Protein AF-A0A7X7TNS5-F1 (afdb_monomer)

Foldseek 3Di:
DPPPVVVVVPVPPPPPDPQQPLVVVLCVVQDFDDWFAPVCVVQVNQQCFPAPGVSNCVNFVLSLQVDPAKDKDWHKDWDWDWDDDPPDIDIDIDIDGFKIKIKHWAADPDQQWGTKIKMKMKGQGDWFFDKDKDKDFFDQDDVLAVLQVQCAVVLDDVVQLACVNVVFLVPGPGHSSVSVCSVQVQKDWDADPVGIGIDGLDNDTKIKMKIKGKGDTKMKIKIKMWTDRHPWKIKMKIKIKIWGWMKMWMWMWIADPDDDRATKIKIKIKIKTWMWIWMKIKMWGPPDVFKIKMKMKIAKTKIKMKMKIKIKMWGDHCRSCCVVPVPDDTDMDISPIDMFIKIKIHWMKMKIKMWGQDPVPDIDIDIDMDTDQLPIDMFGDPPDPCRHVPCPSVNVCSNVVD

Structure (mmCIF, N/CA/C/O backbone):
data_AF-A0A7X7TNS5-F1
#
_entry.id   AF-A0A7X7TNS5-F1
#
loop_
_atom_site.group_PDB
_atom_site.id
_atom_site.type_symbol
_atom_site.label_atom_id
_atom_site.label_alt_id
_atom_site.label_comp_id
_atom_site.label_asym_id
_atom_site.label_entity_id
_atom_site.label_seq_id
_atom_site.pdbx_PDB_ins_code
_atom_site.Cartn_x
_atom_site.Cartn_y
_atom_site.Cartn_z
_atom_site.occupancy
_atom_site.B_iso_or_equiv
_atom_site.auth_seq_id
_atom_site.auth_comp_id
_atom_site.auth_asym_id
_atom_site.auth_atom_id
_atom_site.pdbx_PDB_model_num
ATOM 1 N N . MET A 1 1 ? -12.515 -36.418 -28.441 1.00 43.97 1 MET A N 1
ATOM 2 C CA . MET A 1 1 ? -13.118 -35.172 -27.906 1.00 43.97 1 MET A CA 1
ATOM 3 C C . MET A 1 1 ? -12.894 -34.987 -26.391 1.00 43.97 1 MET A C 1
ATOM 5 O O . MET A 1 1 ? -13.825 -34.663 -25.672 1.00 43.97 1 MET A O 1
ATOM 9 N N . LYS A 1 2 ? -11.659 -35.148 -25.887 1.00 36.31 2 LYS A N 1
ATOM 10 C CA . LYS A 1 2 ? -11.266 -34.784 -24.501 1.00 36.31 2 LYS A CA 1
ATOM 11 C C . LYS A 1 2 ? -9.832 -34.220 -24.411 1.00 36.31 2 LYS A C 1
ATOM 13 O O . LYS A 1 2 ? -9.208 -34.270 -23.365 1.00 36.31 2 LYS A O 1
ATOM 18 N N . LYS A 1 3 ? -9.293 -33.701 -25.523 1.00 36.84 3 LYS A N 1
ATOM 19 C CA . LYS A 1 3 ? -7.944 -33.099 -25.582 1.00 36.84 3 LYS A CA 1
ATOM 20 C C . LYS A 1 3 ? -7.898 -31.716 -26.250 1.00 36.84 3 LYS A C 1
ATOM 22 O O . LYS A 1 3 ? -6.824 -31.177 -26.439 1.00 36.84 3 LYS A O 1
ATOM 27 N N . ILE A 1 4 ? -9.060 -31.136 -26.568 1.00 41.75 4 ILE A N 1
ATOM 28 C CA . ILE A 1 4 ? -9.170 -29.806 -27.205 1.00 41.75 4 ILE A CA 1
ATOM 29 C C . ILE A 1 4 ? -9.600 -28.722 -26.192 1.00 41.75 4 IL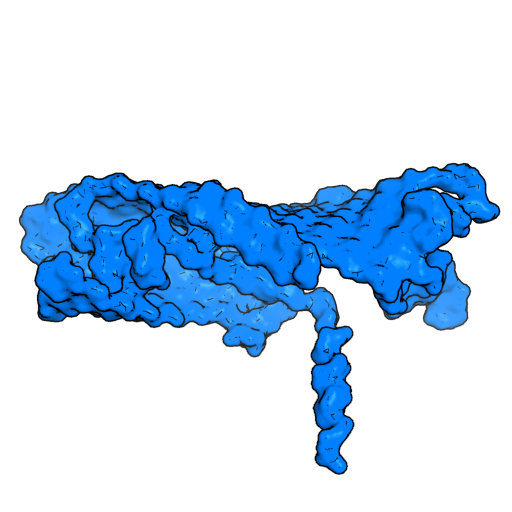E A C 1
ATOM 31 O O . ILE A 1 4 ? -9.521 -27.539 -26.477 1.00 41.75 4 ILE A O 1
ATOM 35 N N . ILE A 1 5 ? -9.961 -29.105 -24.960 1.00 41.38 5 ILE A N 1
ATOM 36 C CA . ILE A 1 5 ? -10.379 -28.157 -23.908 1.00 41.38 5 ILE A CA 1
ATOM 37 C C . ILE A 1 5 ? -9.180 -27.629 -23.093 1.00 41.38 5 ILE A C 1
ATOM 39 O O . ILE A 1 5 ? -9.270 -26.565 -22.503 1.00 41.38 5 ILE A O 1
ATOM 43 N N . ALA A 1 6 ? -8.022 -28.302 -23.124 1.00 34.66 6 ALA A N 1
ATOM 44 C CA . ALA A 1 6 ? -6.829 -27.868 -22.384 1.00 34.66 6 ALA A CA 1
ATOM 45 C C . ALA A 1 6 ? -5.983 -26.802 -23.113 1.00 34.66 6 ALA A C 1
ATOM 47 O O . ALA A 1 6 ? -5.122 -26.187 -22.496 1.00 34.66 6 ALA A O 1
ATOM 48 N N . ILE A 1 7 ? -6.229 -26.564 -24.407 1.00 34.28 7 ILE A N 1
ATOM 49 C CA . ILE A 1 7 ? -5.490 -25.569 -25.210 1.00 34.28 7 ILE A CA 1
ATOM 50 C C . ILE A 1 7 ? -6.208 -24.205 -25.209 1.00 34.28 7 ILE A C 1
ATOM 52 O O . ILE A 1 7 ? -5.570 -23.176 -25.388 1.00 34.28 7 ILE A O 1
ATOM 56 N N . LEU A 1 8 ? -7.506 -24.166 -24.878 1.00 33.09 8 LEU A N 1
ATOM 57 C CA . LEU A 1 8 ? -8.248 -22.912 -24.683 1.00 33.09 8 LEU A CA 1
ATOM 58 C C . LEU A 1 8 ? -8.030 -22.264 -23.302 1.00 33.09 8 LEU A C 1
ATOM 60 O O . LEU A 1 8 ? -8.410 -21.116 -23.112 1.00 33.09 8 LEU A O 1
ATOM 64 N N . SER A 1 9 ? -7.405 -22.963 -22.349 1.00 31.62 9 SER A N 1
ATOM 65 C CA . SER A 1 9 ? -7.153 -22.441 -20.994 1.00 31.62 9 SER A CA 1
ATOM 66 C C . SER A 1 9 ? -5.771 -21.804 -20.815 1.00 31.62 9 SER A C 1
ATOM 68 O O . SER A 1 9 ? -5.539 -21.169 -19.795 1.00 31.62 9 SER A O 1
ATOM 70 N N . PHE A 1 10 ? -4.861 -21.946 -21.786 1.00 31.22 10 PHE A N 1
ATOM 71 C CA . PHE A 1 10 ? -3.497 -21.399 -21.695 1.00 31.22 10 PHE A CA 1
ATOM 72 C C . PHE A 1 10 ? -3.276 -20.150 -22.570 1.00 31.22 10 PHE A C 1
ATOM 74 O O . PHE A 1 10 ? -2.268 -19.472 -22.428 1.00 31.22 10 PHE A O 1
ATOM 81 N N . VAL A 1 11 ? -4.236 -19.808 -23.438 1.00 29.45 11 VAL A N 1
ATOM 82 C CA . VAL A 1 11 ? -4.170 -18.632 -24.334 1.00 29.45 11 VAL A CA 1
ATOM 83 C C . VAL A 1 11 ? -4.956 -17.426 -23.781 1.00 29.45 11 VAL A C 1
ATOM 85 O O . VAL A 1 11 ? -4.844 -16.322 -24.292 1.00 29.45 11 VAL A O 1
ATOM 88 N N . LEU A 1 12 ? -5.694 -17.593 -22.677 1.00 28.75 12 LEU A N 1
ATOM 89 C CA . LEU A 1 12 ? -6.500 -16.530 -22.053 1.00 28.75 12 LEU A CA 1
ATOM 90 C C . LEU A 1 12 ? -5.773 -15.715 -20.961 1.00 28.75 12 LEU A C 1
ATOM 92 O O . LEU A 1 12 ? -6.416 -14.922 -20.287 1.00 28.75 12 LEU A O 1
ATOM 96 N N . ILE A 1 13 ? -4.456 -15.886 -20.775 1.00 33.50 13 ILE A N 1
ATOM 97 C CA . ILE A 1 13 ? -3.697 -15.206 -19.699 1.00 33.50 13 ILE A CA 1
ATOM 98 C C . ILE A 1 13 ? -2.793 -14.063 -20.213 1.00 33.50 13 ILE A C 1
ATOM 100 O O . ILE A 1 13 ? -2.242 -13.323 -19.410 1.00 33.50 13 ILE A O 1
ATOM 104 N N . PHE A 1 14 ? -2.683 -13.832 -21.527 1.00 31.00 14 PHE A N 1
ATOM 105 C CA . PHE A 1 14 ? -1.721 -12.851 -22.071 1.00 31.00 14 PHE A CA 1
ATOM 106 C C . PHE A 1 14 ? -2.309 -11.690 -22.885 1.00 31.00 14 PHE A C 1
ATOM 108 O O . PHE A 1 14 ? -1.586 -11.029 -23.619 1.00 31.00 14 PHE A O 1
ATOM 115 N N . VAL A 1 15 ? -3.592 -11.365 -22.706 1.00 28.59 15 VAL A N 1
ATOM 116 C CA . VAL A 1 15 ? -4.149 -10.091 -23.206 1.00 28.59 15 VAL A CA 1
ATOM 117 C C . VAL A 1 15 ? -4.859 -9.357 -22.074 1.00 28.59 15 VAL A C 1
ATOM 119 O O . VAL A 1 15 ? -6.051 -9.076 -22.131 1.00 28.59 15 VAL A O 1
ATOM 122 N N . SER A 1 16 ? -4.107 -9.049 -21.021 1.00 25.50 16 SER A N 1
ATOM 123 C CA . SER A 1 16 ? -4.437 -7.907 -20.175 1.00 25.50 16 SER A CA 1
ATOM 124 C C . SER A 1 16 ? -3.690 -6.722 -20.760 1.00 25.50 16 SER A C 1
ATOM 126 O O . SER A 1 16 ? -2.495 -6.557 -20.528 1.00 25.50 16 SER A O 1
ATOM 128 N N . TYR A 1 17 ? -4.388 -5.918 -21.561 1.00 28.84 17 TYR A N 1
ATOM 129 C CA . TYR A 1 17 ? -3.960 -4.545 -21.798 1.00 28.84 17 TYR A CA 1
ATOM 130 C C . TYR A 1 17 ? -3.632 -3.900 -20.445 1.00 28.84 17 TYR A C 1
ATOM 132 O O . TYR A 1 17 ? -4.351 -4.106 -19.466 1.00 28.84 17 TYR A O 1
ATOM 140 N N . SER A 1 18 ? -2.531 -3.157 -20.406 1.00 31.50 18 SER A N 1
ATOM 141 C CA . SER A 1 18 ? -1.984 -2.395 -19.282 1.00 31.50 18 SER A CA 1
ATOM 142 C C . SER A 1 18 ? -2.985 -1.431 -18.619 1.00 31.50 18 SER A C 1
ATOM 144 O O . SER A 1 18 ? -2.839 -0.225 -18.746 1.00 31.50 18 SER A O 1
ATOM 146 N N . HIS A 1 19 ? -3.992 -1.943 -17.901 1.00 39.69 19 HIS A N 1
ATOM 147 C CA . HIS A 1 19 ? -4.999 -1.158 -17.164 1.00 39.69 19 HIS A CA 1
ATOM 148 C C . HIS A 1 19 ? -5.505 -1.859 -15.880 1.00 39.69 19 HIS A C 1
ATOM 150 O O . HIS A 1 19 ? -6.519 -1.461 -15.326 1.00 39.69 19 HIS A O 1
ATOM 156 N N . ALA A 1 20 ? -4.821 -2.911 -15.403 1.00 37.69 20 ALA A N 1
ATOM 157 C CA . ALA A 1 20 ? -5.167 -3.646 -14.170 1.00 37.69 20 ALA A CA 1
ATOM 158 C C . ALA A 1 20 ? -4.322 -3.233 -12.944 1.00 37.69 20 ALA A C 1
ATOM 160 O O . ALA A 1 20 ? -4.443 -3.810 -11.862 1.00 37.69 20 ALA A O 1
ATOM 161 N N . GLN A 1 21 ? -3.419 -2.261 -13.103 1.00 51.47 21 GLN A N 1
ATOM 162 C CA . GLN A 1 21 ? -2.522 -1.843 -12.022 1.00 51.47 21 GLN A CA 1
ATOM 163 C C . GLN A 1 21 ? -3.291 -1.160 -10.882 1.00 51.47 21 GLN A C 1
ATOM 165 O O . GLN A 1 21 ? -3.032 -1.479 -9.720 1.00 51.47 21 GLN A O 1
ATOM 170 N N . GLY A 1 22 ? -4.298 -0.336 -11.205 1.00 64.75 22 GLY A N 1
ATOM 171 C CA . GLY A 1 22 ? -5.109 0.364 -10.210 1.00 64.75 22 GLY A CA 1
ATOM 172 C C . GLY A 1 22 ? -5.897 -0.583 -9.303 1.00 64.75 22 GLY A C 1
ATOM 173 O O . GLY A 1 22 ? -5.963 -0.378 -8.095 1.00 64.75 22 GLY A O 1
ATOM 174 N N . GLU A 1 23 ? -6.448 -1.673 -9.836 1.00 71.56 23 GLU A N 1
ATOM 175 C CA . GLU A 1 23 ? -7.220 -2.638 -9.042 1.00 71.56 23 GLU A CA 1
ATOM 176 C C . GLU A 1 23 ? -6.340 -3.408 -8.038 1.00 71.56 23 GLU A C 1
ATOM 178 O O . GLU A 1 23 ? -6.666 -3.522 -6.848 1.00 71.56 23 GLU A O 1
ATOM 183 N N . VAL A 1 24 ? -5.173 -3.881 -8.492 1.00 77.25 24 VAL A N 1
ATOM 184 C CA . VAL A 1 24 ? -4.181 -4.547 -7.634 1.00 77.25 24 VAL A CA 1
ATOM 185 C C . VAL A 1 24 ? -3.685 -3.594 -6.548 1.00 77.25 24 VAL A C 1
ATOM 187 O O . VAL A 1 24 ? -3.514 -3.999 -5.393 1.00 77.25 24 VAL A O 1
ATOM 190 N N . GLU A 1 25 ? -3.475 -2.328 -6.895 1.00 75.12 25 GLU A N 1
ATOM 191 C CA . GLU A 1 25 ? -3.090 -1.275 -5.964 1.00 75.12 25 GLU A CA 1
ATOM 192 C C . GLU A 1 25 ? -4.196 -0.958 -4.947 1.00 75.12 25 GLU A C 1
ATOM 194 O O . GLU A 1 25 ? -3.933 -0.960 -3.741 1.00 75.12 25 GLU A O 1
ATOM 199 N N . ALA A 1 26 ? -5.452 -0.829 -5.385 1.00 79.19 26 ALA A N 1
ATOM 200 C CA . ALA A 1 26 ? -6.610 -0.648 -4.509 1.00 79.19 26 ALA A CA 1
ATOM 201 C C . ALA A 1 26 ? -6.729 -1.791 -3.498 1.00 79.19 26 ALA A C 1
ATOM 203 O O . ALA A 1 26 ? -6.894 -1.563 -2.294 1.00 79.19 26 ALA A O 1
ATOM 204 N N . GLY A 1 27 ? -6.598 -3.038 -3.957 1.00 79.88 27 GLY A N 1
ATOM 205 C CA . GLY A 1 27 ? -6.583 -4.218 -3.096 1.00 79.88 27 GLY A CA 1
ATOM 206 C C . GLY A 1 27 ? -5.395 -4.216 -2.128 1.00 79.88 27 GLY A C 1
ATOM 207 O O . GLY A 1 27 ? -5.541 -4.544 -0.944 1.00 79.88 27 GLY A O 1
ATOM 208 N N . ARG A 1 28 ? -4.213 -3.806 -2.596 1.00 83.69 28 ARG A N 1
ATOM 209 C CA . ARG A 1 28 ? -3.004 -3.701 -1.773 1.00 83.69 28 ARG A CA 1
ATOM 210 C C . ARG A 1 28 ? -3.156 -2.646 -0.680 1.00 83.69 28 ARG A C 1
ATOM 212 O O . ARG A 1 28 ? -2.757 -2.926 0.446 1.00 83.69 28 ARG A O 1
ATOM 219 N N . MET A 1 29 ? -3.749 -1.492 -0.952 1.00 80.81 29 MET A N 1
ATOM 220 C CA . MET A 1 29 ? -3.913 -0.429 0.046 1.00 80.81 29 MET A CA 1
ATOM 221 C C . MET A 1 29 ? -5.084 -0.676 1.010 1.00 80.81 29 MET A C 1
ATOM 223 O O . MET A 1 29 ? -5.027 -0.255 2.161 1.00 80.81 29 MET A O 1
ATOM 227 N N . SER A 1 30 ? -6.135 -1.378 0.575 1.00 83.06 30 SER A N 1
ATOM 228 C CA . SER A 1 30 ? -7.372 -1.562 1.358 1.00 83.06 30 SER A CA 1
ATOM 229 C C . SER A 1 30 ? -7.401 -2.794 2.269 1.00 83.06 30 SER A C 1
ATOM 231 O O . SER A 1 30 ? -8.188 -2.846 3.220 1.00 83.06 30 SER A O 1
ATOM 233 N N . ARG A 1 31 ? -6.595 -3.822 1.983 1.00 84.31 31 ARG A N 1
ATOM 234 C CA . ARG A 1 31 ? -6.544 -5.050 2.795 1.00 84.31 31 ARG A CA 1
ATOM 235 C C . ARG A 1 31 ? -5.659 -4.849 4.017 1.00 84.31 31 ARG A C 1
ATOM 237 O O . ARG A 1 31 ? -4.479 -4.571 3.850 1.00 84.31 31 ARG A O 1
ATOM 244 N N . ASN A 1 32 ? -6.193 -5.076 5.212 1.00 85.31 32 ASN A N 1
ATOM 245 C CA . ASN A 1 32 ? -5.421 -4.996 6.454 1.00 85.31 32 ASN A CA 1
ATOM 246 C C . ASN A 1 32 ? -4.761 -6.338 6.779 1.00 85.31 32 ASN A C 1
ATOM 248 O O . ASN A 1 32 ? -5.316 -7.391 6.458 1.00 85.31 32 ASN A O 1
ATOM 252 N N . ASP A 1 33 ? -3.624 -6.283 7.462 1.00 86.06 33 ASP A N 1
ATOM 253 C CA . ASP A 1 33 ? -3.011 -7.458 8.074 1.00 86.06 33 ASP A CA 1
ATOM 254 C C . ASP A 1 33 ? -3.684 -7.755 9.425 1.00 86.06 33 ASP A C 1
ATOM 256 O O . ASP A 1 33 ? -4.505 -6.980 9.926 1.00 86.06 33 ASP A O 1
ATOM 260 N N . LEU A 1 34 ? -3.341 -8.885 10.043 1.00 83.50 34 LEU A N 1
ATOM 261 C CA . LEU A 1 34 ? -3.709 -9.126 11.434 1.00 83.50 34 LEU A CA 1
ATOM 262 C C . LEU A 1 34 ? -2.803 -8.266 12.331 1.00 83.50 34 LEU A C 1
ATOM 264 O O . LEU A 1 34 ? -1.587 -8.444 12.330 1.00 83.50 34 LEU A O 1
ATOM 268 N N . TYR A 1 35 ? -3.390 -7.339 13.089 1.00 87.44 35 TYR A N 1
ATOM 269 C CA . TYR A 1 35 ? -2.668 -6.425 13.977 1.00 87.44 35 TYR A CA 1
ATOM 270 C C . TYR A 1 35 ? -3.365 -6.302 15.332 1.00 87.44 35 TYR A C 1
ATOM 272 O O . TYR A 1 35 ? -4.565 -6.562 15.472 1.00 87.44 35 TYR A O 1
ATOM 280 N N . GLY A 1 36 ? -2.625 -5.852 16.347 1.00 88.50 36 GLY A N 1
ATOM 281 C CA . GLY A 1 36 ? -3.211 -5.603 17.652 1.00 88.50 36 GLY A CA 1
ATOM 282 C C . GLY A 1 36 ? -2.272 -5.774 18.833 1.00 88.50 36 GLY A C 1
ATOM 283 O O . GLY A 1 36 ? -1.056 -5.860 18.699 1.00 88.50 36 GLY A O 1
ATOM 284 N N . THR A 1 37 ? -2.874 -5.842 20.015 1.00 91.88 37 THR A N 1
ATOM 285 C CA . THR A 1 37 ? -2.200 -6.239 21.240 1.00 91.88 37 THR A CA 1
ATOM 286 C C . THR A 1 37 ? -1.870 -7.728 21.214 1.00 91.88 37 THR A C 1
ATOM 288 O O . THR A 1 37 ? -2.534 -8.515 20.536 1.00 91.88 37 THR A O 1
ATOM 291 N N . ALA A 1 38 ? -0.911 -8.155 22.038 1.00 89.50 38 ALA A N 1
ATOM 292 C CA . ALA A 1 38 ? -0.597 -9.577 22.195 1.00 89.50 38 ALA A CA 1
ATOM 293 C C . ALA A 1 38 ? -1.837 -10.425 22.555 1.00 89.50 38 ALA A C 1
ATOM 295 O O . ALA A 1 38 ? -1.967 -11.559 22.102 1.00 89.50 38 ALA A O 1
ATOM 296 N N . ARG A 1 39 ? -2.781 -9.865 23.329 1.00 88.75 39 ARG A N 1
ATOM 297 C CA . ARG A 1 39 ? -4.038 -10.532 23.700 1.00 88.75 39 ARG A CA 1
ATOM 298 C C . ARG A 1 39 ? -4.983 -10.674 22.505 1.00 88.75 39 ARG A C 1
ATOM 300 O O . ARG A 1 39 ? -5.544 -11.750 22.318 1.00 88.75 39 ARG A O 1
ATOM 307 N N . GLY A 1 40 ? -5.158 -9.617 21.711 1.00 89.69 40 GLY A N 1
ATOM 308 C CA . GLY A 1 40 ? -5.980 -9.655 20.500 1.00 89.69 40 GLY A CA 1
ATOM 309 C C . GLY A 1 40 ? -5.416 -10.619 19.452 1.00 89.69 40 GLY A C 1
ATOM 310 O O . GLY A 1 40 ? -6.150 -11.444 18.908 1.00 89.69 40 GLY A O 1
ATOM 311 N N . MET A 1 41 ? -4.098 -10.579 19.244 1.00 89.94 41 MET A N 1
ATOM 312 C CA . MET A 1 41 ? -3.377 -11.455 18.314 1.00 89.94 41 MET A CA 1
ATOM 313 C C . MET A 1 41 ? -3.433 -12.929 18.733 1.00 89.94 41 MET A C 1
ATOM 315 O O . MET A 1 41 ? -3.687 -13.791 17.896 1.00 89.94 41 MET A O 1
ATOM 319 N N . ALA A 1 42 ? -3.276 -13.235 20.028 1.00 88.62 42 ALA A N 1
ATOM 320 C CA . ALA A 1 42 ? -3.374 -14.605 20.546 1.00 88.62 42 ALA A CA 1
ATOM 321 C C . ALA A 1 42 ? -4.767 -15.235 20.349 1.00 88.62 42 ALA A C 1
ATOM 323 O O . ALA A 1 42 ? -4.889 -16.457 20.307 1.00 88.62 42 ALA A O 1
ATOM 324 N N . MET A 1 43 ? -5.807 -14.409 20.202 1.00 89.69 43 MET A N 1
ATOM 325 C CA . MET A 1 43 ? -7.178 -14.831 19.893 1.00 89.69 43 MET A CA 1
ATOM 326 C C . MET A 1 43 ? -7.478 -14.823 18.383 1.00 89.69 43 MET A C 1
ATOM 328 O O . MET A 1 43 ? -8.640 -14.907 17.988 1.00 89.69 43 MET A O 1
ATOM 332 N N . GLY A 1 44 ? -6.456 -14.676 17.532 1.00 87.06 44 GLY A N 1
ATOM 333 C CA . GLY A 1 44 ? -6.605 -14.638 16.075 1.00 87.06 44 GLY A CA 1
ATOM 334 C C . GLY A 1 44 ? -7.356 -13.409 15.555 1.00 87.06 44 GLY A C 1
ATOM 335 O O . GLY A 1 44 ? -7.927 -13.465 14.473 1.00 87.06 44 GLY A O 1
ATOM 336 N N . GLY A 1 45 ? -7.406 -12.319 16.330 1.00 85.88 45 GLY A N 1
ATOM 337 C CA . GLY A 1 45 ? -8.129 -11.094 15.975 1.00 85.88 45 GLY A CA 1
ATOM 338 C C . GLY A 1 45 ? -9.621 -11.093 16.313 1.00 85.88 45 GLY A C 1
ATOM 339 O O . GLY A 1 45 ? -10.254 -10.054 16.172 1.00 85.88 45 GLY A O 1
ATOM 340 N N . ALA A 1 46 ? -10.189 -12.198 16.812 1.00 90.38 46 ALA A N 1
ATOM 341 C CA . ALA A 1 46 ? -11.612 -12.291 17.152 1.00 90.38 46 ALA A CA 1
ATOM 342 C C . ALA A 1 46 ? -11.931 -11.615 18.502 1.00 90.38 46 ALA A C 1
ATOM 344 O O . ALA A 1 46 ? -12.152 -12.282 19.519 1.00 90.38 46 ALA A O 1
ATOM 345 N N . PHE A 1 47 ? -11.923 -10.281 18.542 1.00 91.62 47 PHE A N 1
ATOM 346 C CA . PHE A 1 47 ? -12.051 -9.492 19.774 1.00 91.62 47 PHE A CA 1
ATOM 347 C C . PHE A 1 47 ? -13.198 -8.462 19.765 1.00 91.62 47 PHE A C 1
ATOM 349 O O . PHE A 1 47 ? -13.354 -7.704 20.731 1.00 91.62 47 PHE A O 1
ATOM 356 N N . GLY A 1 48 ? -14.040 -8.450 18.727 1.00 89.56 48 GLY A N 1
ATOM 357 C CA . GLY A 1 48 ? -15.082 -7.446 18.497 1.00 89.56 48 GLY A CA 1
ATOM 358 C C . GLY A 1 48 ? -16.190 -7.393 19.557 1.00 89.56 48 GLY A C 1
ATOM 359 O O . GLY A 1 48 ? -16.686 -6.309 19.867 1.00 89.56 48 GLY A O 1
ATOM 360 N N . ALA A 1 49 ? -16.562 -8.524 20.167 1.00 92.12 49 ALA A N 1
ATOM 361 C CA . ALA A 1 49 ? -17.585 -8.568 21.228 1.00 92.12 49 ALA A CA 1
ATOM 362 C C . ALA A 1 49 ? -17.000 -8.569 22.652 1.00 92.12 49 ALA A C 1
ATOM 364 O O . ALA A 1 49 ? -17.718 -8.292 23.620 1.00 92.12 49 ALA A O 1
ATOM 365 N N . LEU A 1 50 ? -15.712 -8.892 22.809 1.00 89.50 50 LEU A N 1
ATOM 366 C CA . LEU A 1 50 ? -15.070 -9.009 24.120 1.00 89.50 50 LEU A CA 1
ATOM 367 C C . LEU A 1 50 ? -14.830 -7.640 24.755 1.00 89.50 50 LEU A C 1
ATOM 369 O O . LEU A 1 50 ? -15.247 -7.435 25.901 1.00 89.50 50 LEU A O 1
ATOM 373 N N . GLY A 1 51 ? -14.213 -6.720 24.006 1.00 86.50 51 GLY A N 1
ATOM 374 C CA . GLY A 1 51 ? -13.796 -5.402 24.492 1.00 86.50 51 GLY A CA 1
ATOM 375 C C . GLY A 1 51 ? -12.788 -5.462 25.649 1.00 86.50 51 GLY A C 1
ATOM 376 O O . GLY A 1 51 ? -12.329 -6.531 26.041 1.00 86.50 51 GLY A O 1
ATOM 377 N N . GLY A 1 52 ? -12.438 -4.304 26.217 1.00 86.06 52 GLY A N 1
ATOM 378 C CA . GLY A 1 52 ? -11.447 -4.240 27.307 1.00 86.06 52 GLY A CA 1
ATOM 379 C C . GLY A 1 52 ? -10.014 -4.542 26.847 1.00 86.06 52 GLY A C 1
ATOM 380 O O . GLY A 1 52 ? -9.181 -4.973 27.641 1.00 86.06 52 GLY A O 1
ATOM 381 N N . ASP A 1 53 ? -9.759 -4.362 25.552 1.00 92.12 53 ASP A N 1
ATOM 382 C CA . ASP A 1 53 ? -8.455 -4.453 24.902 1.00 92.12 53 ASP A CA 1
ATOM 383 C C . ASP A 1 53 ? -8.411 -3.467 23.726 1.00 92.12 53 ASP A C 1
ATOM 385 O O . ASP A 1 53 ? -9.440 -3.275 23.070 1.00 92.12 53 ASP A O 1
ATOM 389 N N . LEU A 1 54 ? -7.249 -2.869 23.433 1.00 92.19 54 LEU A N 1
ATOM 390 C CA . LEU A 1 54 ? -7.112 -1.891 22.348 1.00 92.19 54 LEU A CA 1
ATOM 391 C C . LEU A 1 54 ? -7.464 -2.484 20.978 1.00 92.19 54 LEU A C 1
ATOM 393 O O . LEU A 1 54 ? -8.078 -1.790 20.171 1.00 92.19 54 LEU A O 1
ATOM 397 N N . THR A 1 55 ? -7.161 -3.761 20.726 1.00 92.38 55 THR A N 1
ATOM 398 C CA . THR A 1 55 ? -7.579 -4.443 19.491 1.00 92.38 55 THR A CA 1
ATOM 399 C C . THR A 1 55 ? -9.093 -4.531 19.406 1.00 92.38 55 THR A C 1
ATOM 401 O O . THR A 1 55 ? -9.677 -4.221 18.372 1.00 92.38 55 THR A O 1
ATOM 404 N N . GLY A 1 56 ? -9.746 -4.872 20.519 1.00 93.31 56 GLY A N 1
ATOM 405 C CA . GLY A 1 56 ? -11.203 -4.879 20.611 1.00 93.31 56 GLY A CA 1
ATOM 406 C C . GLY A 1 56 ? -11.813 -3.513 20.330 1.00 93.31 56 GLY A C 1
ATOM 407 O O . GLY A 1 56 ? -12.806 -3.440 19.618 1.00 93.31 56 GLY A O 1
ATOM 408 N N . VAL A 1 57 ? -11.210 -2.436 20.846 1.00 94.81 57 VAL A N 1
ATOM 409 C CA . VAL A 1 57 ? -11.652 -1.057 20.582 1.00 94.81 57 VAL A CA 1
ATOM 410 C C . VAL A 1 57 ? -11.482 -0.688 19.104 1.00 94.81 57 VAL A C 1
ATOM 412 O O . VAL A 1 57 ? -12.389 -0.097 18.523 1.00 94.81 57 VAL A O 1
ATOM 415 N N . ALA A 1 58 ? -10.362 -1.071 18.483 1.00 93.94 58 ALA A N 1
ATOM 416 C CA . ALA A 1 58 ? -10.082 -0.789 17.075 1.00 93.94 58 ALA A CA 1
ATOM 417 C C . ALA A 1 58 ? -11.027 -1.532 16.107 1.00 93.94 58 ALA A C 1
ATOM 419 O O . ALA A 1 58 ? -11.345 -0.997 15.039 1.00 93.94 58 ALA A O 1
ATOM 420 N N . ILE A 1 59 ? -11.475 -2.740 16.482 1.00 94.75 59 ILE A N 1
ATOM 421 C CA . ILE A 1 59 ? -12.454 -3.555 15.741 1.00 94.75 59 ILE A CA 1
ATOM 422 C C . ILE A 1 59 ? -13.885 -3.082 16.019 1.00 94.75 59 ILE A C 1
ATOM 424 O O . ILE A 1 59 ? -14.673 -2.893 15.095 1.00 94.75 59 ILE A O 1
ATOM 428 N N . ASN A 1 60 ? -14.238 -2.881 17.287 1.00 97.12 60 ASN A N 1
ATOM 429 C CA . ASN A 1 60 ? -15.552 -2.432 17.726 1.00 97.12 60 ASN A CA 1
ATOM 430 C C . ASN A 1 60 ? -15.402 -1.326 18.787 1.00 97.12 60 ASN A C 1
ATOM 432 O O . ASN A 1 60 ? -15.131 -1.624 19.956 1.00 97.12 60 ASN A O 1
ATOM 436 N N . PRO A 1 61 ? -15.673 -0.057 18.435 1.00 97.31 61 PRO A N 1
ATOM 437 C CA . PRO A 1 61 ? -15.527 1.075 19.350 1.00 97.31 61 PRO A CA 1
ATOM 438 C C . PRO A 1 61 ? -16.287 0.929 20.677 1.00 97.31 61 PRO A C 1
ATOM 440 O O . PRO A 1 61 ? -15.839 1.432 21.706 1.00 97.31 61 PRO A O 1
ATOM 443 N N . ALA A 1 62 ? -17.410 0.197 20.711 1.00 97.25 62 ALA A N 1
ATOM 444 C CA . ALA A 1 62 ? -18.145 -0.068 21.955 1.00 97.25 62 ALA A CA 1
ATOM 445 C C . ALA A 1 62 ? -17.357 -0.915 22.968 1.00 97.25 62 ALA A C 1
ATOM 447 O O . ALA A 1 62 ? -17.682 -0.917 24.161 1.00 97.25 62 ALA A O 1
ATOM 448 N N . GLY A 1 63 ? -16.301 -1.601 22.527 1.00 95.44 63 GLY A N 1
ATOM 449 C CA . GLY A 1 63 ? -15.359 -2.312 23.382 1.00 95.44 63 GLY A CA 1
ATOM 450 C C . GLY A 1 63 ? -14.677 -1.402 24.404 1.00 95.44 63 GLY A C 1
ATOM 451 O O . GLY A 1 63 ? -14.305 -1.879 25.480 1.00 95.44 63 GLY A O 1
ATOM 452 N N . ILE A 1 64 ? -14.593 -0.088 24.143 1.00 96.50 64 ILE A N 1
ATOM 453 C CA . ILE A 1 64 ? -13.996 0.868 25.083 1.00 96.50 64 ILE A CA 1
ATOM 454 C C . ILE A 1 64 ? -14.813 0.972 26.374 1.00 96.50 64 ILE A C 1
ATOM 456 O O . ILE A 1 64 ? -14.258 1.166 27.449 1.00 96.50 64 ILE A O 1
ATOM 460 N N . ALA A 1 65 ? -16.131 0.763 26.311 1.00 95.00 65 ALA A N 1
ATOM 461 C CA . ALA A 1 65 ? -17.016 0.837 27.473 1.00 95.00 65 ALA A CA 1
ATOM 462 C C . ALA A 1 65 ? -16.904 -0.383 28.411 1.00 95.00 65 ALA A C 1
ATOM 464 O O . ALA A 1 65 ? -17.569 -0.451 29.451 1.00 95.00 65 ALA A O 1
ATOM 465 N N . VAL A 1 66 ? -16.083 -1.372 28.055 1.00 93.44 66 VAL A N 1
ATOM 466 C CA . VAL A 1 66 ? -15.745 -2.499 28.933 1.00 93.44 66 VAL A CA 1
ATOM 467 C C . VAL A 1 66 ? -14.669 -2.100 29.946 1.00 93.44 66 VAL A C 1
ATOM 469 O O . VAL A 1 66 ? -14.690 -2.620 31.060 1.00 93.44 66 VAL A O 1
ATOM 472 N N . TYR A 1 67 ? -13.805 -1.133 29.615 1.00 94.19 67 TYR A N 1
ATOM 473 C CA . TYR A 1 67 ? -12.794 -0.619 30.539 1.00 94.19 67 TYR A CA 1
ATOM 474 C C . TYR A 1 67 ? -13.436 -0.034 31.806 1.00 94.19 67 TYR A C 1
ATOM 476 O O . TYR A 1 67 ? -14.494 0.610 31.769 1.00 94.19 67 TYR A O 1
ATOM 484 N N . ARG A 1 68 ? -12.793 -0.298 32.946 1.00 92.19 68 ARG A N 1
ATOM 485 C CA . ARG A 1 68 ? -13.194 0.164 34.290 1.00 92.19 68 ARG A CA 1
ATOM 486 C C . ARG A 1 68 ? -12.119 1.016 34.969 1.00 92.19 68 ARG A C 1
ATOM 488 O O . ARG A 1 68 ? -12.334 1.501 36.075 1.00 92.19 68 ARG A O 1
ATOM 495 N N . SER A 1 69 ? -10.987 1.184 34.299 1.00 94.19 69 SER A N 1
ATOM 496 C CA . SER A 1 69 ? -9.784 1.870 34.751 1.00 94.19 69 SER A CA 1
ATOM 497 C C . SER A 1 69 ? -9.119 2.540 33.560 1.00 94.19 69 SER A C 1
ATOM 499 O O . SER A 1 69 ? -9.319 2.125 32.417 1.00 94.19 69 SER A O 1
ATOM 501 N N . SER A 1 70 ? -8.338 3.581 33.844 1.00 95.88 70 SER A N 1
ATOM 502 C CA . SER A 1 70 ? -7.460 4.179 32.846 1.00 95.88 70 SER A CA 1
ATOM 503 C C . SER A 1 70 ? -6.206 3.321 32.678 1.00 95.88 70 SER A C 1
ATOM 505 O O . SER A 1 70 ? -5.602 2.930 33.677 1.00 95.88 70 SER A O 1
ATOM 507 N N . GLU A 1 71 ? -5.808 3.034 31.442 1.00 94.75 71 GLU A N 1
ATOM 508 C CA . GLU A 1 71 ? -4.732 2.090 31.116 1.00 94.75 71 GLU A CA 1
ATOM 509 C C . GLU A 1 71 ? -3.922 2.578 29.915 1.00 94.75 71 GLU A C 1
ATOM 511 O O . GLU A 1 71 ? -4.480 3.128 28.968 1.00 94.75 71 GLU A O 1
ATOM 516 N N . VAL A 1 72 ? -2.607 2.351 29.946 1.00 94.75 72 VAL A N 1
ATOM 517 C CA . VAL A 1 72 ? -1.711 2.506 28.792 1.00 94.75 72 VAL A CA 1
ATOM 518 C C . VAL A 1 72 ? -1.293 1.108 28.360 1.00 94.75 72 VAL A C 1
ATOM 520 O O . VAL A 1 72 ? -0.857 0.311 29.190 1.00 94.75 72 VAL A O 1
ATOM 523 N N . VAL A 1 73 ? -1.419 0.810 27.073 1.00 92.38 73 VAL A N 1
ATOM 524 C CA . VAL A 1 73 ? -1.052 -0.486 26.501 1.00 92.38 73 VAL A CA 1
ATOM 525 C C . VAL A 1 73 ? -0.157 -0.241 25.298 1.00 92.38 73 VAL A C 1
ATOM 527 O O . VAL A 1 73 ? -0.453 0.598 24.456 1.00 92.38 73 VAL A O 1
ATOM 530 N N . GLY A 1 74 ? 0.944 -0.977 25.223 1.00 91.50 74 GLY A N 1
ATOM 531 C CA . GLY A 1 74 ? 1.818 -1.014 24.060 1.00 91.50 74 GLY A CA 1
ATOM 532 C C . GLY A 1 74 ? 2.216 -2.452 23.785 1.00 91.50 74 GLY A C 1
ATOM 533 O O . GLY A 1 74 ? 2.353 -3.246 24.717 1.00 91.50 74 GLY A O 1
ATOM 534 N N . THR A 1 75 ? 2.355 -2.803 22.513 1.00 90.19 75 THR A N 1
ATOM 535 C CA . THR A 1 75 ? 2.769 -4.145 22.096 1.00 90.19 75 THR A CA 1
ATOM 536 C C . THR A 1 75 ? 3.946 -4.055 21.143 1.00 90.19 75 THR A C 1
ATOM 538 O O . THR A 1 75 ? 3.974 -3.251 20.212 1.00 90.19 75 THR A O 1
ATOM 541 N N . VAL A 1 76 ? 4.919 -4.913 21.415 1.00 87.81 76 VAL A N 1
ATOM 542 C CA . VAL A 1 76 ? 6.086 -5.158 20.583 1.00 87.81 76 VAL A CA 1
ATOM 543 C C . VAL A 1 76 ? 5.878 -6.503 19.898 1.00 87.81 76 VAL A C 1
ATOM 545 O O . VAL A 1 76 ? 5.488 -7.467 20.558 1.00 87.81 76 VAL A O 1
ATOM 548 N N . ASP A 1 77 ? 6.153 -6.558 18.604 1.00 84.75 77 ASP A N 1
ATOM 549 C CA . ASP A 1 77 ? 6.099 -7.763 17.786 1.00 84.75 77 ASP A CA 1
ATOM 550 C C . ASP A 1 77 ? 7.512 -8.213 17.395 1.00 84.75 77 ASP A C 1
ATOM 552 O O . ASP A 1 77 ? 8.393 -7.404 17.080 1.00 84.75 77 ASP A O 1
ATOM 556 N N . LEU A 1 78 ? 7.715 -9.528 17.412 1.00 87.38 78 LEU A N 1
ATOM 557 C CA . LEU A 1 78 ? 8.883 -10.183 16.844 1.00 87.38 78 LEU A CA 1
ATOM 558 C C . LEU A 1 78 ? 8.379 -11.217 15.844 1.00 87.38 78 LEU A C 1
ATOM 560 O O . LEU A 1 78 ? 7.877 -12.272 16.231 1.00 87.38 78 LEU A O 1
ATOM 564 N N . SER A 1 79 ? 8.551 -10.920 14.563 1.00 84.50 79 SER A N 1
ATOM 565 C CA . SER A 1 79 ? 8.155 -11.800 13.469 1.00 84.50 79 SER A CA 1
ATOM 566 C C . SER A 1 79 ? 9.382 -12.448 12.837 1.00 84.50 79 SER A C 1
ATOM 568 O O . SER A 1 79 ? 10.393 -11.790 12.583 1.00 84.50 79 SER A O 1
ATOM 570 N N . GLN A 1 80 ? 9.290 -13.752 12.578 1.00 86.00 80 GLN A N 1
ATOM 571 C CA . GLN A 1 80 ? 10.276 -14.508 11.816 1.00 86.00 80 GLN A CA 1
ATOM 572 C C . GLN A 1 80 ? 9.597 -15.086 10.579 1.00 86.00 80 GLN A C 1
ATOM 574 O O . GLN A 1 80 ? 8.641 -15.851 10.678 1.00 86.00 80 GLN A O 1
ATOM 579 N N . GLU A 1 81 ? 10.106 -14.713 9.416 1.00 85.38 81 GLU A N 1
ATOM 580 C CA . GLU A 1 81 ? 9.629 -15.165 8.118 1.00 85.38 81 GLU A CA 1
ATOM 581 C C . GLU A 1 81 ? 10.744 -15.976 7.457 1.00 85.38 81 GLU A C 1
ATOM 583 O O . GLU A 1 81 ? 11.907 -15.567 7.470 1.00 85.38 81 GLU A O 1
ATOM 588 N N . SER A 1 82 ? 10.397 -17.130 6.890 1.00 86.56 82 SER A N 1
ATOM 589 C CA . SER A 1 82 ? 11.316 -17.953 6.100 1.00 86.56 82 SER A CA 1
ATOM 590 C C . SER A 1 82 ? 10.666 -18.289 4.764 1.00 86.56 82 SER A C 1
ATOM 592 O O . SER A 1 82 ? 9.465 -18.558 4.696 1.00 86.56 82 SER A O 1
ATOM 594 N N . SER A 1 83 ? 11.447 -18.237 3.691 1.00 85.81 83 SER A N 1
ATOM 595 C CA . SER A 1 83 ? 11.009 -18.584 2.344 1.00 85.81 83 SER A CA 1
ATOM 596 C C . SER A 1 83 ? 12.064 -19.436 1.663 1.00 85.81 83 SER A C 1
ATOM 598 O O . SER A 1 83 ? 13.252 -19.105 1.674 1.00 85.81 83 SER A O 1
ATOM 600 N N . LYS A 1 84 ? 11.616 -20.530 1.045 1.00 85.50 84 LYS A N 1
ATOM 601 C CA . LYS A 1 84 ? 12.472 -21.474 0.335 1.00 85.50 84 LYS A CA 1
ATOM 602 C C . LYS A 1 84 ? 11.939 -21.717 -1.069 1.00 85.50 84 LYS A C 1
ATOM 604 O O . LYS A 1 84 ? 10.813 -22.182 -1.231 1.00 85.50 84 LYS A O 1
ATOM 609 N N . VAL A 1 85 ? 12.776 -21.469 -2.072 1.00 81.25 85 VAL A N 1
ATOM 610 C CA . VAL A 1 85 ? 12.499 -21.781 -3.481 1.00 81.25 85 VAL A CA 1
ATOM 611 C C . VAL A 1 85 ? 13.680 -22.580 -4.023 1.00 81.25 85 VAL A C 1
ATOM 613 O O . VAL A 1 85 ? 14.798 -22.077 -4.114 1.00 81.25 85 VAL A O 1
ATOM 616 N N . GLY A 1 86 ? 13.453 -23.861 -4.330 1.00 83.94 86 GLY A N 1
ATOM 617 C CA . GLY A 1 86 ? 14.523 -24.783 -4.718 1.00 83.94 86 GLY A CA 1
ATOM 618 C C . GLY A 1 86 ? 15.619 -24.873 -3.647 1.00 83.94 86 GLY A C 1
ATOM 619 O O . GLY A 1 86 ? 15.356 -25.277 -2.510 1.00 83.94 86 GLY A O 1
ATOM 620 N N . ASN A 1 87 ? 16.838 -24.473 -4.018 1.00 83.81 87 ASN A N 1
ATOM 621 C CA . ASN A 1 87 ? 18.011 -24.445 -3.136 1.00 83.81 87 ASN A CA 1
ATOM 622 C C . ASN A 1 87 ? 18.255 -23.082 -2.468 1.00 83.81 87 ASN A C 1
ATOM 624 O O . ASN A 1 87 ? 19.173 -22.960 -1.659 1.00 83.81 87 ASN A O 1
ATOM 628 N N . VAL A 1 88 ? 17.448 -22.065 -2.773 1.00 79.62 88 VAL A N 1
ATOM 629 C CA . VAL A 1 88 ? 17.569 -20.736 -2.168 1.00 79.62 88 VAL A CA 1
ATOM 630 C C . VAL A 1 88 ? 16.714 -20.689 -0.906 1.00 79.62 88 VAL A C 1
ATOM 632 O O . VAL A 1 88 ? 15.507 -20.921 -0.967 1.00 79.62 88 VAL A O 1
ATOM 635 N N . ASN A 1 89 ? 17.339 -20.380 0.233 1.00 85.12 89 ASN A N 1
ATOM 636 C CA . ASN A 1 89 ? 16.652 -20.102 1.493 1.00 85.12 89 ASN A CA 1
ATOM 637 C C . ASN A 1 89 ? 16.845 -18.632 1.884 1.00 85.12 89 ASN A C 1
ATOM 639 O O . ASN A 1 89 ? 17.950 -18.093 1.772 1.00 85.12 89 ASN A O 1
ATOM 643 N N . ARG A 1 90 ? 15.778 -17.986 2.349 1.00 84.44 90 ARG A N 1
ATOM 644 C CA . ARG A 1 90 ? 15.787 -16.609 2.845 1.00 84.44 90 ARG A CA 1
ATOM 645 C C . ARG A 1 90 ? 15.044 -16.553 4.167 1.00 84.44 90 ARG A C 1
ATOM 647 O O . ARG A 1 90 ? 13.842 -16.785 4.205 1.00 84.44 90 ARG A O 1
ATOM 654 N N . ASP A 1 91 ? 15.764 -16.172 5.213 1.00 87.88 91 ASP A N 1
ATOM 655 C CA . ASP A 1 91 ? 15.214 -15.959 6.545 1.00 87.88 91 ASP A CA 1
ATOM 656 C C . ASP A 1 91 ? 15.276 -14.473 6.896 1.00 87.88 91 ASP A C 1
ATOM 658 O O . ASP A 1 91 ? 16.262 -13.787 6.605 1.00 87.88 91 ASP A O 1
ATOM 662 N N . LYS A 1 92 ? 14.224 -13.965 7.533 1.00 85.19 92 LYS A N 1
ATOM 663 C CA . LYS A 1 92 ? 14.155 -12.587 8.009 1.00 85.19 92 LYS A CA 1
ATOM 664 C C . LYS A 1 92 ? 13.487 -12.534 9.371 1.00 85.19 92 LYS A C 1
ATOM 666 O O . LYS A 1 92 ? 12.328 -12.904 9.525 1.00 85.19 92 LYS A O 1
ATOM 671 N N . THR A 1 93 ? 14.210 -11.992 10.341 1.00 86.56 93 THR A N 1
ATOM 672 C CA . THR A 1 93 ? 13.663 -11.652 11.654 1.00 86.56 93 THR A CA 1
ATOM 673 C C . THR A 1 93 ? 13.454 -10.149 11.712 1.00 86.56 93 THR A C 1
ATOM 675 O O . THR A 1 93 ? 14.383 -9.381 11.465 1.00 86.56 93 THR A O 1
ATOM 678 N N . THR A 1 94 ? 12.236 -9.722 12.029 1.00 84.19 94 THR A N 1
ATOM 679 C CA . THR A 1 94 ? 11.875 -8.309 12.131 1.00 84.19 94 THR A CA 1
ATOM 680 C C . THR A 1 94 ? 11.331 -8.021 13.520 1.00 84.19 94 THR A C 1
ATOM 682 O O . THR A 1 94 ? 10.460 -8.727 14.017 1.00 84.19 94 THR A O 1
ATOM 685 N N . PHE A 1 95 ? 11.839 -6.958 14.132 1.00 84.81 95 PHE A N 1
ATOM 686 C CA . PHE A 1 95 ? 11.292 -6.393 15.358 1.00 84.81 95 PHE A CA 1
ATOM 687 C C . PHE A 1 95 ? 10.403 -5.208 14.990 1.00 84.81 95 PHE A C 1
ATOM 689 O O . PHE A 1 95 ? 10.850 -4.303 14.277 1.00 84.81 95 PHE A O 1
ATOM 696 N N . LYS A 1 96 ? 9.150 -5.209 15.441 1.00 83.44 96 LYS A N 1
ATOM 697 C CA . LYS A 1 96 ? 8.170 -4.179 15.100 1.00 83.44 96 LYS A CA 1
ATOM 698 C C . LYS A 1 96 ? 7.507 -3.635 16.363 1.00 83.44 96 LYS A C 1
ATOM 700 O O . LYS A 1 96 ? 7.327 -4.325 17.360 1.00 83.44 96 LYS A O 1
ATOM 705 N N . PHE A 1 97 ? 7.148 -2.361 16.312 1.00 85.06 97 PHE A N 1
ATOM 706 C CA . PHE A 1 97 ? 6.271 -1.729 17.288 1.00 85.06 97 PHE A CA 1
ATOM 707 C C . PHE A 1 97 ? 4.979 -1.378 16.559 1.00 85.06 97 PHE A C 1
ATOM 709 O O . PHE A 1 97 ? 4.984 -0.506 15.684 1.00 85.06 97 PHE A O 1
ATOM 716 N N . ASP A 1 98 ? 3.918 -2.128 16.847 1.00 83.62 98 ASP A N 1
ATOM 717 C CA . ASP A 1 98 ? 2.717 -2.159 16.002 1.00 83.62 98 ASP A CA 1
ATOM 718 C C . ASP A 1 98 ? 1.482 -1.585 16.687 1.00 83.62 98 ASP A C 1
ATOM 720 O O . ASP A 1 98 ? 0.532 -1.205 16.006 1.00 83.62 98 ASP A O 1
ATOM 724 N N . ASN A 1 99 ? 1.491 -1.470 18.016 1.00 90.06 99 ASN A N 1
ATOM 725 C CA . ASN A 1 99 ? 0.365 -0.930 18.760 1.00 90.06 99 ASN A CA 1
ATOM 726 C C . ASN A 1 99 ? 0.827 -0.122 19.975 1.00 90.06 99 ASN A C 1
ATOM 728 O O . ASN A 1 99 ? 1.662 -0.571 20.763 1.00 90.06 99 ASN A O 1
ATOM 732 N N . LEU A 1 100 ? 0.221 1.051 20.144 1.00 94.75 100 LEU A N 1
ATOM 733 C CA . LEU A 1 100 ? 0.292 1.855 21.356 1.00 94.75 100 LEU A CA 1
ATOM 734 C C . LEU A 1 100 ? -1.049 2.537 21.569 1.00 94.75 100 LEU A C 1
ATOM 736 O O . LEU A 1 100 ? -1.632 3.073 20.633 1.00 94.75 100 LEU A O 1
ATOM 740 N N . GLY A 1 101 ? -1.518 2.604 22.802 1.00 94.62 101 GLY A N 1
ATOM 741 C CA . GLY A 1 101 ? -2.699 3.385 23.104 1.00 94.62 101 GLY A CA 1
ATOM 742 C C . GLY A 1 101 ? -2.905 3.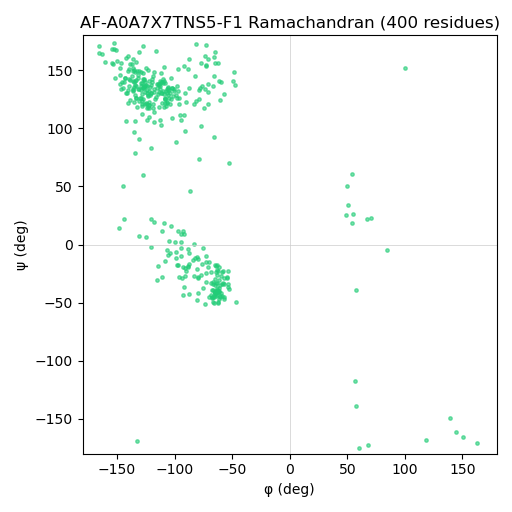625 24.581 1.00 94.62 101 GLY A C 1
ATOM 743 O O . GLY A 1 101 ? -2.243 3.056 25.450 1.00 94.62 101 GLY A O 1
ATOM 744 N N . PHE A 1 102 ? -3.862 4.496 24.843 1.00 96.00 102 PHE A N 1
ATOM 745 C CA . PHE A 1 102 ? -4.312 4.854 26.170 1.00 96.00 102 PHE A CA 1
ATOM 746 C C . PHE A 1 102 ? -5.833 4.899 26.185 1.00 96.00 102 PHE A C 1
ATOM 748 O O . PHE A 1 102 ? -6.459 5.400 25.251 1.00 96.00 102 PHE A O 1
ATOM 755 N N . VAL A 1 103 ? -6.420 4.412 27.270 1.00 97.06 103 VAL A N 1
ATOM 756 C CA . VAL A 1 103 ? -7.840 4.564 27.574 1.00 97.06 103 VAL A CA 1
ATOM 757 C C . VAL A 1 103 ? -7.949 5.303 28.895 1.00 97.06 103 VAL A C 1
ATOM 759 O O . VAL A 1 103 ? -7.315 4.920 29.872 1.00 97.06 103 VAL A O 1
ATOM 762 N N . GLY A 1 104 ? -8.761 6.352 28.936 1.00 96.75 104 GLY A N 1
ATOM 763 C CA . GLY A 1 104 ? -9.121 7.064 30.148 1.00 96.75 104 GLY A CA 1
ATOM 764 C C . GLY A 1 104 ? -10.559 6.765 30.558 1.00 96.75 104 GLY A C 1
ATOM 765 O O . GLY A 1 104 ? -11.474 6.793 29.734 1.00 96.75 104 GLY A O 1
ATOM 766 N N . TYR A 1 105 ? -10.749 6.490 31.847 1.00 96.00 105 TYR A N 1
ATOM 767 C CA . TYR A 1 105 ? -12.040 6.181 32.455 1.00 96.00 105 TYR A CA 1
ATOM 768 C C . TYR A 1 105 ? -12.541 7.355 33.303 1.00 96.00 105 TYR A C 1
ATOM 770 O O . TYR A 1 105 ? -11.887 7.746 34.273 1.00 96.00 105 TYR A O 1
ATOM 778 N N . PHE A 1 106 ? -13.726 7.885 32.984 1.00 95.12 106 PHE A N 1
ATOM 779 C CA . PHE A 1 106 ? -14.380 8.933 33.770 1.00 95.12 106 PHE A CA 1
ATOM 780 C C . PHE A 1 106 ? -15.719 8.452 34.341 1.00 95.12 106 PHE A C 1
ATOM 782 O O . PHE A 1 106 ? -16.707 8.373 33.606 1.00 95.12 106 PHE A O 1
ATOM 789 N N . PRO A 1 107 ? -15.805 8.158 35.652 1.00 93.00 107 PRO A N 1
ATOM 790 C 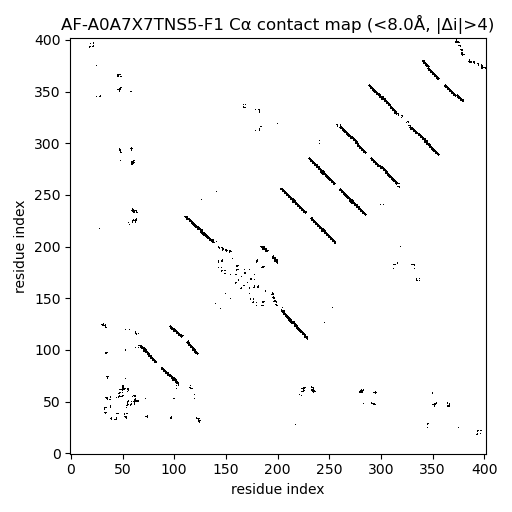CA . PRO A 1 107 ? -17.058 7.760 36.276 1.00 93.00 107 PRO A CA 1
ATOM 791 C C . PRO A 1 107 ? -18.029 8.941 36.376 1.00 93.00 107 PRO A C 1
ATOM 793 O O . PRO A 1 107 ? -17.662 10.046 36.776 1.00 93.00 107 PRO A O 1
ATOM 796 N N . LEU A 1 108 ? -19.298 8.681 36.082 1.00 90.81 108 LEU A N 1
ATOM 797 C CA . LEU A 1 108 ? -20.404 9.619 36.225 1.00 90.81 108 LEU A CA 1
ATOM 798 C C . LEU A 1 108 ? -21.344 9.147 37.339 1.00 90.81 108 LEU A C 1
ATOM 800 O O . LEU A 1 108 ? -21.560 7.956 37.548 1.00 90.81 108 LEU A O 1
ATOM 804 N N . ARG A 1 109 ? -21.971 10.086 38.051 1.00 85.75 109 ARG A N 1
ATOM 805 C CA . ARG A 1 109 ? -22.964 9.784 39.100 1.00 85.75 109 ARG A CA 1
ATOM 806 C C . ARG A 1 109 ? -24.376 9.619 38.520 1.00 85.75 109 ARG A C 1
ATOM 808 O O . ARG A 1 109 ? -25.325 10.210 39.024 1.00 85.75 109 ARG A O 1
ATOM 815 N N . SER A 1 110 ? -24.512 8.861 37.432 1.00 87.69 110 SER A N 1
ATOM 816 C CA . SER A 1 110 ? -25.789 8.622 36.746 1.00 87.69 110 SER A CA 1
ATOM 817 C C . SER A 1 110 ? -26.036 7.129 36.545 1.00 87.69 110 SER A C 1
ATOM 819 O O . SER A 1 110 ? -25.135 6.381 36.185 1.00 87.69 110 SER A O 1
ATOM 821 N N . ASN A 1 111 ? -27.278 6.687 36.750 1.00 81.62 111 ASN A N 1
ATOM 822 C CA . ASN A 1 111 ? -27.666 5.287 36.538 1.00 81.62 111 ASN A CA 1
ATOM 823 C C . ASN A 1 111 ? -27.846 4.934 35.054 1.00 81.62 111 ASN A C 1
ATOM 825 O O . ASN A 1 111 ? -27.718 3.768 34.683 1.00 81.62 111 ASN A O 1
ATOM 829 N N . ALA A 1 112 ? -28.171 5.921 34.213 1.00 88.50 112 ALA A N 1
ATOM 830 C CA . ALA A 1 112 ? -28.377 5.705 32.783 1.00 88.50 112 ALA A CA 1
ATOM 831 C C . ALA A 1 112 ? -27.044 5.618 32.028 1.00 88.50 112 ALA A C 1
ATOM 833 O O . ALA A 1 112 ? -26.881 4.748 31.177 1.00 88.50 112 ALA A O 1
ATOM 834 N N . ILE A 1 113 ? -26.100 6.496 32.379 1.00 91.75 113 ILE A N 1
ATOM 835 C CA . ILE A 1 113 ? -24.764 6.601 31.783 1.00 91.75 113 ILE A CA 1
ATOM 836 C C . ILE A 1 113 ? -23.763 6.645 32.947 1.00 91.75 113 ILE A C 1
ATOM 838 O O . ILE A 1 113 ? -23.498 7.723 33.479 1.00 91.75 113 ILE A O 1
ATOM 842 N N . PRO A 1 114 ? -23.252 5.491 33.408 1.00 91.12 114 PRO A N 1
ATOM 843 C CA . PRO A 1 114 ? -22.445 5.410 34.624 1.00 91.12 114 PRO A CA 1
ATOM 844 C C . PRO A 1 114 ? -21.004 5.900 34.453 1.00 91.12 114 PRO A C 1
ATOM 846 O O . PRO A 1 114 ? -20.330 6.148 35.447 1.00 91.12 114 PRO A O 1
ATOM 849 N N . PHE A 1 115 ? -20.503 6.030 33.227 1.00 94.44 115 PHE A N 1
ATOM 850 C CA . PHE A 1 115 ? -19.154 6.522 32.939 1.00 94.44 115 PHE A CA 1
ATOM 851 C C . PHE A 1 115 ? -19.041 6.941 31.474 1.00 94.44 115 PHE A C 1
ATOM 853 O O . PHE A 1 115 ? -19.858 6.541 30.648 1.00 94.44 115 PHE A O 1
ATOM 860 N N . ILE A 1 116 ? -18.009 7.702 31.136 1.00 95.94 116 ILE A N 1
ATOM 861 C CA . ILE A 1 116 ? -17.578 7.941 29.758 1.00 95.94 116 ILE A CA 1
ATOM 862 C C . ILE A 1 116 ? -16.114 7.539 29.670 1.00 95.94 116 ILE A C 1
ATOM 864 O O . ILE A 1 116 ? -15.310 7.930 30.516 1.00 95.94 116 ILE A O 1
ATOM 868 N N . ASN A 1 117 ? -15.779 6.775 28.637 1.00 97.12 117 ASN A N 1
ATOM 869 C CA . ASN A 1 117 ? -14.407 6.420 28.330 1.00 97.12 117 ASN A CA 1
ATOM 870 C C . ASN A 1 117 ? -13.986 7.131 27.051 1.00 97.12 117 ASN A C 1
ATOM 872 O O . ASN A 1 117 ? -14.748 7.201 26.084 1.00 97.12 117 ASN A O 1
ATOM 876 N N . PHE A 1 118 ? -12.763 7.636 27.058 1.00 97.00 118 PHE A N 1
ATOM 877 C CA . PHE A 1 118 ? -12.100 8.177 25.883 1.00 97.00 118 PHE A CA 1
ATOM 878 C C . PHE A 1 118 ? -10.794 7.426 25.685 1.00 97.00 118 PHE A C 1
ATOM 880 O O . PHE A 1 118 ? -10.202 6.941 26.647 1.00 97.00 118 PHE A O 1
ATOM 887 N N . GLY A 1 119 ? -10.346 7.299 24.450 1.00 96.56 119 GLY A N 1
ATOM 888 C CA . GLY A 1 119 ? -9.130 6.573 24.156 1.00 96.56 119 GLY A CA 1
ATOM 889 C C . GLY A 1 119 ? -8.472 7.055 22.886 1.00 96.56 119 GLY A C 1
ATOM 890 O O . GLY A 1 119 ? -9.116 7.606 21.995 1.00 96.56 119 GLY A O 1
ATOM 891 N N . PHE A 1 120 ? -7.175 6.821 22.833 1.00 97.12 120 PHE A N 1
ATOM 892 C CA . PHE A 1 120 ? -6.351 7.008 21.658 1.00 97.12 120 PHE A CA 1
ATOM 893 C C . PHE A 1 120 ? -5.613 5.703 21.390 1.00 97.12 120 PHE A C 1
ATOM 895 O O . PHE A 1 120 ? -5.081 5.098 22.325 1.00 97.12 120 PHE A O 1
ATOM 902 N N . SER A 1 121 ? -5.553 5.281 20.133 1.00 95.38 121 SER A N 1
ATOM 903 C CA . SER A 1 121 ? -4.721 4.150 19.737 1.00 95.38 121 SER A CA 1
ATOM 904 C C . SER A 1 121 ? -4.059 4.375 18.391 1.00 95.38 121 SER A C 1
ATOM 906 O O . SER A 1 121 ? -4.727 4.683 17.409 1.00 95.38 121 SER A O 1
ATOM 908 N N . TYR A 1 122 ? -2.757 4.140 18.361 1.00 95.56 122 TYR A N 1
ATOM 909 C CA . TYR A 1 122 ? -1.956 3.936 17.173 1.00 95.56 122 TYR A CA 1
ATOM 910 C C . TYR A 1 122 ? -1.904 2.442 16.852 1.00 95.56 122 TYR A C 1
ATOM 912 O O . TYR A 1 122 ? -1.591 1.625 17.724 1.00 95.56 122 TYR A O 1
ATOM 920 N N . ASN A 1 123 ? -2.186 2.096 15.601 1.00 94.31 123 ASN A N 1
ATOM 921 C CA . ASN A 1 123 ? -2.042 0.746 15.075 1.00 94.31 123 ASN A CA 1
ATOM 922 C C . ASN A 1 123 ? -1.340 0.790 13.719 1.00 94.31 123 ASN A C 1
ATOM 924 O O . ASN A 1 123 ? -1.832 1.443 12.800 1.00 94.31 123 ASN A O 1
ATOM 928 N N . LYS A 1 124 ? -0.255 0.033 13.553 1.00 93.06 124 LYS A N 1
ATOM 929 C CA . LYS A 1 124 ? 0.253 -0.312 12.224 1.00 93.06 124 LYS A CA 1
ATOM 930 C C . LYS A 1 124 ? -0.631 -1.418 11.658 1.00 93.06 124 LYS A C 1
ATOM 932 O O . LYS A 1 124 ? -0.519 -2.568 12.068 1.00 93.06 124 LYS A O 1
ATOM 937 N N . VAL A 1 125 ? -1.545 -1.061 10.761 1.00 91.81 125 VAL A N 1
ATOM 938 C CA . VAL A 1 125 ? -2.561 -1.994 10.245 1.00 91.81 125 VAL A CA 1
ATOM 939 C C . VAL A 1 125 ? -2.088 -2.789 9.037 1.00 91.81 125 VAL A C 1
ATOM 941 O O . VAL A 1 125 ? -2.693 -3.803 8.694 1.00 91.81 125 VAL A O 1
ATOM 944 N N . LYS A 1 126 ? -1.011 -2.328 8.395 1.00 91.19 126 LYS A N 1
ATOM 945 C CA . LYS A 1 126 ? -0.368 -3.031 7.291 1.00 91.19 126 LYS A CA 1
ATOM 946 C C . LYS A 1 126 ? 1.114 -2.717 7.211 1.00 91.19 126 LYS A C 1
ATOM 948 O O . LYS A 1 126 ? 1.514 -1.568 7.411 1.00 91.19 126 LYS A O 1
ATOM 953 N N . SER A 1 127 ? 1.919 -3.711 6.845 1.00 90.62 127 SER A N 1
ATOM 954 C CA . SER A 1 127 ? 3.311 -3.504 6.444 1.00 90.62 127 SER A CA 1
ATOM 955 C C . SER A 1 127 ? 3.537 -3.935 4.999 1.00 90.62 127 SER A C 1
ATOM 957 O O . SER A 1 127 ? 3.158 -5.029 4.601 1.00 90.62 127 SER A O 1
ATOM 959 N N . PHE A 1 128 ? 4.221 -3.095 4.224 1.00 89.94 128 PHE A N 1
ATOM 960 C CA . PHE A 1 128 ? 4.578 -3.405 2.837 1.00 89.94 128 PHE A CA 1
ATOM 961 C C . PHE A 1 128 ? 5.973 -4.018 2.699 1.00 89.94 128 PHE A C 1
ATOM 963 O O . PHE A 1 128 ? 6.477 -4.128 1.594 1.00 89.94 128 PHE A O 1
ATOM 970 N N . ASN A 1 129 ? 6.634 -4.379 3.803 1.00 89.19 129 ASN A N 1
ATOM 971 C CA . ASN A 1 129 ? 8.022 -4.835 3.786 1.00 89.19 129 ASN A CA 1
ATOM 972 C C . ASN A 1 129 ? 8.180 -6.171 3.046 1.00 89.19 129 ASN A C 1
ATOM 974 O O . ASN A 1 129 ? 8.126 -7.233 3.666 1.00 89.19 129 ASN A O 1
ATOM 978 N N . LYS A 1 130 ? 8.470 -6.114 1.747 1.00 86.56 130 LYS A N 1
ATOM 979 C CA . LYS A 1 130 ? 8.614 -7.278 0.871 1.00 86.56 130 LYS A CA 1
ATOM 980 C C . LYS A 1 130 ? 9.887 -7.161 0.045 1.00 86.56 130 LYS A C 1
ATOM 982 O O . LYS A 1 130 ? 10.277 -6.074 -0.365 1.00 86.56 130 LYS A O 1
ATOM 987 N N . SER A 1 131 ? 10.552 -8.285 -0.183 1.00 88.94 131 SER A N 1
ATOM 988 C CA . SER A 1 131 ? 11.670 -8.374 -1.120 1.00 88.94 131 SER A CA 1
ATOM 989 C C . SER A 1 131 ? 11.489 -9.622 -1.968 1.00 88.94 131 SER A C 1
ATOM 991 O O . SER A 1 131 ? 11.241 -10.704 -1.432 1.00 88.94 131 SER A O 1
ATOM 993 N N . ILE A 1 132 ? 11.558 -9.452 -3.280 1.00 87.06 132 ILE A N 1
ATOM 994 C CA . ILE A 1 132 ? 11.416 -10.507 -4.275 1.00 87.06 132 ILE A CA 1
ATOM 995 C C . ILE A 1 132 ? 12.645 -10.441 -5.170 1.00 87.06 132 ILE A C 1
ATOM 997 O O . ILE A 1 132 ? 13.039 -9.363 -5.606 1.00 87.06 132 ILE A O 1
ATOM 1001 N N . ALA A 1 133 ? 13.232 -11.599 -5.443 1.00 88.19 133 ALA A N 1
ATOM 1002 C CA . ALA A 1 133 ? 14.260 -11.749 -6.454 1.00 88.19 133 ALA A CA 1
ATOM 1003 C C . ALA A 1 133 ? 13.879 -12.914 -7.369 1.00 88.19 133 ALA A C 1
ATOM 1005 O O . ALA A 1 133 ? 13.440 -13.959 -6.880 1.00 88.19 133 ALA A O 1
ATOM 1006 N N . ALA A 1 134 ? 14.042 -12.729 -8.671 1.00 88.75 134 ALA A N 1
ATOM 1007 C CA . ALA A 1 134 ? 13.876 -13.753 -9.688 1.00 88.75 134 ALA A CA 1
ATOM 1008 C C . ALA A 1 134 ? 15.055 -13.689 -10.662 1.00 88.75 134 ALA A C 1
ATOM 1010 O O . ALA A 1 134 ? 15.620 -12.622 -10.886 1.00 88.75 134 ALA A O 1
ATOM 1011 N N . TYR A 1 135 ? 15.420 -14.840 -11.209 1.00 90.06 135 TYR A N 1
ATOM 1012 C CA . TYR A 1 135 ? 16.475 -14.990 -12.202 1.00 90.06 135 TYR A CA 1
ATOM 1013 C C . TYR A 1 135 ? 16.000 -16.018 -13.219 1.00 90.06 135 TYR A C 1
ATOM 1015 O O . TYR A 1 135 ? 15.506 -17.075 -12.808 1.00 90.06 135 TYR A O 1
ATOM 1023 N N . ASN A 1 136 ? 16.139 -15.719 -14.507 1.00 89.88 136 ASN A N 1
ATOM 1024 C CA . ASN A 1 136 ? 15.926 -16.691 -15.566 1.00 89.88 136 ASN A CA 1
ATOM 1025 C C . ASN A 1 136 ? 17.185 -16.793 -16.421 1.00 89.88 136 ASN A C 1
ATOM 1027 O O . ASN A 1 136 ? 17.704 -15.795 -16.916 1.00 89.88 136 ASN A O 1
ATOM 1031 N N . ASP A 1 137 ? 17.621 -18.035 -16.589 1.00 89.88 137 ASP A N 1
ATOM 1032 C CA . ASP A 1 137 ? 18.669 -18.413 -17.524 1.00 89.88 137 ASP A CA 1
ATOM 1033 C C . ASP A 1 137 ? 18.033 -18.574 -18.908 1.00 89.88 137 ASP A C 1
ATOM 1035 O O . ASP A 1 137 ? 17.101 -19.376 -19.062 1.00 89.88 137 ASP A O 1
ATOM 1039 N N . SER A 1 138 ? 18.500 -17.796 -19.884 1.00 90.12 138 SER A N 1
ATOM 1040 C CA . SER A 1 138 ? 18.094 -17.901 -21.290 1.00 90.12 138 SER A CA 1
ATOM 1041 C C . SER A 1 138 ? 16.566 -17.827 -21.516 1.00 90.12 138 SER A C 1
ATOM 1043 O O . SER A 1 138 ? 15.956 -18.792 -22.005 1.00 90.12 138 SER A O 1
ATOM 1045 N N . PRO A 1 139 ? 15.879 -16.722 -21.139 1.00 90.81 139 PRO A N 1
ATOM 1046 C CA . PRO A 1 139 ? 14.467 -16.548 -21.451 1.00 90.81 139 PRO A CA 1
ATOM 1047 C C . PRO A 1 139 ? 14.261 -16.448 -22.971 1.00 90.81 139 PRO A C 1
ATOM 1049 O O . PRO A 1 139 ? 15.151 -16.083 -23.727 1.00 90.81 139 PRO A O 1
ATOM 1052 N N . LYS A 1 140 ? 13.049 -16.773 -23.436 1.00 86.44 140 LYS A N 1
ATOM 1053 C CA . LYS A 1 140 ? 12.732 -16.808 -24.877 1.00 86.44 140 LYS A CA 1
ATOM 1054 C C . LYS A 1 140 ? 12.653 -15.438 -25.552 1.00 86.44 140 LYS A C 1
ATOM 1056 O O . LYS A 1 140 ? 12.620 -15.398 -26.774 1.00 86.44 140 LYS A O 1
ATOM 1061 N N . THR A 1 141 ? 12.477 -14.383 -24.767 1.00 88.88 141 THR A N 1
ATOM 1062 C CA . THR A 1 141 ? 12.218 -13.019 -25.232 1.00 88.88 141 THR A CA 1
ATOM 1063 C C . THR A 1 141 ? 12.879 -12.047 -24.267 1.00 88.88 141 THR A C 1
ATOM 1065 O O . THR A 1 141 ? 12.794 -12.248 -23.048 1.00 88.88 141 THR A O 1
ATOM 1068 N N . SER A 1 142 ? 13.474 -11.000 -24.815 1.00 92.88 142 SER A N 1
ATOM 1069 C CA . SER A 1 142 ? 14.024 -9.845 -24.118 1.00 92.88 142 SER A CA 1
ATOM 1070 C C . SER A 1 142 ? 12.946 -8.772 -23.908 1.00 92.88 142 SER A C 1
ATOM 1072 O O . SER A 1 142 ? 11.925 -8.716 -24.599 1.00 92.88 142 SER A O 1
ATOM 1074 N N . LEU A 1 143 ? 13.162 -7.875 -22.951 1.00 94.19 143 LEU A N 1
ATOM 1075 C CA . LEU A 1 143 ? 12.390 -6.642 -22.835 1.00 94.19 143 LEU A CA 1
ATOM 1076 C C . LEU A 1 143 ? 12.594 -5.730 -24.059 1.00 94.19 143 LEU A C 1
ATOM 1078 O O . LEU A 1 143 ? 11.678 -4.979 -24.391 1.00 94.19 143 LEU A O 1
ATOM 1082 N N . MET A 1 144 ? 13.730 -5.825 -24.756 1.00 95.56 144 MET A N 1
ATOM 1083 C CA . MET A 1 144 ? 13.970 -5.124 -26.022 1.00 95.56 144 MET A CA 1
ATOM 1084 C C . MET A 1 144 ? 12.968 -5.552 -27.095 1.00 95.56 144 MET A C 1
ATOM 1086 O O . MET A 1 144 ? 12.415 -4.692 -27.775 1.00 95.56 144 MET A O 1
ATOM 1090 N N . ASP A 1 145 ? 12.645 -6.849 -27.178 1.00 94.50 145 ASP A N 1
ATOM 1091 C CA . ASP A 1 145 ? 11.617 -7.357 -28.099 1.00 94.50 145 ASP A CA 1
ATOM 1092 C C . ASP A 1 145 ? 10.265 -6.694 -27.823 1.00 94.50 145 ASP A C 1
ATOM 1094 O O . ASP A 1 145 ? 9.579 -6.234 -28.736 1.00 94.50 145 ASP A O 1
ATOM 1098 N N . TYR A 1 146 ? 9.900 -6.583 -26.541 1.00 93.50 146 TYR A N 1
ATOM 1099 C CA . TYR A 1 146 ? 8.667 -5.919 -26.131 1.00 93.50 146 TYR A CA 1
ATOM 1100 C C . TYR A 1 146 ? 8.681 -4.422 -26.469 1.00 93.50 146 TYR A C 1
ATOM 1102 O O . TYR A 1 146 ? 7.677 -3.902 -26.958 1.00 93.50 146 TYR A O 1
ATOM 1110 N N . MET A 1 147 ? 9.803 -3.727 -26.235 1.00 94.44 147 MET A N 1
ATOM 1111 C CA . MET A 1 147 ? 9.983 -2.313 -26.594 1.00 94.44 147 MET A CA 1
ATOM 1112 C C . MET A 1 147 ? 9.893 -2.090 -28.110 1.00 94.44 147 MET A C 1
ATOM 1114 O O . MET A 1 147 ? 9.270 -1.122 -28.550 1.00 94.44 147 MET A O 1
ATOM 1118 N N . ALA A 1 148 ? 10.463 -2.981 -28.917 1.00 95.19 148 ALA A N 1
ATOM 1119 C CA . ALA A 1 148 ? 10.391 -2.920 -30.372 1.00 95.19 148 ALA A CA 1
ATOM 1120 C C . ALA A 1 148 ? 8.963 -3.200 -30.877 1.00 95.19 148 ALA A C 1
ATOM 1122 O O . ALA A 1 148 ? 8.434 -2.458 -31.712 1.00 95.19 148 ALA A O 1
ATOM 1123 N N . GLU A 1 149 ? 8.288 -4.209 -30.318 1.00 94.25 149 GLU A N 1
ATOM 1124 C CA . GLU A 1 149 ? 6.918 -4.577 -30.689 1.00 94.25 149 GLU A CA 1
ATOM 1125 C C . GLU A 1 149 ? 5.928 -3.443 -30.401 1.00 94.25 149 GLU A C 1
ATOM 1127 O O . GLU A 1 149 ? 5.158 -3.059 -31.286 1.00 94.25 149 GLU A O 1
ATOM 1132 N N . ILE A 1 150 ? 5.950 -2.869 -29.190 1.00 92.62 150 ILE A N 1
ATOM 1133 C CA . ILE A 1 150 ? 5.052 -1.759 -28.841 1.00 92.62 150 ILE A CA 1
ATOM 1134 C C . ILE A 1 150 ? 5.319 -0.533 -29.718 1.00 92.62 150 ILE A C 1
ATOM 1136 O O . ILE A 1 150 ? 4.369 0.088 -30.193 1.00 92.62 150 ILE A O 1
ATOM 1140 N N . SER A 1 151 ? 6.587 -0.220 -29.997 1.00 93.25 151 SER A N 1
ATOM 1141 C CA . SER A 1 151 ? 6.947 0.939 -30.822 1.00 93.25 151 SER A CA 1
ATOM 1142 C C . SER A 1 151 ? 6.498 0.782 -32.274 1.00 93.25 151 SER A C 1
ATOM 1144 O O . SER A 1 151 ? 5.975 1.722 -32.873 1.00 93.25 151 SER A O 1
ATOM 1146 N N . THR A 1 152 ? 6.620 -0.433 -32.814 1.00 93.50 152 THR A N 1
ATOM 1147 C CA . THR A 1 152 ? 6.142 -0.786 -34.157 1.00 93.50 152 THR A CA 1
ATOM 1148 C C . THR A 1 152 ? 4.622 -0.749 -34.237 1.00 93.50 152 THR A C 1
ATOM 1150 O O . THR A 1 152 ? 4.055 -0.182 -35.168 1.00 93.50 152 THR A O 1
ATOM 1153 N N . ARG A 1 153 ? 3.929 -1.333 -33.253 1.00 92.31 153 ARG A N 1
ATOM 1154 C CA . ARG A 1 153 ? 2.464 -1.429 -33.260 1.00 92.31 153 ARG A CA 1
ATOM 1155 C C . ARG A 1 153 ? 1.789 -0.060 -33.221 1.00 92.31 153 ARG A C 1
ATOM 1157 O O . ARG A 1 153 ? 0.767 0.124 -33.876 1.00 92.31 153 ARG A O 1
ATOM 1164 N N . GLU A 1 154 ? 2.355 0.879 -32.470 1.00 89.56 154 GLU A N 1
ATOM 1165 C CA . GLU A 1 154 ? 1.858 2.256 -32.387 1.00 89.56 154 GLU A CA 1
ATOM 1166 C C . GLU A 1 154 ? 2.359 3.142 -33.549 1.00 89.56 154 GLU A C 1
ATOM 1168 O O . GLU A 1 154 ? 1.997 4.317 -33.613 1.00 89.56 154 GLU A O 1
ATOM 1173 N N . ASN A 1 155 ? 3.155 2.591 -34.481 1.00 91.00 155 ASN A N 1
ATOM 1174 C CA . ASN A 1 155 ? 3.730 3.291 -35.635 1.00 91.00 155 ASN A CA 1
ATOM 1175 C C . ASN A 1 155 ? 4.413 4.611 -35.225 1.00 91.00 155 ASN A C 1
ATOM 1177 O O . ASN A 1 155 ? 4.101 5.687 -35.747 1.00 91.00 155 ASN A O 1
ATOM 1181 N N . ILE A 1 156 ? 5.280 4.533 -34.210 1.00 90.94 156 ILE A N 1
ATOM 1182 C CA . ILE A 1 156 ? 5.880 5.715 -33.589 1.00 90.94 156 ILE A CA 1
ATOM 1183 C C . ILE A 1 156 ? 6.890 6.349 -34.544 1.00 90.94 156 ILE A C 1
ATOM 1185 O O . ILE A 1 156 ? 7.764 5.675 -35.070 1.00 90.94 156 ILE A O 1
ATOM 1189 N N . ASP A 1 157 ? 6.783 7.662 -34.734 1.00 91.69 157 ASP A N 1
ATOM 1190 C CA . ASP A 1 157 ? 7.817 8.453 -35.399 1.00 91.69 157 ASP A CA 1
ATOM 1191 C C . ASP A 1 157 ? 9.051 8.556 -34.476 1.00 91.69 157 ASP A C 1
ATOM 1193 O O . ASP A 1 157 ? 8.911 9.084 -33.362 1.00 91.69 157 ASP A O 1
ATOM 1197 N N . PRO A 1 158 ? 10.251 8.101 -34.897 1.00 90.25 158 PRO A N 1
ATOM 1198 C CA . PRO A 1 158 ? 11.471 8.168 -34.089 1.00 90.25 158 PRO A CA 1
ATOM 1199 C C . PRO A 1 158 ? 11.803 9.577 -33.586 1.00 90.25 158 PRO A C 1
ATOM 1201 O O . PRO A 1 158 ? 12.354 9.724 -32.496 1.00 90.25 158 PRO A O 1
ATOM 1204 N N . ALA A 1 159 ? 11.395 10.631 -34.303 1.00 87.88 159 ALA A N 1
ATOM 1205 C CA . ALA A 1 159 ? 11.584 12.013 -33.862 1.00 87.88 159 ALA A CA 1
ATOM 1206 C C . ALA A 1 159 ? 10.808 12.353 -32.573 1.00 87.88 159 ALA A C 1
ATOM 1208 O O . ALA A 1 159 ? 11.127 13.327 -31.897 1.00 87.88 159 ALA A O 1
ATOM 1209 N N . LYS A 1 160 ? 9.788 11.567 -32.205 1.00 87.50 160 LYS A N 1
ATOM 1210 C CA . LYS A 1 160 ? 9.044 11.716 -30.942 1.00 87.50 160 LYS A CA 1
ATOM 1211 C C . LYS A 1 160 ? 9.663 10.949 -29.776 1.00 87.50 160 LYS A C 1
ATOM 1213 O O . LYS A 1 160 ? 9.164 11.072 -28.659 1.00 87.50 160 LYS A O 1
ATOM 1218 N N . LEU A 1 161 ? 10.687 10.133 -30.024 1.00 86.44 161 LEU A N 1
ATOM 1219 C CA . LEU A 1 161 ? 11.354 9.347 -28.989 1.00 86.44 161 LEU A CA 1
ATOM 1220 C C . LEU A 1 161 ? 12.535 10.088 -28.362 1.00 86.44 161 LEU A C 1
ATOM 1222 O O . LEU A 1 161 ? 12.916 9.749 -27.251 1.00 86.44 161 LEU A O 1
ATOM 1226 N N . ASP A 1 162 ? 13.080 11.104 -29.026 1.00 81.75 162 ASP A N 1
ATOM 1227 C CA . ASP A 1 162 ? 14.218 11.887 -28.538 1.00 81.75 162 ASP A CA 1
ATOM 1228 C C . ASP A 1 162 ? 13.907 12.600 -27.201 1.00 81.75 162 ASP A C 1
ATOM 1230 O O . ASP A 1 162 ? 12.940 13.368 -27.082 1.00 81.75 162 ASP A O 1
ATOM 1234 N N . PHE A 1 163 ? 14.736 12.357 -26.177 1.00 74.12 163 PHE A N 1
ATOM 1235 C CA . PHE A 1 163 ? 14.583 12.964 -24.849 1.00 74.12 163 PHE A CA 1
ATOM 1236 C C . PHE A 1 163 ? 14.620 14.491 -24.866 1.00 74.12 163 PHE A C 1
ATOM 1238 O O . PHE A 1 163 ? 13.890 15.121 -24.086 1.00 74.12 163 PHE A O 1
ATOM 1245 N N . ASP A 1 164 ? 15.407 15.089 -25.763 1.00 67.56 164 ASP A N 1
ATOM 1246 C CA . ASP A 1 164 ? 15.524 16.544 -25.886 1.00 67.56 164 ASP A CA 1
ATOM 1247 C C . ASP A 1 164 ? 14.191 17.183 -26.313 1.00 67.56 164 ASP A C 1
ATOM 1249 O O . ASP A 1 164 ? 13.907 18.349 -26.008 1.00 67.56 164 ASP A O 1
ATOM 1253 N N . ILE A 1 165 ? 13.327 16.398 -26.961 1.00 61.22 165 ILE A N 1
ATOM 1254 C CA . ILE A 1 165 ? 12.001 16.802 -27.429 1.00 61.22 165 ILE A CA 1
ATOM 1255 C C . ILE A 1 165 ? 10.929 16.484 -26.380 1.00 61.22 165 ILE A C 1
ATOM 1257 O O . ILE A 1 165 ? 10.068 17.324 -26.098 1.00 61.22 165 ILE A O 1
ATOM 1261 N N . VAL A 1 166 ? 10.984 15.299 -25.767 1.00 63.84 166 VAL A N 1
ATOM 1262 C CA . VAL A 1 166 ? 9.919 14.792 -24.889 1.00 63.84 166 VAL A CA 1
ATOM 1263 C C . VAL A 1 166 ? 9.871 15.507 -23.534 1.00 63.84 166 VAL A C 1
ATOM 1265 O O . VAL A 1 166 ? 8.780 15.697 -22.993 1.00 63.84 166 VAL A O 1
ATOM 1268 N N . LYS A 1 167 ? 11.015 15.958 -22.993 1.00 69.12 167 LYS A N 1
ATOM 1269 C CA . LYS A 1 167 ? 11.200 16.611 -21.670 1.00 69.12 167 LYS A CA 1
ATOM 1270 C C . LYS A 1 167 ? 10.744 15.806 -20.439 1.00 69.12 167 LYS A C 1
ATOM 1272 O O . LYS A 1 167 ? 11.399 15.885 -19.407 1.00 69.12 167 LYS A O 1
ATOM 1277 N N . ASN A 1 168 ? 9.624 15.081 -20.501 1.00 76.44 168 ASN A N 1
ATOM 1278 C CA . ASN A 1 168 ? 9.129 14.154 -19.485 1.00 76.44 168 ASN A CA 1
ATOM 1279 C C . ASN A 1 168 ? 8.498 12.916 -20.164 1.00 76.44 168 ASN A C 1
ATOM 1281 O O . ASN A 1 168 ? 7.375 13.009 -20.672 1.00 76.44 168 ASN A O 1
ATOM 1285 N N . PRO A 1 169 ? 9.174 11.754 -20.132 1.00 79.50 169 PRO A N 1
ATOM 1286 C CA . PRO A 1 169 ? 8.707 10.523 -20.774 1.00 79.50 169 PRO A CA 1
ATOM 1287 C C . PRO A 1 169 ? 7.330 10.039 -20.322 1.00 79.50 169 PRO A C 1
ATOM 1289 O O . PRO A 1 169 ? 6.613 9.427 -21.105 1.00 79.50 169 PRO A O 1
ATOM 1292 N N . PHE A 1 170 ? 6.922 10.340 -19.086 1.00 79.81 170 PHE A N 1
ATOM 1293 C CA . PHE A 1 170 ? 5.640 9.890 -18.533 1.00 79.81 170 PHE A CA 1
ATOM 1294 C C . PHE A 1 170 ? 4.449 10.761 -18.936 1.00 79.81 170 PHE A C 1
ATOM 1296 O O . PHE A 1 170 ? 3.308 10.375 -18.701 1.00 79.81 170 PHE A O 1
ATOM 1303 N N . LYS A 1 171 ? 4.698 11.934 -19.530 1.00 73.94 171 LYS A N 1
ATOM 1304 C CA . LYS A 1 171 ? 3.657 12.807 -20.100 1.00 73.94 171 LYS A CA 1
ATOM 1305 C C . LYS A 1 171 ? 3.610 12.762 -21.623 1.00 73.94 1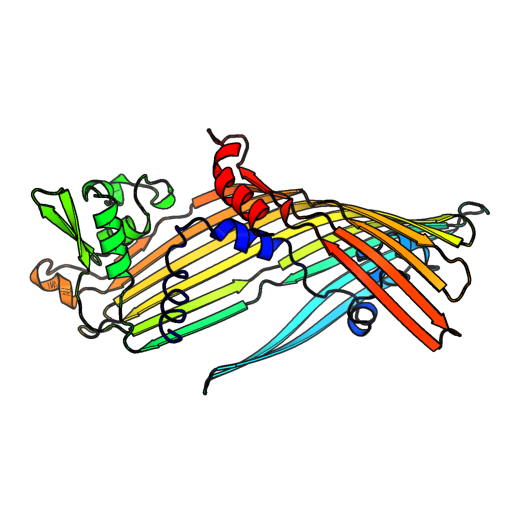71 LYS A C 1
ATOM 1307 O O . LYS A 1 171 ? 2.859 13.529 -22.223 1.00 73.94 171 LYS A O 1
ATOM 1312 N N . SER A 1 172 ? 4.443 11.929 -22.235 1.00 76.38 172 SER A N 1
ATOM 1313 C CA . SER A 1 172 ? 4.511 11.835 -23.683 1.00 76.38 172 SER A CA 1
ATOM 1314 C C . SER A 1 172 ? 3.280 11.132 -24.253 1.00 76.38 172 SER A C 1
ATOM 1316 O O . SER A 1 172 ? 2.658 10.305 -23.591 1.00 76.38 172 SER A O 1
ATOM 1318 N N . GLU A 1 173 ? 2.949 11.439 -25.506 1.00 77.06 173 GLU A N 1
ATOM 1319 C CA . GLU A 1 173 ? 1.917 10.722 -26.270 1.00 77.06 173 GLU A CA 1
ATOM 1320 C C . GLU A 1 173 ? 2.383 9.323 -26.706 1.00 77.06 173 GLU A C 1
ATOM 1322 O O . GLU A 1 173 ? 1.588 8.533 -27.208 1.00 77.06 173 GLU A O 1
ATOM 1327 N N . VAL A 1 174 ? 3.673 9.022 -26.528 1.00 84.38 174 VAL A N 1
ATOM 1328 C CA . VAL A 1 174 ? 4.291 7.736 -26.859 1.00 84.38 174 VAL A CA 1
ATOM 1329 C C . VAL A 1 174 ? 4.658 6.967 -25.582 1.00 84.38 174 VAL A C 1
ATOM 1331 O O . VAL A 1 174 ? 4.932 7.586 -24.549 1.00 84.38 174 VAL A O 1
ATOM 1334 N N . PRO A 1 175 ? 4.698 5.623 -25.617 1.00 86.69 175 PRO A N 1
ATOM 1335 C CA . PRO A 1 175 ? 5.077 4.819 -24.463 1.00 86.69 175 PRO A CA 1
ATOM 1336 C C . PRO A 1 175 ? 6.472 5.178 -23.936 1.00 86.69 175 PRO A C 1
ATOM 1338 O O . PRO A 1 175 ? 7.455 5.188 -24.675 1.00 86.69 175 PRO A O 1
ATOM 1341 N N . TRP A 1 176 ? 6.581 5.416 -22.628 1.00 87.12 176 TRP A N 1
ATOM 1342 C CA . TRP A 1 176 ? 7.844 5.823 -22.000 1.00 87.12 176 TRP A CA 1
ATOM 1343 C C . TRP A 1 176 ? 8.968 4.781 -22.153 1.00 87.12 176 TRP A C 1
ATOM 1345 O O . TRP A 1 176 ? 10.135 5.151 -22.243 1.00 87.12 176 TRP A O 1
ATOM 1355 N N . LEU A 1 177 ? 8.627 3.488 -22.229 1.00 90.94 177 LEU A N 1
ATOM 1356 C CA . LEU A 1 177 ? 9.595 2.414 -22.482 1.00 90.94 177 LEU A CA 1
ATOM 1357 C C . LEU A 1 177 ? 10.198 2.492 -23.889 1.00 90.94 177 LEU A C 1
ATOM 1359 O O . LEU A 1 177 ? 11.375 2.194 -24.042 1.00 90.94 177 LEU A O 1
ATOM 1363 N N . SER A 1 178 ? 9.432 2.931 -24.893 1.00 92.19 178 SER A N 1
ATOM 1364 C CA . SER A 1 178 ? 9.942 3.165 -26.252 1.00 92.19 178 SER A CA 1
ATOM 1365 C C . SER A 1 178 ? 10.963 4.300 -26.271 1.00 92.19 178 SER A C 1
ATOM 1367 O O . SER A 1 178 ? 12.000 4.188 -26.914 1.00 92.19 178 SER A O 1
ATOM 1369 N N . ILE A 1 179 ? 10.692 5.375 -25.520 1.00 91.50 179 ILE A N 1
ATOM 1370 C CA . ILE A 1 179 ? 11.621 6.501 -25.348 1.00 91.50 179 ILE A CA 1
ATOM 1371 C C . ILE A 1 179 ? 12.920 6.011 -24.699 1.00 91.50 179 ILE A C 1
ATOM 1373 O O 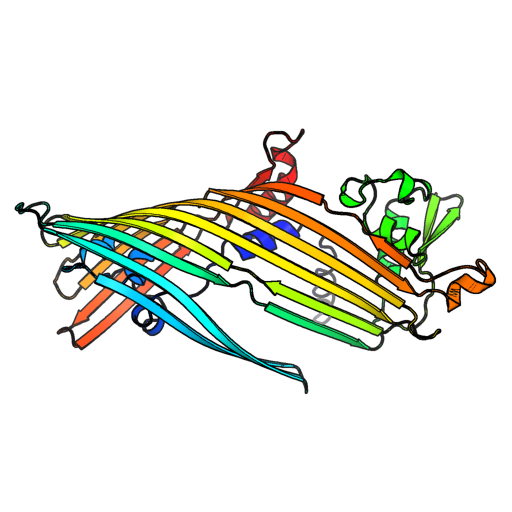. ILE A 1 179 ? 14.006 6.304 -25.190 1.00 91.50 179 ILE A O 1
ATOM 1377 N N . PHE A 1 180 ? 12.822 5.222 -23.628 1.00 92.19 180 PHE A N 1
ATOM 1378 C CA . PHE A 1 180 ? 13.991 4.656 -22.955 1.00 92.19 180 PHE A CA 1
ATOM 1379 C C . PHE A 1 180 ? 14.784 3.731 -23.881 1.00 92.19 180 PHE A C 1
ATOM 1381 O O . PHE A 1 180 ? 15.983 3.932 -24.033 1.00 92.19 180 PHE A O 1
ATOM 1388 N N . GLY A 1 181 ? 14.117 2.779 -24.538 1.00 93.50 181 GLY A N 1
ATOM 1389 C CA . GLY A 1 181 ? 14.760 1.836 -25.450 1.00 93.50 181 GLY A CA 1
ATOM 1390 C C . GLY A 1 181 ? 15.508 2.534 -26.585 1.00 93.50 181 GLY A C 1
ATOM 1391 O O . GLY A 1 181 ? 16.659 2.201 -26.843 1.00 93.50 181 GLY A O 1
ATOM 1392 N N . PHE A 1 182 ? 14.893 3.540 -27.214 1.00 93.31 182 PHE A N 1
ATOM 1393 C CA . PHE A 1 182 ? 15.507 4.275 -28.323 1.00 93.31 182 PHE A CA 1
ATOM 1394 C C . PHE A 1 182 ? 16.737 5.085 -27.890 1.00 93.31 182 PHE A C 1
ATOM 1396 O O . PHE A 1 182 ? 17.773 5.021 -28.539 1.00 93.31 182 PHE A O 1
ATOM 1403 N N . ASN A 1 183 ? 16.662 5.813 -26.771 1.00 91.62 183 ASN A N 1
ATOM 1404 C CA . ASN A 1 183 ? 17.786 6.647 -26.315 1.00 91.62 183 ASN A CA 1
ATOM 1405 C C . ASN A 1 183 ? 18.889 5.850 -25.605 1.00 91.62 183 ASN A C 1
ATOM 1407 O O . ASN A 1 183 ? 19.974 6.375 -25.383 1.00 91.62 183 ASN A O 1
ATOM 1411 N N . SER A 1 184 ? 18.607 4.597 -25.251 1.00 93.06 184 SER A N 1
ATOM 1412 C CA . SER A 1 184 ? 19.572 3.628 -24.719 1.00 93.06 184 SER A CA 1
ATOM 1413 C C . SER A 1 184 ? 20.124 2.693 -25.804 1.00 93.06 184 SER A C 1
ATOM 1415 O O . SER A 1 184 ? 20.727 1.685 -25.467 1.00 93.06 184 SER A O 1
ATOM 1417 N N . TYR A 1 185 ? 19.876 2.983 -27.092 1.00 92.50 185 TYR A N 1
ATOM 1418 C CA . TYR A 1 185 ? 20.328 2.175 -28.237 1.00 92.50 185 TYR A CA 1
ATOM 1419 C C . TYR A 1 185 ? 19.910 0.691 -28.174 1.00 92.50 185 TYR A C 1
ATOM 1421 O O . TYR A 1 185 ? 20.558 -0.173 -28.753 1.00 92.50 185 TYR A O 1
ATOM 1429 N N . LEU A 1 186 ? 18.813 0.380 -27.476 1.00 95.00 186 LEU A N 1
ATOM 1430 C CA . LEU A 1 186 ? 18.305 -0.988 -27.311 1.00 95.00 186 LEU A CA 1
ATOM 1431 C C . LEU A 1 186 ? 17.341 -1.403 -28.430 1.00 95.00 186 LEU A C 1
ATOM 1433 O O . LEU A 1 186 ? 17.077 -2.593 -28.612 1.00 95.00 186 LEU A O 1
ATOM 1437 N N . ILE A 1 187 ? 16.771 -0.428 -29.145 1.00 95.50 187 ILE A N 1
ATOM 1438 C CA . ILE A 1 187 ? 15.895 -0.651 -30.298 1.00 95.50 187 ILE A CA 1
ATOM 1439 C C . ILE A 1 187 ? 16.286 0.272 -31.450 1.00 95.50 187 ILE A C 1
ATOM 1441 O O . ILE A 1 187 ? 16.528 1.463 -31.245 1.00 95.50 187 ILE A O 1
ATOM 1445 N N . ASP A 1 188 ? 16.241 -0.265 -32.664 1.00 93.75 188 ASP A N 1
ATOM 1446 C CA . ASP A 1 188 ? 16.583 0.453 -33.888 1.00 93.75 188 ASP A CA 1
ATOM 1447 C C . ASP A 1 188 ? 15.330 0.751 -34.715 1.00 93.75 188 ASP A C 1
ATOM 1449 O O . ASP A 1 188 ? 14.571 -0.176 -35.022 1.00 93.75 188 ASP A O 1
ATOM 1453 N N . PRO A 1 189 ? 15.085 2.019 -35.093 1.00 94.44 189 PRO A N 1
ATOM 1454 C CA . PRO A 1 189 ? 13.982 2.371 -35.972 1.00 94.44 189 PRO A CA 1
ATOM 1455 C C . PRO A 1 189 ? 14.326 2.160 -37.448 1.00 94.44 189 PRO A C 1
ATOM 1457 O O . PRO A 1 189 ? 15.415 2.484 -37.919 1.00 94.44 189 PRO A O 1
ATOM 1460 N N . HIS A 1 190 ? 13.320 1.754 -38.210 1.00 93.81 190 HIS A N 1
ATOM 1461 C CA . HIS A 1 190 ? 13.356 1.598 -39.658 1.00 93.81 190 HIS A CA 1
ATOM 1462 C C . HIS A 1 190 ? 12.072 2.172 -40.263 1.00 93.81 190 HIS A C 1
ATOM 1464 O O . HIS A 1 190 ? 11.016 2.170 -39.631 1.00 93.81 190 HIS A O 1
ATOM 1470 N N . GLU A 1 191 ? 12.143 2.647 -41.505 1.00 94.06 191 GLU A N 1
ATOM 1471 C CA . GLU A 1 191 ? 10.988 3.184 -42.232 1.00 94.06 191 GLU A CA 1
ATOM 1472 C C . GLU A 1 191 ? 10.808 2.439 -43.557 1.00 94.06 191 GLU A C 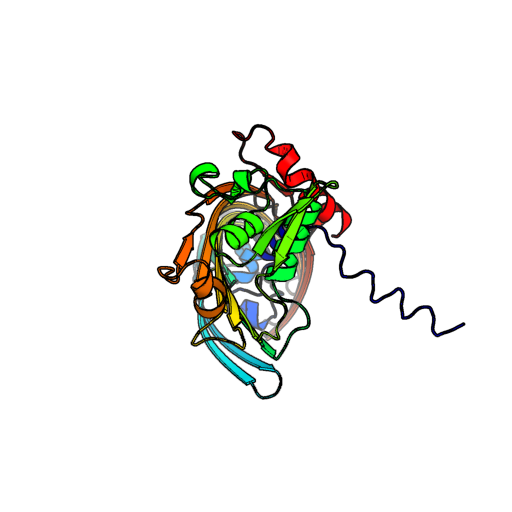1
ATOM 1474 O O . GLU A 1 191 ? 11.751 2.281 -44.338 1.00 94.06 191 GLU A O 1
ATOM 1479 N N . ASP A 1 192 ? 9.585 1.982 -43.820 1.00 90.50 192 ASP A N 1
ATOM 1480 C CA . ASP A 1 192 ? 9.199 1.349 -45.076 1.00 90.50 192 ASP A CA 1
ATOM 1481 C C . ASP A 1 192 ? 7.876 1.920 -45.630 1.00 90.50 192 ASP A C 1
ATOM 1483 O O . ASP A 1 192 ? 7.376 2.955 -45.198 1.00 90.50 192 ASP A O 1
ATOM 1487 N N . GLN A 1 193 ? 7.300 1.269 -46.646 1.00 86.56 193 GLN A N 1
ATOM 1488 C CA . GLN A 1 193 ? 6.051 1.730 -47.272 1.00 86.56 193 GLN A CA 1
ATOM 1489 C C . GLN A 1 193 ? 4.808 1.576 -46.372 1.00 86.56 193 GLN A C 1
ATOM 1491 O O . GLN A 1 193 ? 3.756 2.125 -46.706 1.00 86.56 193 GLN A O 1
ATOM 1496 N N . LEU A 1 194 ? 4.899 0.799 -45.291 1.00 84.06 194 LEU A N 1
ATOM 1497 C CA . LEU A 1 194 ? 3.824 0.526 -44.336 1.00 84.06 194 LEU A CA 1
ATOM 1498 C C . LEU A 1 194 ? 3.918 1.416 -43.088 1.00 84.06 194 LEU A C 1
ATOM 1500 O O . LEU A 1 194 ? 2.904 1.574 -42.406 1.00 84.06 194 LEU A O 1
ATOM 1504 N N . GLY A 1 195 ? 5.077 2.030 -42.832 1.00 91.81 195 GLY A N 1
ATOM 1505 C CA . GLY A 1 195 ? 5.297 3.002 -41.763 1.00 91.81 195 GLY A CA 1
ATOM 1506 C C . GLY A 1 195 ? 6.641 2.807 -41.064 1.00 91.81 195 GLY A C 1
ATOM 1507 O O . GLY A 1 195 ? 7.616 2.354 -41.666 1.00 91.81 195 GLY A O 1
ATOM 1508 N N . TYR A 1 196 ? 6.679 3.151 -39.780 1.00 93.31 196 TYR A N 1
ATOM 1509 C CA . TYR A 1 196 ? 7.816 2.922 -38.900 1.00 93.31 196 TYR A CA 1
ATOM 1510 C C . TYR A 1 196 ? 7.730 1.535 -38.262 1.00 93.31 196 TYR A C 1
ATOM 1512 O O . TYR A 1 196 ? 6.683 1.131 -37.750 1.00 93.31 196 TYR A O 1
ATOM 1520 N N . HIS A 1 197 ? 8.848 0.816 -38.251 1.00 94.81 197 HIS A N 1
ATOM 1521 C CA . HIS A 1 197 ? 9.006 -0.422 -37.497 1.00 94.81 197 HIS A CA 1
ATOM 1522 C C . HIS A 1 197 ? 10.325 -0.422 -36.734 1.00 94.81 197 HIS A C 1
ATOM 1524 O O . HIS A 1 197 ? 11.253 0.300 -37.079 1.00 94.81 197 HIS A O 1
ATOM 1530 N N . TYR A 1 198 ? 10.390 -1.223 -35.679 1.00 95.75 198 TYR A N 1
ATOM 1531 C CA . TYR A 1 198 ? 11.511 -1.269 -34.754 1.00 95.75 198 TYR A CA 1
ATOM 1532 C C . TYR A 1 198 ? 12.001 -2.704 -34.600 1.00 95.75 198 TYR A C 1
ATOM 1534 O O . TYR A 1 198 ? 11.194 -3.635 -34.541 1.00 95.75 198 TYR A O 1
ATOM 1542 N N . THR A 1 199 ? 13.314 -2.873 -34.497 1.00 95.75 199 THR A N 1
ATOM 1543 C CA . THR A 1 199 ? 13.967 -4.151 -34.180 1.00 95.75 199 THR A CA 1
ATOM 1544 C C . THR A 1 199 ? 14.739 -4.028 -32.869 1.00 95.75 199 THR A C 1
ATOM 1546 O O . THR A 1 199 ? 15.219 -2.934 -32.570 1.00 95.75 199 THR A O 1
ATOM 1549 N N . PRO A 1 200 ? 14.865 -5.099 -32.066 1.00 95.44 200 PRO A N 1
ATOM 1550 C CA . PRO A 1 200 ? 15.803 -5.095 -30.946 1.00 95.44 200 PRO A CA 1
ATOM 1551 C C . PRO A 1 200 ? 17.241 -4.940 -31.468 1.00 95.44 200 PRO A C 1
ATOM 1553 O O . PRO A 1 200 ? 17.523 -5.312 -32.609 1.00 95.44 200 PRO A O 1
ATOM 1556 N N . LEU A 1 201 ? 18.143 -4.432 -30.625 1.00 94.44 201 LEU A N 1
ATOM 1557 C CA . LEU A 1 201 ? 19.569 -4.278 -30.943 1.00 94.44 201 LEU A CA 1
ATOM 1558 C C . LEU A 1 201 ? 20.211 -5.593 -31.423 1.00 94.44 201 LEU A C 1
ATOM 1560 O O . LEU A 1 201 ? 21.071 -5.601 -32.302 1.00 94.44 201 LEU A O 1
ATOM 1564 N N . HIS A 1 202 ? 19.787 -6.719 -30.847 1.00 91.31 202 HIS A N 1
ATOM 1565 C CA . HIS A 1 202 ? 20.242 -8.052 -31.220 1.00 91.31 202 HIS A CA 1
ATOM 1566 C C . HIS A 1 202 ? 19.177 -9.119 -30.923 1.00 91.31 202 HIS A C 1
ATOM 1568 O O . HIS A 1 202 ? 18.241 -8.890 -30.160 1.00 91.31 202 HIS A O 1
ATOM 1574 N N . GLU A 1 203 ? 19.378 -10.334 -31.440 1.00 89.38 203 GLU A N 1
ATOM 1575 C CA . GLU A 1 203 ? 18.514 -11.508 -31.200 1.00 89.38 203 GLU A CA 1
ATOM 1576 C C . GLU A 1 203 ? 19.250 -12.666 -30.485 1.00 89.38 203 GLU A C 1
ATOM 1578 O O . GLU A 1 203 ? 18.838 -13.825 -30.571 1.00 89.38 203 GLU A O 1
ATOM 1583 N N . GLU A 1 204 ? 20.379 -12.395 -29.822 1.00 90.75 204 GLU A N 1
ATOM 1584 C CA . GLU A 1 204 ? 21.114 -13.430 -29.083 1.00 90.75 204 GLU A CA 1
ATOM 1585 C C . GLU A 1 204 ? 20.418 -13.863 -27.780 1.00 90.75 204 GLU A C 1
ATOM 1587 O O . GLU A 1 204 ? 19.415 -13.289 -27.346 1.00 90.75 204 GLU A O 1
ATOM 1592 N N . SER A 1 205 ? 20.952 -14.917 -27.157 1.00 90.38 205 SER A N 1
ATOM 1593 C CA . SER A 1 205 ? 20.465 -15.378 -25.860 1.00 90.38 205 SER A CA 1
ATOM 1594 C C . SER A 1 205 ? 20.907 -14.415 -24.765 1.00 90.38 205 SER A C 1
ATOM 1596 O O . SER A 1 205 ? 22.077 -14.064 -24.683 1.00 90.38 205 SER A O 1
ATOM 1598 N N . ILE A 1 206 ? 19.984 -14.050 -23.880 1.00 94.06 206 ILE A N 1
ATOM 1599 C CA . ILE A 1 206 ? 20.264 -13.175 -22.737 1.00 94.06 206 ILE A CA 1
ATOM 1600 C C . ILE A 1 206 ? 20.047 -13.916 -21.426 1.00 94.06 206 ILE A C 1
ATOM 1602 O O . ILE A 1 206 ? 19.409 -14.965 -21.390 1.00 94.06 206 ILE A O 1
ATOM 1606 N N . ASN A 1 207 ? 20.522 -13.362 -20.320 1.00 94.81 207 ASN A N 1
ATOM 1607 C CA . ASN A 1 207 ? 20.058 -13.743 -18.988 1.00 94.81 207 ASN A CA 1
ATOM 1608 C C . ASN A 1 207 ? 19.317 -12.572 -18.374 1.00 94.81 207 ASN A C 1
ATOM 1610 O O . ASN A 1 207 ? 19.748 -11.436 -18.532 1.00 94.81 207 ASN A O 1
ATOM 1614 N N . ASN A 1 208 ? 18.222 -12.825 -17.654 1.00 94.81 208 ASN A N 1
ATOM 1615 C CA . ASN A 1 208 ? 17.512 -11.744 -16.981 1.00 94.81 208 ASN A CA 1
ATOM 1616 C C . ASN A 1 208 ? 17.330 -11.977 -15.486 1.00 94.81 208 ASN A C 1
ATOM 1618 O O . ASN A 1 208 ? 17.234 -13.099 -14.979 1.00 94.81 208 ASN A O 1
ATOM 1622 N N . SER A 1 209 ? 17.252 -10.873 -14.756 1.00 94.19 209 SER A N 1
ATOM 1623 C CA . SER A 1 209 ? 16.949 -10.885 -13.336 1.00 94.19 209 SER A CA 1
ATOM 1624 C C . SER A 1 209 ? 16.005 -9.754 -12.956 1.00 94.19 209 SER A C 1
ATOM 1626 O O . SER A 1 209 ? 15.961 -8.693 -13.575 1.00 94.19 209 SER A O 1
ATOM 1628 N N . LEU A 1 210 ? 15.212 -9.996 -11.917 1.00 93.94 210 LEU A N 1
ATOM 1629 C CA . LEU A 1 210 ? 14.315 -9.017 -11.325 1.00 93.94 210 LEU A CA 1
ATOM 1630 C C . LEU A 1 210 ? 14.580 -8.967 -9.828 1.00 93.94 210 LEU A C 1
ATOM 1632 O O . LEU A 1 210 ? 14.459 -9.979 -9.141 1.00 93.94 210 LEU A O 1
ATOM 1636 N N . ALA A 1 211 ? 14.856 -7.781 -9.306 1.00 93.00 211 ALA A N 1
ATOM 1637 C CA . ALA A 1 211 ? 14.858 -7.491 -7.883 1.00 93.00 211 ALA A CA 1
ATOM 1638 C C . ALA A 1 211 ? 13.777 -6.450 -7.586 1.00 93.00 211 ALA A C 1
ATOM 1640 O O . ALA A 1 211 ? 13.770 -5.372 -8.168 1.00 93.00 211 ALA A O 1
ATOM 1641 N N . LEU A 1 212 ? 12.866 -6.757 -6.669 1.00 92.44 212 LEU A N 1
ATOM 1642 C CA . LEU A 1 212 ? 11.768 -5.882 -6.273 1.00 92.44 212 LEU A CA 1
ATOM 1643 C C . LEU A 1 212 ? 11.746 -5.751 -4.755 1.00 92.44 212 LEU A C 1
ATOM 1645 O O . LEU A 1 212 ? 11.702 -6.747 -4.033 1.00 92.44 212 LEU A O 1
ATOM 1649 N N . VAL A 1 213 ? 11.764 -4.517 -4.264 1.00 92.81 213 VAL A N 1
ATOM 1650 C CA . VAL A 1 213 ? 11.737 -4.191 -2.840 1.00 92.81 213 VAL A CA 1
ATOM 1651 C C . VAL A 1 213 ? 10.595 -3.226 -2.566 1.00 92.81 213 VAL A C 1
ATOM 1653 O O . VAL A 1 213 ? 10.572 -2.108 -3.073 1.00 92.81 213 VAL A O 1
ATOM 1656 N N . GLU A 1 214 ? 9.682 -3.651 -1.703 1.00 91.50 214 GLU A N 1
ATOM 1657 C CA . GLU A 1 214 ? 8.587 -2.844 -1.178 1.00 91.50 214 GLU A CA 1
ATOM 1658 C C . GLU A 1 214 ? 8.862 -2.511 0.290 1.00 91.50 214 GLU A C 1
ATOM 1660 O O . GLU A 1 214 ? 9.351 -3.343 1.066 1.00 91.50 214 GLU A O 1
ATOM 1665 N N . LYS A 1 215 ? 8.567 -1.274 0.682 1.00 93.56 215 LYS A N 1
ATOM 1666 C CA . LYS A 1 215 ? 8.699 -0.775 2.052 1.00 93.56 215 LYS A CA 1
ATOM 1667 C C . LYS A 1 215 ? 7.547 0.157 2.387 1.00 93.56 215 LYS A C 1
ATOM 1669 O O . LYS A 1 215 ? 6.902 0.716 1.508 1.00 93.56 215 LYS A O 1
ATOM 1674 N N . GLY A 1 216 ? 7.335 0.343 3.684 1.00 93.62 216 GLY A N 1
ATOM 1675 C CA . GLY A 1 216 ? 6.344 1.270 4.213 1.00 93.62 216 GLY A CA 1
ATOM 1676 C C . GLY A 1 216 ? 5.261 0.582 5.033 1.00 93.62 216 GLY A C 1
ATOM 1677 O O . GLY A 1 216 ? 5.386 -0.587 5.429 1.00 93.62 216 GLY A O 1
ATOM 1678 N N . SER A 1 217 ? 4.213 1.336 5.329 1.00 93.88 217 SER A N 1
ATOM 1679 C CA . SER A 1 217 ? 3.141 0.927 6.226 1.00 93.88 217 SER A CA 1
ATOM 1680 C C . SER A 1 217 ? 1.873 1.739 6.016 1.00 93.88 217 SER A C 1
ATOM 1682 O O . SER A 1 217 ? 1.930 2.892 5.594 1.00 93.88 217 SER A O 1
ATOM 1684 N N . VAL A 1 218 ? 0.751 1.152 6.425 1.00 95.06 218 VAL A N 1
ATOM 1685 C CA . VAL A 1 218 ? -0.479 1.892 6.708 1.00 95.06 218 VAL A CA 1
ATOM 1686 C C . VAL A 1 218 ? -0.645 1.968 8.220 1.00 95.06 218 VAL A C 1
ATOM 1688 O O . VAL A 1 218 ? -0.612 0.946 8.914 1.00 95.06 218 VAL A O 1
ATOM 1691 N N . ASN A 1 219 ? -0.811 3.181 8.729 1.00 95.12 219 ASN A N 1
ATOM 1692 C CA . ASN A 1 219 ? -0.910 3.489 10.147 1.00 95.12 219 ASN A CA 1
ATOM 1693 C C . ASN A 1 219 ? -2.274 4.112 10.445 1.00 95.12 219 ASN A C 1
ATOM 1695 O O . ASN A 1 219 ? -2.670 5.065 9.787 1.00 95.12 219 ASN A O 1
ATOM 1699 N N . ASN A 1 220 ? -2.970 3.625 11.470 1.00 95.81 220 ASN A N 1
ATOM 1700 C CA . ASN A 1 220 ? -4.220 4.212 11.941 1.00 95.81 220 ASN A CA 1
ATOM 1701 C C . ASN A 1 220 ? -4.035 4.865 13.307 1.00 95.81 220 ASN A C 1
ATOM 1703 O O . ASN A 1 220 ? -3.533 4.242 14.244 1.00 95.81 220 ASN A O 1
ATOM 1707 N N . TYR A 1 221 ? -4.524 6.093 13.415 1.00 97.12 221 TYR A N 1
ATOM 1708 C CA . TYR A 1 221 ? -4.630 6.875 14.634 1.00 97.12 221 TYR A CA 1
ATOM 1709 C C . TYR A 1 221 ? -6.113 7.039 14.969 1.00 97.12 221 TYR A C 1
ATOM 1711 O O . TYR A 1 221 ? -6.832 7.824 14.350 1.00 97.12 221 TYR A O 1
ATOM 1719 N N . ASP A 1 222 ? -6.571 6.264 15.943 1.00 97.44 222 ASP A N 1
ATOM 1720 C CA . ASP A 1 222 ? -7.978 6.146 16.308 1.00 97.44 222 ASP A CA 1
ATOM 1721 C C . ASP A 1 222 ? -8.260 6.921 17.599 1.00 97.44 222 ASP A C 1
ATOM 1723 O O . ASP A 1 222 ? -7.708 6.616 18.659 1.00 97.44 222 ASP A O 1
ATOM 1727 N N . PHE A 1 223 ? -9.172 7.887 17.524 1.00 98.06 223 PHE A N 1
ATOM 1728 C CA . PHE A 1 223 ? -9.707 8.632 18.662 1.00 98.06 223 PHE A CA 1
ATOM 1729 C C . PHE A 1 223 ? -11.090 8.089 18.987 1.00 98.06 223 PHE A C 1
ATOM 1731 O O . PHE A 1 223 ? -12.038 8.282 18.227 1.00 98.06 223 PHE A O 1
ATOM 1738 N N . THR A 1 224 ? -11.210 7.387 20.108 1.00 98.19 224 THR A N 1
ATOM 1739 C CA . THR A 1 224 ? -12.421 6.642 20.454 1.00 98.19 224 THR A CA 1
ATOM 1740 C C . THR A 1 224 ? -13.111 7.230 21.673 1.00 98.19 224 THR A C 1
ATOM 1742 O O . THR A 1 224 ? -12.475 7.557 22.672 1.00 98.19 224 THR A O 1
ATOM 1745 N N . LEU A 1 225 ? -14.434 7.313 21.613 1.00 98.00 225 LEU A N 1
ATOM 1746 C CA . LEU A 1 225 ? -15.313 7.672 22.716 1.00 98.00 225 LEU A CA 1
ATOM 1747 C C . LEU A 1 225 ? -16.361 6.579 22.887 1.00 98.00 225 LEU A C 1
ATOM 1749 O O . LEU A 1 225 ? -16.912 6.076 21.911 1.00 98.00 225 LEU A O 1
ATOM 1753 N N . GLY A 1 226 ? -16.687 6.225 24.124 1.00 97.38 226 GLY A N 1
ATOM 1754 C CA . GLY A 1 226 ? -17.747 5.256 24.366 1.00 97.38 226 GLY A CA 1
ATOM 1755 C C . GLY A 1 226 ? -18.238 5.217 25.799 1.00 97.38 226 GLY A C 1
ATOM 1756 O O . GLY A 1 226 ? -17.629 5.749 26.726 1.00 97.38 226 GLY A O 1
ATOM 1757 N N . THR A 1 227 ? -19.393 4.592 25.975 1.00 96.62 227 THR A N 1
ATOM 1758 C CA . THR A 1 227 ? -20.084 4.506 27.260 1.00 96.62 227 THR A CA 1
ATOM 1759 C C . THR A 1 227 ? -20.978 3.268 27.322 1.00 96.62 227 THR A C 1
ATOM 1761 O O . THR A 1 227 ? -21.223 2.599 26.316 1.00 96.62 227 THR A O 1
ATOM 1764 N N . ALA A 1 228 ? -21.461 2.945 28.519 1.00 95.06 228 ALA A N 1
ATOM 1765 C CA . ALA A 1 228 ? -22.512 1.963 28.722 1.00 95.06 228 ALA A CA 1
ATOM 1766 C C . ALA A 1 228 ? -23.860 2.659 28.949 1.00 95.06 228 ALA A C 1
ATOM 1768 O O . ALA A 1 228 ? -23.975 3.580 29.752 1.00 95.06 228 ALA A O 1
ATOM 1769 N N . LEU A 1 229 ? -24.896 2.174 28.275 1.00 92.81 229 LEU A N 1
ATOM 1770 C CA . LEU A 1 229 ? -26.287 2.513 28.533 1.00 92.81 229 LEU A CA 1
ATOM 1771 C C . LEU A 1 229 ? -26.868 1.456 29.479 1.00 92.81 229 LEU A C 1
ATOM 1773 O O . LEU A 1 229 ? -27.093 0.290 29.120 1.00 92.81 229 LEU A O 1
ATOM 1777 N N . GLY A 1 230 ? -27.068 1.858 30.732 1.00 86.69 230 GLY A N 1
ATOM 1778 C CA . GLY A 1 230 ? -27.422 0.951 31.817 1.00 86.69 230 GLY A CA 1
ATOM 1779 C C . GLY A 1 230 ? -26.386 -0.167 31.998 1.00 86.69 230 GLY A C 1
ATOM 1780 O O . GLY A 1 230 ? -25.178 0.055 31.949 1.00 86.69 230 GLY A O 1
ATOM 1781 N N . LYS A 1 231 ? -26.856 -1.399 32.236 1.00 81.94 231 LYS A N 1
ATOM 1782 C CA . LYS A 1 231 ? -25.979 -2.559 32.500 1.00 81.94 231 LYS A CA 1
ATOM 1783 C C . LYS A 1 231 ? -25.740 -3.464 31.289 1.00 81.94 231 LYS A C 1
ATOM 1785 O O . LYS A 1 231 ? -24.879 -4.337 31.370 1.00 81.94 231 LYS A O 1
ATOM 1790 N N . LYS A 1 232 ? -26.494 -3.280 30.200 1.00 90.81 232 LYS A N 1
ATOM 1791 C CA . LYS A 1 232 ? -26.592 -4.269 29.113 1.00 90.81 232 LYS A CA 1
ATOM 1792 C C . LYS A 1 232 ? -26.035 -3.801 27.776 1.00 90.81 232 LYS A C 1
ATOM 1794 O O . LYS A 1 232 ? -25.566 -4.642 27.024 1.00 90.81 232 LYS A O 1
ATOM 1799 N N . VAL A 1 233 ? -26.089 -2.510 27.458 1.00 96.12 233 VAL A N 1
ATOM 1800 C CA . VAL A 1 233 ? -25.691 -2.009 26.135 1.00 96.12 233 VAL A CA 1
ATOM 1801 C C . VAL A 1 233 ? -24.451 -1.146 26.281 1.00 96.12 233 VAL A C 1
ATOM 1803 O O . VAL A 1 233 ? -24.409 -0.259 27.123 1.00 96.12 233 VAL A O 1
ATOM 1806 N N . ASN A 1 234 ? -23.451 -1.399 25.456 1.00 97.06 234 ASN A N 1
ATOM 1807 C CA . ASN A 1 234 ? -22.278 -0.560 25.291 1.00 97.06 234 ASN A CA 1
ATOM 1808 C C . ASN A 1 234 ? -22.344 0.067 23.904 1.00 97.06 234 ASN A C 1
ATOM 1810 O O . ASN A 1 234 ? -22.704 -0.617 22.947 1.00 97.06 234 ASN A O 1
ATOM 1814 N N . VAL A 1 235 ? -21.970 1.333 23.798 1.00 97.94 235 VAL A N 1
ATOM 1815 C CA . VAL A 1 235 ? -21.907 2.066 22.532 1.00 97.94 235 VAL A CA 1
ATOM 1816 C C . VAL A 1 235 ? -20.566 2.774 22.426 1.00 97.94 235 VAL A C 1
ATOM 1818 O O . VAL A 1 235 ? -19.986 3.171 23.441 1.00 97.94 235 VAL A O 1
ATOM 1821 N N . GLY A 1 236 ? -20.073 2.936 21.204 1.00 97.88 236 GLY A N 1
ATOM 1822 C CA . GLY A 1 236 ? -18.845 3.674 20.952 1.00 97.88 236 GLY A CA 1
ATOM 1823 C C . GLY A 1 236 ? -18.785 4.251 19.548 1.00 97.88 236 GLY A C 1
ATOM 1824 O O . GLY A 1 236 ? -19.431 3.751 18.627 1.00 97.88 236 GLY A O 1
ATOM 1825 N N . LEU A 1 237 ? -17.991 5.303 19.415 1.00 98.31 237 LEU A N 1
ATOM 1826 C CA . LEU A 1 237 ? -17.703 6.026 18.187 1.00 98.31 237 LEU A CA 1
ATOM 1827 C C . LEU A 1 237 ? -16.195 6.269 18.118 1.00 98.31 237 LEU A C 1
ATOM 1829 O O . LEU A 1 237 ? -15.592 6.675 19.111 1.00 98.31 237 LEU A O 1
ATOM 1833 N N . THR A 1 238 ? -15.609 6.078 16.945 1.00 98.56 238 THR A N 1
ATOM 1834 C CA . THR A 1 238 ? -14.201 6.364 16.674 1.00 98.56 238 THR A CA 1
ATOM 1835 C C . THR A 1 238 ? -14.089 7.268 15.461 1.00 98.56 238 THR A C 1
ATOM 1837 O O . THR A 1 238 ? -14.757 7.035 14.454 1.00 98.56 238 THR A O 1
ATOM 1840 N N . LEU A 1 239 ? -13.226 8.274 15.553 1.00 98.31 239 LEU A N 1
ATOM 1841 C CA . LEU A 1 239 ? -12.692 8.993 14.404 1.00 98.31 239 LEU A CA 1
ATOM 1842 C C . LEU A 1 239 ? -11.285 8.461 14.131 1.00 98.31 239 LEU A C 1
ATOM 1844 O O . LEU A 1 239 ? -10.462 8.407 15.045 1.00 98.31 239 LEU A O 1
ATOM 1848 N N . SER A 1 240 ? -11.028 8.069 12.892 1.00 96.88 240 SER A N 1
ATOM 1849 C CA . SER A 1 240 ? -9.776 7.457 12.458 1.00 96.88 240 SER A CA 1
ATOM 1850 C C . SER A 1 240 ? -9.066 8.375 11.475 1.00 96.88 240 SER A C 1
ATOM 1852 O O . SER A 1 240 ? -9.666 8.812 10.491 1.00 96.88 240 SER A O 1
ATOM 1854 N N . VAL A 1 241 ? -7.787 8.636 11.729 1.00 97.94 241 VAL A N 1
ATOM 1855 C CA . VAL A 1 241 ? -6.867 9.228 10.755 1.00 97.94 241 VAL A CA 1
ATOM 1856 C C . VAL A 1 241 ? -5.925 8.131 10.289 1.00 97.94 241 VAL A C 1
ATOM 1858 O O . VAL A 1 241 ? -5.254 7.500 11.105 1.00 97.94 241 VAL A O 1
ATOM 1861 N N . THR A 1 242 ? -5.896 7.894 8.988 1.00 96.50 242 THR A N 1
ATOM 1862 C CA . THR A 1 242 ? -5.039 6.901 8.350 1.00 96.50 242 THR A CA 1
ATOM 1863 C C . THR A 1 242 ? -3.885 7.612 7.663 1.00 96.50 242 THR A C 1
ATOM 1865 O O . THR A 1 242 ? -4.101 8.558 6.920 1.00 96.50 242 THR A O 1
ATOM 1868 N N . ASP A 1 243 ? -2.672 7.154 7.910 1.00 96.88 243 ASP A N 1
ATOM 1869 C CA . ASP A 1 243 ? -1.440 7.589 7.262 1.00 96.88 243 ASP A CA 1
ATOM 1870 C C . ASP A 1 243 ? -0.934 6.445 6.381 1.00 96.88 243 ASP A C 1
ATOM 1872 O O . ASP A 1 243 ? -0.898 5.285 6.812 1.00 96.88 243 ASP A O 1
ATOM 1876 N N . ILE A 1 244 ? -0.619 6.758 5.128 1.00 95.56 244 ILE A N 1
ATOM 1877 C CA . ILE A 1 244 ? -0.204 5.795 4.111 1.00 95.56 244 ILE A CA 1
ATOM 1878 C C . ILE A 1 244 ? 1.163 6.226 3.607 1.00 95.56 244 ILE A C 1
ATOM 1880 O O . ILE A 1 244 ? 1.325 7.328 3.092 1.00 95.56 244 ILE A O 1
ATOM 1884 N N . TYR A 1 245 ? 2.129 5.323 3.726 1.00 96.44 245 TYR A N 1
ATOM 1885 C CA . TYR A 1 245 ? 3.437 5.468 3.109 1.00 96.44 245 TYR A CA 1
ATOM 1886 C C . TYR A 1 245 ? 3.830 4.150 2.456 1.00 96.44 245 TYR A C 1
ATOM 1888 O O . TYR A 1 245 ? 3.908 3.112 3.123 1.00 96.44 245 TYR A O 1
ATOM 1896 N N . TYR A 1 246 ? 4.095 4.188 1.159 1.00 94.31 246 TYR A N 1
ATOM 1897 C CA . TYR A 1 246 ? 4.511 3.047 0.362 1.00 94.31 246 TYR A CA 1
ATOM 1898 C C . TYR A 1 246 ? 5.666 3.451 -0.546 1.00 94.31 246 TYR A C 1
ATOM 1900 O O . TYR A 1 246 ? 5.652 4.507 -1.167 1.00 94.31 246 TYR A O 1
ATOM 1908 N N . LYS A 1 247 ? 6.683 2.597 -0.615 1.00 95.12 247 LYS A N 1
ATOM 1909 C CA . LYS A 1 247 ? 7.822 2.770 -1.507 1.00 95.12 247 LYS A CA 1
ATOM 1910 C C . LYS A 1 247 ? 8.118 1.460 -2.214 1.00 95.12 247 LYS A C 1
ATOM 1912 O O . LYS A 1 247 ? 8.367 0.451 -1.553 1.00 95.12 247 LYS A O 1
ATOM 1917 N N . LEU A 1 248 ? 8.162 1.510 -3.534 1.00 93.12 248 LEU A N 1
ATOM 1918 C CA . LEU A 1 248 ? 8.575 0.434 -4.420 1.00 93.12 248 LEU A CA 1
ATOM 1919 C C . LEU A 1 248 ? 9.885 0.829 -5.097 1.00 93.12 248 LEU A C 1
ATOM 1921 O O . LEU A 1 248 ? 10.036 1.941 -5.599 1.00 93.12 248 LEU A O 1
ATOM 1925 N N . SER A 1 249 ? 10.828 -0.102 -5.123 1.00 94.50 249 SER A N 1
ATOM 1926 C CA . SER A 1 249 ? 12.010 -0.029 -5.971 1.00 94.50 249 SER A CA 1
ATOM 1927 C C . SER A 1 249 ? 12.149 -1.353 -6.700 1.00 94.50 249 SER A C 1
ATOM 1929 O O . SER A 1 249 ? 12.197 -2.407 -6.061 1.00 94.50 249 SER A O 1
ATOM 1931 N N . SER A 1 250 ? 12.185 -1.304 -8.026 1.00 95.38 250 SER A N 1
ATOM 1932 C CA . SER A 1 250 ? 12.448 -2.468 -8.864 1.00 95.38 250 SER A CA 1
ATOM 1933 C C . SER A 1 250 ? 13.697 -2.247 -9.697 1.00 95.38 250 SER A C 1
ATOM 1935 O O . SER A 1 250 ? 13.886 -1.152 -10.216 1.00 95.38 250 SER A O 1
ATOM 1937 N N . ARG A 1 251 ? 14.485 -3.298 -9.885 1.00 96.38 251 ARG A N 1
ATOM 1938 C CA . ARG A 1 251 ? 15.547 -3.391 -10.880 1.00 96.38 251 ARG A CA 1
ATOM 1939 C C . ARG A 1 251 ? 15.273 -4.620 -11.730 1.00 96.38 251 ARG A C 1
ATOM 1941 O O . ARG A 1 251 ? 15.245 -5.727 -11.196 1.00 96.38 251 ARG A O 1
ATOM 1948 N N . TYR A 1 252 ? 15.050 -4.408 -13.012 1.00 96.62 252 TYR A N 1
ATOM 1949 C CA . TYR A 1 252 ? 15.079 -5.446 -14.026 1.00 96.62 252 TYR A CA 1
ATOM 1950 C C . TYR A 1 252 ? 16.408 -5.333 -14.765 1.00 96.62 252 TYR A C 1
ATOM 1952 O O . TYR A 1 252 ? 16.823 -4.221 -15.067 1.00 96.62 252 TYR A O 1
ATOM 1960 N N . SER A 1 253 ? 17.083 -6.448 -14.992 1.00 96.75 253 SER A N 1
ATOM 1961 C CA . SER A 1 253 ? 18.405 -6.472 -15.608 1.00 96.75 253 SER A CA 1
ATOM 1962 C C . SER A 1 253 ? 18.433 -7.538 -16.686 1.00 96.75 253 SER A C 1
ATOM 1964 O O . SER A 1 253 ? 17.920 -8.636 -16.447 1.00 96.75 253 SER A O 1
ATOM 1966 N N . GLU A 1 254 ? 19.011 -7.212 -17.835 1.00 96.44 254 GLU A N 1
ATOM 1967 C CA . GLU A 1 254 ? 19.371 -8.172 -18.872 1.00 96.44 254 GLU A CA 1
ATOM 1968 C C . GLU A 1 254 ? 20.866 -8.101 -19.133 1.00 96.44 254 GLU A C 1
ATOM 1970 O O . GLU A 1 254 ? 21.410 -7.018 -19.323 1.00 96.44 254 GLU A O 1
ATOM 1975 N N . GLU A 1 255 ? 21.501 -9.266 -19.122 1.00 96.25 255 GLU A N 1
ATOM 1976 C CA . GLU A 1 255 ? 22.909 -9.464 -19.443 1.00 96.25 25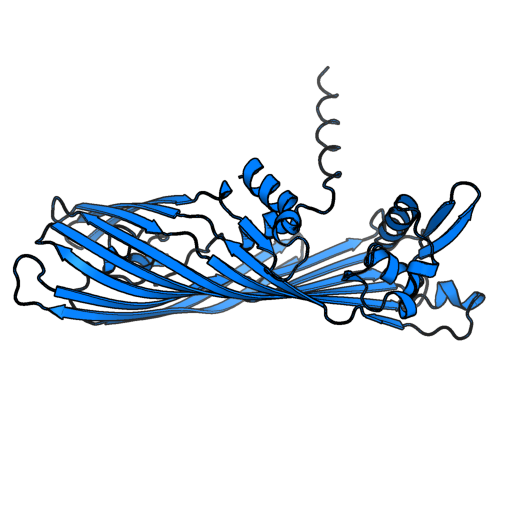5 GLU A CA 1
ATOM 1977 C C . GLU A 1 255 ? 22.994 -10.126 -20.818 1.00 96.25 255 GLU A C 1
ATOM 1979 O O . GLU A 1 255 ? 22.300 -11.118 -21.079 1.00 96.25 255 GLU A O 1
ATOM 1984 N N . PHE A 1 256 ? 23.830 -9.561 -21.679 1.00 95.00 256 PHE A N 1
ATOM 1985 C CA . PHE A 1 256 ? 24.072 -10.027 -23.038 1.00 95.00 256 PHE A CA 1
ATOM 1986 C C . PHE A 1 256 ? 25.251 -11.015 -23.050 1.00 95.00 256 PHE A C 1
ATOM 1988 O O . PHE A 1 256 ? 26.104 -11.010 -22.160 1.00 95.00 256 PHE A O 1
ATOM 1995 N N . GLU A 1 257 ? 25.273 -11.921 -24.021 1.00 90.56 257 GLU A N 1
ATOM 1996 C CA . GLU A 1 257 ? 26.302 -12.946 -24.200 1.00 90.56 257 GLU A CA 1
ATOM 1997 C C . GLU A 1 257 ? 27.600 -12.356 -24.771 1.00 90.56 257 GLU A C 1
ATOM 1999 O O . GLU A 1 257 ? 28.689 -12.780 -24.370 1.00 90.56 257 GLU A O 1
ATOM 2004 N N . ASN A 1 258 ? 27.503 -11.381 -25.682 1.00 88.50 258 ASN A N 1
ATOM 2005 C CA . ASN A 1 258 ? 28.671 -10.742 -26.287 1.00 88.50 258 ASN A CA 1
ATOM 2006 C C . ASN A 1 258 ? 29.005 -9.377 -25.648 1.00 88.50 258 ASN A C 1
ATOM 2008 O O . ASN A 1 258 ? 28.141 -8.512 -25.514 1.00 88.50 258 ASN A O 1
ATOM 2012 N N . GLY A 1 259 ? 30.285 -9.174 -25.309 1.00 85.25 259 GLY A N 1
ATOM 2013 C CA . GLY A 1 259 ? 30.811 -7.968 -24.653 1.00 85.25 259 GLY A CA 1
ATOM 2014 C C . GLY A 1 259 ? 31.028 -8.114 -23.138 1.00 85.25 259 GLY A C 1
ATOM 2015 O O . GLY A 1 259 ? 30.387 -8.918 -22.465 1.00 85.25 259 GLY A O 1
ATOM 2016 N N . GLU A 1 260 ? 31.977 -7.353 -22.583 1.00 87.12 260 GLU A N 1
ATOM 2017 C CA . GLU A 1 260 ? 32.215 -7.305 -21.131 1.00 87.12 260 GLU A CA 1
ATOM 2018 C C . GLU A 1 260 ? 31.167 -6.405 -20.458 1.00 87.12 260 GLU A C 1
ATOM 2020 O O . GLU A 1 260 ? 31.007 -5.248 -20.848 1.00 87.12 260 GLU A O 1
ATOM 2025 N N . ASP A 1 261 ? 30.452 -6.947 -19.463 1.00 89.19 261 ASP A N 1
ATOM 2026 C CA . ASP A 1 261 ? 29.343 -6.281 -18.760 1.00 89.19 261 ASP A CA 1
ATOM 2027 C C . ASP A 1 261 ? 28.289 -5.683 -19.715 1.00 89.19 261 ASP A C 1
ATOM 2029 O O . ASP A 1 261 ? 27.725 -4.618 -19.448 1.00 89.19 261 ASP A O 1
ATOM 2033 N N . ALA A 1 262 ? 28.052 -6.348 -20.851 1.00 94.50 262 ALA A N 1
ATOM 2034 C CA . ALA A 1 262 ? 27.089 -5.906 -21.847 1.00 94.50 262 ALA A CA 1
ATOM 2035 C C . ALA A 1 262 ? 25.653 -6.207 -21.402 1.00 94.50 262 ALA A C 1
ATOM 2037 O O . ALA A 1 262 ? 25.362 -7.291 -20.887 1.00 94.50 262 ALA A O 1
ATOM 2038 N N . GLY A 1 263 ? 24.751 -5.249 -21.598 1.00 95.88 263 GLY A N 1
ATOM 2039 C CA . GLY A 1 263 ? 23.366 -5.370 -21.156 1.00 95.88 263 GLY A CA 1
ATOM 2040 C C . GLY A 1 263 ? 22.765 -4.058 -20.677 1.00 95.88 263 GLY A C 1
ATOM 2041 O O . GLY A 1 263 ? 23.277 -2.974 -20.958 1.00 95.88 263 GLY A O 1
ATOM 2042 N N . PHE A 1 264 ? 21.673 -4.154 -19.919 1.00 97.06 264 PHE A N 1
ATOM 2043 C CA . PHE A 1 264 ? 21.047 -2.988 -19.302 1.00 97.06 264 PHE A CA 1
ATOM 2044 C C . PHE A 1 264 ? 20.340 -3.298 -17.978 1.00 97.06 264 PHE A C 1
ATOM 2046 O O . PHE A 1 264 ? 19.906 -4.414 -17.691 1.00 97.06 264 PHE A O 1
ATOM 2053 N N . ASP A 1 265 ? 20.169 -2.249 -17.182 1.00 97.38 265 ASP A N 1
ATOM 2054 C CA . ASP A 1 265 ? 19.400 -2.180 -15.952 1.00 97.38 265 ASP A CA 1
ATOM 2055 C C . ASP A 1 265 ? 18.254 -1.175 -16.106 1.00 97.38 265 ASP A C 1
ATOM 2057 O O . ASP A 1 265 ? 18.473 0.036 -16.122 1.00 97.38 265 ASP A O 1
ATOM 2061 N N . LEU A 1 266 ? 17.013 -1.659 -16.079 1.00 96.31 266 LEU A N 1
ATOM 2062 C CA . LEU A 1 266 ? 15.832 -0.821 -15.902 1.00 96.31 266 LEU A CA 1
ATOM 2063 C C . LEU A 1 266 ? 15.474 -0.720 -14.415 1.00 96.31 266 LEU A C 1
ATOM 2065 O O . LEU A 1 266 ? 15.001 -1.680 -13.792 1.00 96.31 266 LEU A O 1
ATOM 2069 N N . ARG A 1 267 ? 15.646 0.466 -13.835 1.00 95.81 267 ARG A N 1
ATOM 2070 C CA . ARG A 1 267 ? 15.288 0.775 -12.447 1.00 95.81 267 ARG A CA 1
ATOM 2071 C C . ARG A 1 267 ? 14.026 1.625 -12.406 1.00 95.81 267 ARG A C 1
ATOM 2073 O O . ARG A 1 267 ? 13.964 2.661 -13.050 1.00 95.81 267 ARG A O 1
ATOM 2080 N N . ASN A 1 268 ? 13.043 1.216 -11.606 1.00 92.88 268 ASN A N 1
ATOM 2081 C CA . ASN A 1 268 ? 11.827 1.995 -11.361 1.00 92.88 268 ASN A CA 1
ATOM 2082 C C . ASN A 1 268 ? 11.669 2.278 -9.872 1.00 92.88 268 ASN A C 1
ATOM 2084 O O . ASN A 1 268 ? 11.899 1.402 -9.027 1.00 92.88 268 ASN A O 1
ATOM 2088 N N . TYR A 1 269 ? 11.221 3.486 -9.561 1.00 92.75 269 TYR A N 1
ATOM 2089 C CA . TYR A 1 269 ? 10.963 3.947 -8.209 1.00 92.75 269 TYR A CA 1
ATOM 2090 C C . TYR A 1 269 ? 9.572 4.562 -8.146 1.00 92.75 269 TYR A C 1
ATOM 2092 O O . TYR A 1 269 ? 9.263 5.479 -8.897 1.00 92.75 269 TYR A O 1
ATOM 2100 N N . LEU A 1 270 ? 8.748 4.076 -7.222 1.00 91.81 270 LEU A N 1
ATOM 2101 C CA . LEU A 1 270 ? 7.441 4.647 -6.912 1.00 91.81 270 LEU A CA 1
ATOM 2102 C C . LEU A 1 270 ? 7.383 4.925 -5.413 1.00 91.81 270 LEU A C 1
ATOM 2104 O O . LEU A 1 270 ? 7.731 4.065 -4.601 1.00 91.81 270 LEU A O 1
ATOM 2108 N N . THR A 1 271 ? 6.958 6.124 -5.042 1.00 94.31 271 THR A N 1
ATOM 2109 C CA . THR A 1 271 ? 6.625 6.480 -3.663 1.00 94.31 271 THR A CA 1
ATOM 2110 C C . THR A 1 271 ? 5.202 6.999 -3.631 1.00 94.31 271 THR A C 1
ATOM 2112 O O . THR A 1 271 ? 4.919 7.989 -4.291 1.00 94.31 271 THR A O 1
ATOM 2115 N N . THR A 1 272 ? 4.345 6.353 -2.851 1.00 92.88 272 THR A N 1
ATOM 2116 C CA . THR A 1 272 ? 2.989 6.815 -2.562 1.00 92.88 272 THR A CA 1
ATOM 2117 C C . THR A 1 272 ? 2.940 7.285 -1.123 1.00 92.88 272 THR A C 1
ATOM 2119 O O . THR A 1 272 ? 3.256 6.522 -0.203 1.00 92.88 272 THR A O 1
ATOM 2122 N N . GLU A 1 273 ? 2.511 8.517 -0.909 1.00 95.81 273 GLU A N 1
ATOM 2123 C CA . GLU A 1 273 ? 2.318 9.066 0.425 1.00 95.81 273 GLU A CA 1
ATOM 2124 C C . GLU A 1 273 ? 0.999 9.815 0.535 1.00 95.81 273 GLU A C 1
ATOM 2126 O O . GLU A 1 273 ? 0.486 10.363 -0.437 1.00 95.81 273 GLU A O 1
ATOM 2131 N N . GLY A 1 274 ? 0.422 9.826 1.730 1.00 95.25 274 GLY A N 1
ATOM 2132 C CA . GLY A 1 274 ? -0.756 10.630 1.987 1.00 95.25 274 GLY A CA 1
ATOM 2133 C C . GLY A 1 274 ? -1.513 10.216 3.232 1.00 95.25 274 GLY A C 1
ATOM 2134 O O . GLY A 1 274 ? -1.065 9.400 4.040 1.00 95.25 274 GLY A O 1
ATOM 2135 N N . ALA A 1 275 ? -2.691 10.806 3.389 1.00 96.44 275 ALA A N 1
ATOM 2136 C CA . ALA A 1 275 ? -3.511 10.625 4.573 1.00 96.44 275 ALA A CA 1
ATOM 2137 C C . ALA A 1 275 ? -4.987 10.484 4.215 1.00 96.44 275 ALA A C 1
ATOM 2139 O O . ALA A 1 275 ? -5.461 10.980 3.192 1.00 96.44 275 ALA A O 1
ATOM 2140 N N . GLY A 1 276 ? -5.733 9.828 5.093 1.00 96.12 276 GLY A N 1
ATOM 2141 C CA . GLY A 1 276 ? -7.164 9.656 4.966 1.00 96.12 276 GLY A CA 1
ATOM 2142 C C . GLY A 1 276 ? -7.897 9.775 6.287 1.00 96.12 276 GLY A C 1
ATOM 2143 O O . GLY A 1 276 ? -7.318 9.689 7.368 1.00 96.12 276 GLY A O 1
ATOM 2144 N N . VAL A 1 277 ? -9.204 9.988 6.190 1.00 97.81 277 VAL A N 1
ATOM 2145 C CA . VAL A 1 277 ? -10.093 10.103 7.348 1.00 97.81 277 VAL A CA 1
ATOM 2146 C C . VAL A 1 277 ? -11.254 9.133 7.222 1.00 97.81 277 VAL A C 1
ATOM 2148 O O . VAL A 1 277 ? -11.796 8.929 6.137 1.00 97.81 277 VAL A O 1
ATOM 2151 N N . GLY A 1 278 ? -11.647 8.539 8.341 1.00 97.12 278 GLY A N 1
ATOM 2152 C CA . GLY A 1 278 ? -12.780 7.627 8.431 1.00 97.12 278 GLY A CA 1
ATOM 2153 C C . GLY A 1 278 ? -13.395 7.645 9.824 1.00 97.12 278 GLY A C 1
ATOM 2154 O O . GLY A 1 278 ? -12.877 8.271 10.749 1.00 97.12 278 GLY A O 1
ATOM 2155 N N . ALA A 1 279 ? -14.516 6.957 9.989 1.00 98.00 279 ALA A N 1
ATOM 2156 C CA . ALA A 1 279 ? -15.194 6.822 11.266 1.00 98.00 279 ALA A CA 1
ATOM 2157 C C . ALA A 1 279 ? -15.657 5.383 11.489 1.00 98.00 279 ALA A C 1
ATOM 2159 O O . ALA A 1 279 ? -15.893 4.620 10.553 1.00 98.00 279 ALA A O 1
ATOM 2160 N N . LYS A 1 280 ? -15.822 5.008 12.754 1.00 98.19 280 LYS A N 1
ATOM 2161 C CA . LYS A 1 280 ? -16.348 3.701 13.148 1.00 98.19 280 LYS A CA 1
ATOM 2162 C C . LYS A 1 280 ? -17.408 3.896 14.213 1.00 98.19 280 LYS A C 1
ATOM 2164 O O . LYS A 1 280 ? -17.240 4.716 15.111 1.00 98.19 280 LYS A O 1
ATOM 2169 N N . ILE A 1 281 ? -18.474 3.117 14.155 1.00 98.38 281 ILE A N 1
ATOM 2170 C CA . ILE A 1 281 ? -19.496 3.068 15.199 1.00 98.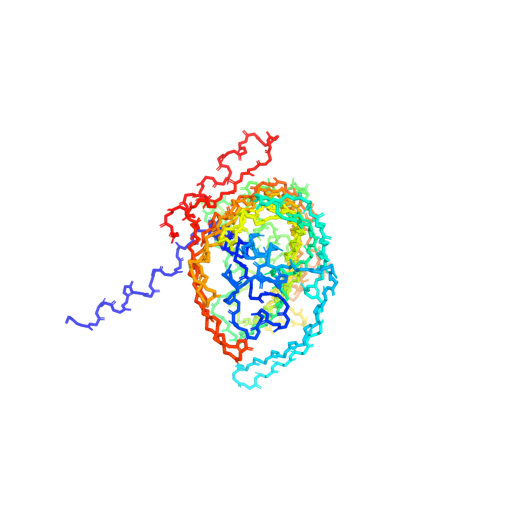38 281 ILE A CA 1
ATOM 2171 C C . ILE A 1 281 ? -19.698 1.627 15.634 1.00 98.38 281 ILE A C 1
ATOM 2173 O O . ILE A 1 281 ? -19.639 0.705 14.822 1.00 98.38 281 ILE A O 1
ATOM 2177 N N . GLY A 1 282 ? -19.914 1.432 16.928 1.00 98.12 282 GLY A N 1
ATOM 2178 C CA . GLY A 1 282 ? -20.006 0.113 17.523 1.00 98.12 282 GLY A CA 1
ATOM 2179 C C . GLY A 1 282 ? -21.079 0.023 18.591 1.00 98.12 282 GLY A C 1
ATOM 2180 O O . GLY A 1 282 ? -21.354 0.992 19.306 1.00 98.12 282 GLY A O 1
ATOM 2181 N N . VAL A 1 283 ? -21.650 -1.170 18.727 1.00 98.12 283 VAL A N 1
ATOM 2182 C CA . VAL A 1 283 ? -22.558 -1.554 19.809 1.00 98.12 283 VAL A CA 1
ATOM 2183 C C . VAL A 1 283 ? -22.160 -2.936 20.320 1.00 98.12 283 VAL A C 1
ATOM 2185 O O . VAL A 1 283 ? -21.837 -3.820 19.530 1.00 98.12 283 VAL A O 1
ATOM 2188 N N . ILE A 1 284 ? -22.201 -3.142 21.639 1.00 97.88 284 ILE A N 1
ATOM 2189 C CA . ILE A 1 284 ? -22.104 -4.469 22.267 1.00 97.88 284 ILE A CA 1
ATOM 2190 C C . ILE A 1 284 ? -23.269 -4.637 23.239 1.00 97.88 284 ILE A C 1
ATOM 2192 O O . ILE A 1 284 ? -23.409 -3.885 24.203 1.00 97.88 284 ILE A O 1
ATOM 2196 N N . PHE A 1 285 ? -24.091 -5.651 23.009 1.00 96.88 285 PHE A N 1
ATOM 2197 C CA . PHE A 1 285 ? -25.200 -6.038 23.865 1.00 96.88 285 PHE A CA 1
ATOM 2198 C C . PHE A 1 285 ? -24.841 -7.257 24.721 1.00 96.88 285 PHE A C 1
ATOM 2200 O O . PHE A 1 285 ? -24.283 -8.241 24.242 1.00 96.88 285 PHE A O 1
ATOM 2207 N N . ARG A 1 286 ? -25.177 -7.183 26.009 1.00 95.00 286 ARG A N 1
ATOM 2208 C CA . ARG A 1 286 ? -24.906 -8.187 27.044 1.00 95.00 286 ARG A CA 1
ATOM 2209 C C . ARG A 1 286 ? -26.237 -8.655 27.646 1.00 95.00 286 ARG A C 1
ATOM 2211 O O . ARG A 1 286 ? -26.687 -8.077 28.642 1.00 95.00 286 ARG A O 1
ATOM 2218 N N . PRO A 1 287 ? -26.936 -9.617 27.011 1.00 93.06 287 PRO A N 1
ATOM 2219 C CA . PRO A 1 287 ? -28.237 -10.093 27.489 1.00 93.06 287 PRO A CA 1
ATOM 2220 C C . PRO A 1 287 ? -28.139 -10.796 28.851 1.00 93.06 287 PRO A C 1
ATOM 2222 O O . PRO A 1 287 ? -28.994 -10.574 29.713 1.00 93.06 287 PRO A O 1
ATOM 2225 N N . ILE A 1 288 ? -27.077 -11.583 29.030 1.00 92.75 288 ILE A N 1
ATOM 2226 C CA . ILE A 1 288 ? -26.628 -12.228 30.271 1.00 92.75 288 ILE A CA 1
ATOM 2227 C C . ILE A 1 288 ? -25.150 -11.869 30.498 1.00 92.75 288 ILE A C 1
ATOM 2229 O O . ILE A 1 288 ? -24.529 -11.259 29.627 1.00 92.75 288 ILE A O 1
ATOM 2233 N N . ASN A 1 289 ? -24.581 -12.190 31.660 1.00 87.06 289 ASN A N 1
ATOM 2234 C CA . ASN A 1 289 ? -23.216 -11.762 31.996 1.00 87.06 289 ASN A CA 1
ATOM 2235 C C . ASN A 1 289 ? -22.153 -12.456 31.131 1.00 87.06 289 ASN A C 1
ATOM 2237 O O . ASN A 1 289 ? -21.125 -11.858 30.803 1.00 87.06 289 ASN A O 1
ATOM 2241 N N . GLU A 1 290 ? -22.431 -13.699 30.760 1.00 92.81 290 GLU A N 1
ATOM 2242 C CA . GLU A 1 290 ? -21.536 -14.606 30.058 1.00 92.81 290 GLU A CA 1
ATOM 2243 C C . GLU A 1 290 ? -21.552 -14.351 28.550 1.00 92.81 290 GLU A C 1
ATOM 2245 O O . GLU A 1 290 ? -20.550 -14.599 27.895 1.00 92.81 290 GLU A O 1
ATOM 2250 N N . LEU A 1 291 ? -22.651 -13.832 27.992 1.00 94.44 291 LEU A N 1
ATOM 2251 C CA . LEU A 1 291 ? -22.833 -13.653 26.550 1.00 94.44 291 LEU A CA 1
ATOM 2252 C C . LEU A 1 291 ? -22.703 -12.186 26.142 1.00 94.44 291 LEU A C 1
ATOM 2254 O O . LEU A 1 291 ? -23.340 -11.300 26.717 1.00 94.44 291 LEU A O 1
ATOM 2258 N N . ARG A 1 292 ? -21.930 -11.941 25.087 1.00 95.69 292 ARG A N 1
ATOM 2259 C CA . ARG A 1 292 ? -21.759 -10.636 24.446 1.00 95.69 292 ARG A CA 1
ATOM 2260 C C . ARG A 1 292 ? -22.022 -10.775 22.957 1.00 95.69 292 ARG A C 1
ATOM 2262 O O . ARG A 1 292 ? -21.540 -11.716 22.336 1.00 95.69 292 ARG A O 1
ATOM 2269 N N . ILE A 1 293 ? -22.775 -9.838 22.398 1.00 97.50 293 ILE A N 1
ATOM 2270 C CA . ILE A 1 293 ? -23.095 -9.774 20.971 1.00 97.50 293 ILE A CA 1
ATOM 2271 C C . ILE A 1 293 ? -22.747 -8.369 20.501 1.00 97.50 293 ILE A C 1
ATOM 2273 O O . ILE A 1 293 ? -23.291 -7.401 21.030 1.00 97.50 293 ILE A O 1
ATOM 2277 N N . GLY A 1 294 ? -21.827 -8.245 19.554 1.00 97.62 294 GLY A N 1
ATOM 2278 C CA . GLY A 1 294 ? -21.352 -6.967 19.050 1.00 97.62 294 GLY A CA 1
ATOM 2279 C C . GLY A 1 294 ? -21.625 -6.788 17.564 1.00 97.62 294 GLY A C 1
ATOM 2280 O O . GLY A 1 294 ? -21.542 -7.736 16.786 1.00 97.62 294 GLY A O 1
ATOM 2281 N N . VAL A 1 295 ? -21.913 -5.554 17.169 1.00 98.19 295 VAL A N 1
ATOM 2282 C CA . VAL A 1 295 ? -21.939 -5.127 15.769 1.00 98.19 295 VAL A CA 1
ATOM 2283 C C . VAL A 1 295 ? -21.151 -3.831 15.665 1.00 98.19 295 VAL A C 1
ATOM 2285 O O . VAL A 1 295 ? -21.345 -2.924 16.477 1.00 98.19 295 VAL A O 1
ATOM 2288 N N . ALA A 1 296 ? -20.277 -3.742 14.672 1.00 98.25 296 ALA A N 1
ATOM 2289 C CA . ALA A 1 296 ? -19.559 -2.526 14.337 1.00 98.25 296 ALA A CA 1
ATOM 2290 C C . ALA A 1 296 ? -19.627 -2.255 12.835 1.00 98.25 296 ALA A C 1
ATOM 2292 O O . ALA A 1 296 ? -19.623 -3.178 12.021 1.00 98.25 296 ALA A O 1
ATOM 2293 N N . TYR A 1 297 ? -19.673 -0.976 12.488 1.00 97.94 297 TYR A N 1
ATOM 2294 C CA . TYR A 1 297 ? -19.596 -0.490 11.121 1.00 97.94 297 TYR A CA 1
ATOM 2295 C C . TYR A 1 297 ? -18.438 0.491 11.005 1.00 97.94 297 TYR A C 1
ATOM 2297 O O . TYR A 1 297 ? -18.325 1.430 11.795 1.00 97.94 297 TYR A O 1
ATOM 2305 N N . HIS A 1 298 ? -17.575 0.248 10.028 1.00 96.81 298 HIS A N 1
ATOM 2306 C CA . HIS A 1 298 ? -16.442 1.085 9.672 1.00 96.81 298 HIS A CA 1
ATOM 2307 C C . HIS A 1 298 ? -16.794 1.749 8.347 1.00 96.81 298 HIS A C 1
ATOM 2309 O O . HIS A 1 298 ? -17.092 1.067 7.361 1.00 96.81 298 HIS A O 1
ATOM 2315 N N . THR A 1 299 ? -16.793 3.078 8.326 1.00 96.81 299 THR A N 1
ATOM 2316 C CA . THR A 1 299 ? -16.995 3.818 7.084 1.00 96.81 299 THR A CA 1
ATOM 2317 C C . THR A 1 299 ? -15.817 3.573 6.141 1.00 96.81 299 THR A C 1
ATOM 2319 O O . THR A 1 299 ? -14.723 3.233 6.597 1.00 96.81 299 THR A O 1
ATOM 2322 N N . PRO A 1 300 ? -15.994 3.846 4.839 1.00 94.88 300 PRO A N 1
ATOM 2323 C CA . PRO A 1 300 ? -14.869 4.103 3.954 1.00 94.88 300 PRO A CA 1
ATOM 2324 C C . PRO A 1 300 ? -13.914 5.125 4.570 1.00 94.88 300 PRO A C 1
ATOM 2326 O O . PRO A 1 300 ? -14.346 6.039 5.281 1.00 94.88 300 PRO A O 1
ATOM 2329 N N . VAL A 1 301 ? -12.635 4.975 4.259 1.00 94.75 301 VAL A N 1
ATOM 2330 C CA . VAL A 1 301 ? -11.613 5.988 4.493 1.00 94.75 301 VAL A CA 1
ATOM 2331 C C . VAL A 1 301 ? -11.444 6.750 3.188 1.00 94.75 301 VAL A C 1
ATOM 2333 O O . VAL A 1 301 ? -11.255 6.149 2.128 1.00 94.75 301 VAL A O 1
ATOM 2336 N N . TRP A 1 302 ? -11.563 8.069 3.263 1.00 95.00 302 TRP A N 1
ATOM 2337 C CA . TRP A 1 302 ? -11.306 8.953 2.132 1.00 95.00 302 TRP A CA 1
ATOM 2338 C C . TRP A 1 302 ? -9.874 9.451 2.232 1.00 95.00 302 TRP A C 1
ATOM 2340 O O . TRP A 1 302 ? -9.559 10.206 3.151 1.00 95.00 302 TRP A O 1
ATOM 2350 N N . CYS A 1 303 ? -9.033 9.002 1.309 1.00 93.88 303 CYS A N 1
ATOM 2351 C CA . CYS A 1 303 ? -7.612 9.299 1.253 1.00 93.88 303 CYS A CA 1
ATOM 2352 C C . CYS A 1 303 ? -7.316 10.351 0.181 1.00 93.88 303 CYS A C 1
ATOM 2354 O O . CYS A 1 303 ? -7.921 10.336 -0.894 1.00 93.88 303 CYS A O 1
ATOM 2356 N N . SER A 1 304 ? -6.354 11.219 0.476 1.00 94.56 304 SER A N 1
ATOM 2357 C CA . SER A 1 304 ? -5.646 12.057 -0.489 1.00 94.56 304 SER A CA 1
ATOM 2358 C C . SER A 1 304 ? -4.218 11.538 -0.565 1.00 94.56 304 SER A C 1
ATOM 2360 O O . SER A 1 304 ? -3.562 11.451 0.475 1.00 94.56 304 SER A O 1
ATOM 2362 N N . LEU A 1 305 ? -3.786 11.147 -1.757 1.00 92.00 305 LEU A N 1
ATOM 2363 C CA . LEU A 1 305 ? -2.528 10.462 -2.018 1.00 92.00 305 LEU A CA 1
ATOM 2364 C C . LEU A 1 305 ? -1.750 11.194 -3.110 1.00 92.00 305 LEU A C 1
ATOM 2366 O O . LEU A 1 305 ? -2.344 11.749 -4.033 1.00 92.00 305 LEU A O 1
ATOM 2370 N N . THR A 1 306 ? -0.432 11.140 -3.000 1.00 92.25 306 THR A N 1
ATOM 2371 C CA . THR A 1 306 ? 0.514 11.649 -3.986 1.00 92.25 306 THR A CA 1
ATOM 2372 C C . THR A 1 306 ? 1.442 10.512 -4.374 1.00 92.25 306 THR A C 1
ATOM 2374 O O . THR A 1 306 ? 2.137 9.957 -3.517 1.00 92.25 306 THR A O 1
ATOM 2377 N N . ASP A 1 307 ? 1.473 10.185 -5.661 1.00 90.06 307 ASP A N 1
ATOM 2378 C CA . ASP A 1 307 ? 2.448 9.265 -6.232 1.00 90.06 307 ASP A CA 1
ATOM 2379 C C . ASP A 1 307 ? 3.597 10.050 -6.839 1.00 90.06 307 ASP A C 1
ATOM 2381 O O . ASP A 1 307 ? 3.403 10.991 -7.602 1.00 90.06 307 ASP A O 1
ATOM 2385 N N . THR A 1 308 ? 4.814 9.635 -6.521 1.00 88.75 308 THR A N 1
ATOM 2386 C CA . THR A 1 308 ? 6.042 10.127 -7.130 1.00 88.75 308 THR A CA 1
ATOM 2387 C C . THR A 1 308 ? 6.746 8.967 -7.814 1.00 88.75 308 THR A C 1
ATOM 2389 O O . THR A 1 308 ? 7.146 8.007 -7.152 1.00 88.75 308 THR A O 1
ATOM 2392 N N . TYR A 1 309 ? 6.904 9.065 -9.130 1.00 88.69 309 TYR A N 1
ATOM 2393 C CA . TYR A 1 309 ? 7.470 8.038 -9.990 1.00 88.69 309 TYR A CA 1
ATOM 2394 C C . TYR A 1 309 ? 8.728 8.528 -10.711 1.00 88.69 309 TYR A C 1
ATOM 2396 O O . TYR A 1 309 ? 8.792 9.667 -11.183 1.00 88.69 309 TYR A O 1
ATOM 2404 N N . SER A 1 310 ? 9.726 7.659 -10.821 1.00 88.75 310 SER A N 1
ATOM 2405 C CA . SER A 1 310 ? 10.887 7.861 -11.684 1.00 88.75 310 SER A CA 1
ATOM 2406 C C . SER A 1 310 ? 11.406 6.531 -12.220 1.00 88.75 310 SER A C 1
ATOM 2408 O O . SER A 1 310 ? 11.273 5.489 -11.573 1.00 88.75 310 SER A O 1
ATOM 2410 N N . ALA A 1 311 ? 12.024 6.581 -13.396 1.00 91.69 311 ALA A N 1
ATOM 2411 C CA . ALA A 1 311 ? 12.687 5.451 -14.020 1.00 91.69 311 ALA A CA 1
ATOM 2412 C C . ALA A 1 311 ? 14.079 5.848 -14.524 1.00 91.69 311 ALA A C 1
ATOM 2414 O O . ALA A 1 311 ? 14.322 6.996 -14.906 1.00 91.69 311 ALA A O 1
ATOM 2415 N N . GLU A 1 312 ? 14.987 4.882 -14.519 1.00 94.25 312 GLU A N 1
ATOM 2416 C CA . GLU A 1 312 ? 16.357 5.004 -15.012 1.00 94.25 312 GLU A CA 1
ATOM 2417 C C . GLU A 1 312 ? 16.688 3.760 -15.841 1.00 94.25 312 GLU A C 1
ATOM 2419 O O . GLU A 1 312 ? 16.389 2.646 -15.410 1.00 94.25 312 GLU A O 1
ATOM 2424 N N . MET A 1 313 ? 17.283 3.952 -17.017 1.00 94.88 313 MET A N 1
ATOM 2425 C CA . MET A 1 313 ? 17.930 2.902 -17.799 1.00 94.88 313 MET A CA 1
ATOM 2426 C C . MET A 1 313 ? 19.429 3.138 -17.745 1.00 94.88 313 MET A C 1
ATOM 2428 O O . MET A 1 313 ? 19.887 4.192 -18.173 1.00 94.88 313 MET A O 1
ATOM 2432 N N . GLU A 1 314 ? 20.174 2.190 -17.206 1.00 96.88 314 GLU A N 1
ATOM 2433 C CA . GLU A 1 314 ? 21.635 2.167 -17.272 1.00 96.88 314 GLU A CA 1
ATOM 2434 C C . GLU A 1 314 ? 22.019 1.055 -18.238 1.00 96.88 314 GLU A C 1
ATOM 2436 O O . GLU A 1 314 ? 21.550 -0.066 -18.079 1.00 96.88 314 GLU A O 1
ATOM 2441 N N . GLU A 1 315 ? 22.804 1.361 -19.259 1.00 95.88 315 GLU A N 1
ATOM 2442 C CA . GLU A 1 315 ? 23.076 0.434 -20.354 1.00 95.88 315 GLU A CA 1
ATOM 2443 C C . GLU A 1 315 ? 24.560 0.440 -20.717 1.00 95.88 315 GLU A C 1
ATOM 2445 O O . GLU A 1 315 ? 25.250 1.450 -20.547 1.00 95.88 315 GLU A O 1
ATOM 2450 N N . ASN A 1 316 ? 25.038 -0.709 -21.186 1.00 96.19 316 ASN A N 1
ATOM 2451 C CA . ASN A 1 316 ? 26.330 -0.862 -21.828 1.00 96.19 316 ASN A CA 1
ATOM 2452 C C . ASN A 1 316 ? 26.157 -1.725 -23.081 1.00 96.19 316 ASN A C 1
ATOM 2454 O O . ASN A 1 316 ? 26.175 -2.956 -23.012 1.00 96.19 316 ASN A O 1
ATOM 2458 N N . VAL A 1 317 ? 26.018 -1.068 -24.231 1.00 94.81 317 VAL A N 1
ATOM 2459 C CA . VAL A 1 317 ? 25.921 -1.731 -25.540 1.00 94.81 317 VAL A CA 1
ATOM 2460 C C . VAL A 1 317 ? 27.154 -1.536 -26.418 1.00 94.81 317 VAL A C 1
ATOM 2462 O O . VAL A 1 317 ? 27.095 -1.765 -27.625 1.00 94.81 317 VAL A O 1
ATOM 2465 N N . THR A 1 318 ? 28.288 -1.144 -25.824 1.00 93.69 318 THR A N 1
ATOM 2466 C CA . THR A 1 318 ? 29.515 -0.748 -26.541 1.00 93.69 318 THR A CA 1
ATOM 2467 C C . THR A 1 318 ? 29.892 -1.727 -27.653 1.00 93.69 318 THR A C 1
ATOM 2469 O O . THR A 1 318 ? 30.077 -1.312 -28.792 1.00 93.69 318 THR A O 1
ATOM 2472 N N . GLU A 1 319 ? 29.933 -3.027 -27.353 1.00 92.44 319 GLU A N 1
ATOM 2473 C CA . GLU A 1 319 ? 30.332 -4.081 -28.301 1.00 92.44 319 GLU A CA 1
ATOM 2474 C C . GLU A 1 319 ? 29.445 -4.141 -29.562 1.00 92.44 319 GLU A C 1
ATOM 2476 O O . GLU A 1 319 ? 29.911 -4.538 -30.626 1.00 92.44 319 GLU A O 1
ATOM 2481 N N . TYR A 1 320 ? 28.185 -3.710 -29.475 1.00 91.62 320 TYR A N 1
ATOM 2482 C CA . TYR A 1 320 ? 27.212 -3.779 -30.571 1.00 91.62 320 TYR A CA 1
ATOM 2483 C C . TYR A 1 320 ? 27.203 -2.532 -31.448 1.00 91.62 320 TYR A C 1
ATOM 2485 O O . TYR A 1 320 ? 26.844 -2.598 -32.624 1.00 91.62 320 TYR A O 1
ATOM 2493 N N . VAL A 1 321 ? 27.582 -1.385 -30.884 1.00 90.19 321 VAL A N 1
ATOM 2494 C CA . VAL A 1 321 ? 27.458 -0.087 -31.560 1.00 90.19 321 VAL A CA 1
ATOM 2495 C C . VAL A 1 321 ? 28.801 0.489 -32.003 1.00 90.19 321 VAL A C 1
ATOM 2497 O O . VAL A 1 321 ? 28.811 1.388 -32.844 1.00 90.19 321 VAL A O 1
ATOM 2500 N N . ILE A 1 322 ? 29.928 -0.039 -31.508 1.00 87.81 322 ILE A N 1
ATOM 2501 C CA . ILE A 1 322 ? 31.277 0.516 -31.725 1.00 87.81 322 ILE A CA 1
ATOM 2502 C C . ILE A 1 322 ? 31.662 0.660 -33.204 1.00 87.81 322 ILE A C 1
ATOM 2504 O O . ILE A 1 322 ? 32.327 1.627 -33.575 1.00 87.81 322 ILE A O 1
ATOM 2508 N N . ASP A 1 323 ? 31.206 -0.253 -34.067 1.00 88.44 323 ASP A N 1
ATOM 2509 C CA . ASP A 1 323 ? 31.493 -0.211 -35.508 1.00 88.44 323 ASP A CA 1
ATOM 2510 C C . ASP A 1 323 ? 30.881 1.027 -36.184 1.00 88.44 323 ASP A C 1
ATOM 2512 O O . ASP A 1 323 ? 31.461 1.590 -37.118 1.00 88.44 323 ASP A O 1
ATOM 2516 N N . ASN A 1 324 ? 29.721 1.472 -35.696 1.00 86.44 324 ASN A N 1
ATOM 2517 C CA . ASN A 1 324 ? 29.006 2.642 -36.204 1.00 86.44 324 ASN A CA 1
ATOM 2518 C C . ASN A 1 324 ? 29.317 3.911 -35.392 1.00 86.44 324 ASN A C 1
ATOM 2520 O O . ASN A 1 324 ? 29.280 5.016 -35.938 1.00 86.44 324 ASN A O 1
ATOM 2524 N N . TYR A 1 325 ? 29.659 3.753 -34.110 1.00 87.12 325 TYR A N 1
ATOM 2525 C CA . TYR A 1 325 ? 29.902 4.826 -33.149 1.00 87.12 325 TYR A CA 1
ATOM 2526 C C . TYR A 1 325 ? 31.189 4.558 -32.341 1.00 87.12 325 TYR A C 1
ATOM 2528 O O . TYR A 1 325 ? 31.117 4.153 -31.183 1.00 87.12 325 TYR A O 1
ATOM 2536 N N . PRO A 1 326 ? 32.383 4.814 -32.911 1.00 87.38 326 PRO A N 1
ATOM 2537 C CA . PRO A 1 326 ? 33.664 4.472 -32.276 1.00 87.38 326 PRO A CA 1
ATOM 2538 C C . PRO A 1 326 ? 33.954 5.193 -30.952 1.00 87.38 326 PRO A C 1
ATOM 2540 O O . PRO A 1 326 ? 34.776 4.728 -30.170 1.00 87.38 326 PRO A O 1
ATOM 2543 N N . ASP A 1 327 ? 33.298 6.333 -30.725 1.00 89.00 327 ASP A N 1
ATOM 2544 C CA . ASP A 1 327 ? 33.433 7.160 -29.520 1.00 89.00 327 ASP A CA 1
ATOM 2545 C C . ASP A 1 327 ? 32.235 6.986 -28.561 1.00 89.00 327 ASP A C 1
ATOM 2547 O O . ASP A 1 327 ? 31.989 7.842 -27.712 1.00 89.00 327 ASP A O 1
ATOM 2551 N N . TYR A 1 328 ? 31.437 5.928 -28.734 1.00 89.94 328 TYR A N 1
ATOM 2552 C CA . TYR A 1 328 ? 30.306 5.637 -27.859 1.00 89.94 328 TYR A CA 1
ATOM 2553 C C . TYR A 1 328 ? 30.785 5.274 -26.441 1.00 89.94 328 TYR A C 1
ATOM 2555 O O . TYR A 1 328 ? 31.727 4.498 -26.266 1.00 89.94 328 TYR A O 1
ATOM 2563 N N . GLU A 1 329 ? 30.105 5.819 -25.430 1.00 90.06 329 GLU A N 1
ATOM 2564 C CA . GLU A 1 329 ? 30.329 5.514 -24.017 1.00 90.06 329 GLU A CA 1
ATOM 2565 C C . GLU A 1 329 ? 29.010 5.044 -23.373 1.00 90.06 329 GLU A C 1
ATOM 2567 O O . GLU A 1 329 ? 27.979 5.686 -23.603 1.00 90.06 329 GLU A O 1
ATOM 2572 N N . PRO A 1 330 ? 29.035 3.980 -22.541 1.00 92.25 330 PRO A N 1
ATOM 2573 C CA . PRO A 1 330 ? 27.887 3.530 -21.754 1.00 92.25 330 PRO A CA 1
ATOM 2574 C C . PRO A 1 330 ? 27.207 4.659 -20.981 1.00 92.25 330 PRO A C 1
ATOM 2576 O O . PRO A 1 330 ? 27.866 5.539 -20.413 1.00 92.25 330 PRO A O 1
ATOM 2579 N N . GLY A 1 331 ? 25.877 4.622 -20.938 1.00 91.12 331 GLY A N 1
ATOM 2580 C CA . GLY A 1 331 ? 25.065 5.758 -20.523 1.00 91.12 331 GLY A CA 1
ATOM 2581 C C . GLY A 1 331 ? 23.996 5.441 -19.485 1.00 91.12 331 GLY A C 1
ATOM 2582 O O . GLY A 1 331 ? 23.628 4.294 -19.233 1.00 91.12 331 GLY A O 1
ATOM 2583 N N . VAL A 1 332 ? 23.460 6.512 -18.892 1.00 92.50 332 VAL A N 1
ATOM 2584 C CA . VAL A 1 332 ? 22.254 6.454 -18.059 1.00 92.50 332 VAL A CA 1
ATOM 2585 C C . VAL A 1 332 ? 21.204 7.402 -18.618 1.00 92.50 332 VAL A C 1
ATOM 2587 O O . VAL A 1 332 ? 21.380 8.620 -18.631 1.00 92.50 332 VAL A O 1
ATOM 2590 N N . THR A 1 333 ? 20.073 6.835 -19.011 1.00 90.50 333 THR A N 1
ATOM 2591 C CA . THR A 1 333 ? 18.876 7.556 -19.430 1.00 90.50 333 THR A CA 1
ATOM 2592 C C . THR A 1 333 ? 17.921 7.682 -18.242 1.00 90.50 333 THR A C 1
ATOM 2594 O O . THR A 1 333 ? 17.487 6.679 -17.681 1.00 90.50 333 THR A O 1
ATOM 2597 N N . SER A 1 334 ? 17.567 8.905 -17.833 1.00 90.94 334 SER A N 1
ATOM 2598 C CA . SER A 1 334 ? 16.693 9.148 -16.671 1.00 90.94 334 SER A CA 1
ATOM 2599 C C . SER A 1 334 ? 15.446 9.937 -17.054 1.00 90.94 334 SER A C 1
ATOM 2601 O O . SER A 1 334 ? 15.523 10.956 -17.738 1.00 90.94 334 SER A O 1
ATOM 2603 N N . SER A 1 335 ? 14.282 9.517 -16.555 1.00 85.38 335 SER A N 1
ATOM 2604 C CA . SER A 1 335 ? 13.008 10.210 -16.797 1.00 85.38 335 SER A CA 1
ATOM 2605 C C . SER A 1 335 ? 12.861 11.533 -16.043 1.00 85.38 335 SER A C 1
ATOM 2607 O O . SER A 1 335 ? 11.917 12.282 -16.296 1.00 85.38 335 SER A O 1
ATOM 2609 N N . GLY A 1 336 ? 13.706 11.776 -15.037 1.00 84.88 336 GLY A N 1
ATOM 2610 C CA . GLY A 1 336 ? 13.395 12.716 -13.964 1.00 84.88 336 GLY A CA 1
ATOM 2611 C C . GLY A 1 336 ? 12.247 12.222 -13.072 1.00 84.88 336 GLY A C 1
ATOM 2612 O O . GLY A 1 336 ? 11.787 11.083 -13.179 1.00 84.88 336 GLY A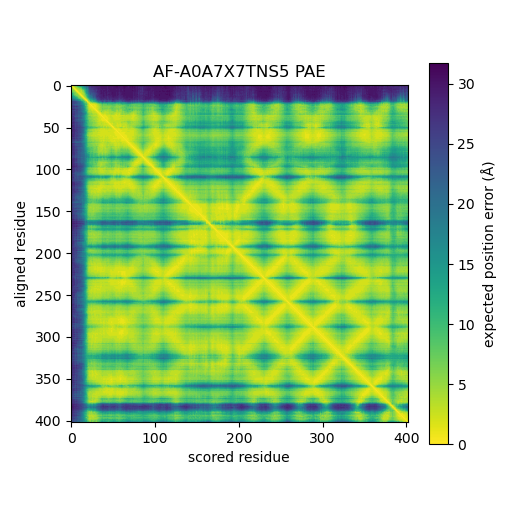 O 1
ATOM 2613 N N . VAL A 1 337 ? 11.798 13.088 -12.162 1.00 86.25 337 VAL A N 1
ATOM 2614 C CA . VAL A 1 337 ? 10.755 12.773 -11.177 1.00 86.25 337 VAL A CA 1
ATOM 2615 C C . VAL A 1 337 ? 9.405 13.304 -11.652 1.00 86.25 337 VAL A C 1
ATOM 2617 O O . VAL A 1 337 ? 9.274 14.487 -11.971 1.00 86.25 337 VAL A O 1
ATOM 2620 N N . TYR A 1 338 ? 8.391 12.443 -11.657 1.00 84.00 338 TYR A N 1
ATOM 2621 C CA . TYR A 1 338 ? 7.014 12.797 -11.974 1.00 84.00 338 TYR A CA 1
ATOM 2622 C C . TYR A 1 338 ? 6.101 12.575 -10.771 1.00 84.00 338 TYR A C 1
ATOM 2624 O O . TYR A 1 338 ? 6.097 11.497 -10.191 1.00 84.00 338 TYR A O 1
ATOM 2632 N N . GLY A 1 339 ? 5.348 13.608 -10.396 1.00 82.62 339 GLY A N 1
ATOM 2633 C CA . GLY A 1 339 ? 4.387 13.569 -9.298 1.00 82.62 339 GLY A CA 1
ATOM 2634 C C . GLY A 1 339 ? 2.951 13.642 -9.809 1.00 82.62 339 GLY A C 1
ATOM 2635 O O . GLY A 1 339 ? 2.680 14.391 -10.754 1.00 82.62 339 GLY A O 1
ATOM 2636 N N . TYR A 1 340 ? 2.045 12.901 -9.177 1.00 82.50 340 TYR A N 1
ATOM 2637 C CA . TYR A 1 340 ? 0.616 12.948 -9.458 1.00 82.50 340 TYR A CA 1
ATOM 2638 C C . TYR A 1 340 ? -0.223 12.811 -8.183 1.00 82.50 340 TYR A C 1
ATOM 2640 O O . TYR A 1 340 ? -0.029 11.884 -7.398 1.00 82.50 340 TYR A O 1
ATOM 2648 N N . ASP A 1 341 ? -1.181 13.720 -8.011 1.00 88.75 341 ASP A N 1
ATOM 2649 C CA . ASP A 1 341 ? -2.099 13.744 -6.875 1.00 88.75 341 ASP A CA 1
ATOM 2650 C C . ASP A 1 341 ? -3.439 13.096 -7.235 1.00 88.75 341 ASP A C 1
ATOM 2652 O O . ASP A 1 341 ? -4.027 13.348 -8.291 1.00 88.75 341 ASP A O 1
ATOM 2656 N N . TYR A 1 342 ? -3.960 12.273 -6.330 1.00 86.12 342 TYR A N 1
ATOM 2657 C CA . TYR A 1 342 ? -5.235 11.591 -6.502 1.00 86.12 342 TYR A CA 1
ATOM 2658 C C . TYR A 1 342 ? -5.922 11.309 -5.172 1.00 86.12 342 TYR A C 1
ATOM 2660 O O . TYR A 1 342 ? -5.374 11.425 -4.076 1.00 86.12 342 TYR A O 1
ATOM 2668 N N . ARG A 1 343 ? -7.192 10.933 -5.263 1.00 90.94 343 ARG A N 1
ATOM 2669 C CA . ARG A 1 343 ? -8.009 10.523 -4.128 1.00 90.94 343 ARG A CA 1
ATOM 2670 C C . ARG A 1 343 ? -8.379 9.067 -4.263 1.00 90.94 343 ARG A C 1
ATOM 2672 O O . ARG A 1 343 ? -8.795 8.616 -5.328 1.00 90.94 343 ARG A O 1
ATOM 2679 N N . PHE A 1 344 ? -8.318 8.362 -3.145 1.00 90.62 344 PHE A N 1
ATOM 2680 C CA . PHE A 1 344 ? -8.714 6.967 -3.053 1.00 90.62 344 PHE A CA 1
ATOM 2681 C C . PHE A 1 344 ? -9.756 6.789 -1.955 1.00 90.62 344 PHE A C 1
ATOM 2683 O O . PHE A 1 344 ? -9.656 7.362 -0.870 1.00 90.62 344 PHE A O 1
ATOM 2690 N N . ARG A 1 345 ? -10.780 5.989 -2.234 1.00 92.12 345 ARG A N 1
ATOM 2691 C CA . ARG A 1 345 ? -11.798 5.598 -1.264 1.00 92.12 345 ARG A CA 1
ATOM 2692 C C . ARG A 1 345 ? -11.682 4.106 -0.987 1.00 92.12 345 ARG A C 1
ATOM 2694 O O . ARG A 1 345 ? -11.920 3.297 -1.882 1.00 92.12 345 ARG A O 1
ATOM 2701 N N . THR A 1 346 ? -11.400 3.757 0.266 1.00 92.25 346 THR A N 1
ATOM 2702 C CA . THR A 1 346 ? -11.355 2.362 0.732 1.00 92.25 346 THR A CA 1
ATOM 2703 C C . THR A 1 346 ? -12.773 1.770 0.858 1.00 92.25 346 THR A C 1
ATOM 2705 O O . THR A 1 346 ? -13.758 2.520 0.879 1.00 92.25 346 THR A O 1
ATOM 2708 N N . PRO A 1 347 ? -12.935 0.436 0.925 1.00 92.62 347 PRO A N 1
ATOM 2709 C CA . PRO A 1 347 ? -14.252 -0.168 1.089 1.00 92.62 347 PRO A CA 1
ATOM 2710 C C . PRO A 1 347 ? -14.792 0.026 2.512 1.00 92.62 347 PRO A C 1
ATOM 2712 O O . PRO A 1 347 ? -14.032 0.162 3.472 1.00 92.62 347 PRO A O 1
ATOM 2715 N N . ASP A 1 348 ? -16.117 0.007 2.656 1.00 94.31 348 ASP A N 1
ATOM 2716 C CA . ASP A 1 348 ? -16.759 -0.070 3.967 1.00 94.31 348 ASP A CA 1
ATOM 2717 C C . ASP A 1 348 ? -16.712 -1.494 4.529 1.00 94.31 348 ASP A C 1
ATOM 2719 O O . ASP A 1 348 ? -16.610 -2.477 3.784 1.00 94.31 348 ASP A O 1
ATOM 2723 N N . ARG A 1 349 ? -16.801 -1.603 5.858 1.00 94.69 349 ARG A N 1
ATOM 2724 C CA . ARG A 1 349 ? -16.682 -2.881 6.561 1.00 94.69 349 ARG A CA 1
ATOM 2725 C C . ARG A 1 349 ? -17.682 -3.009 7.701 1.00 94.69 349 ARG A C 1
ATOM 2727 O O . ARG A 1 349 ? -17.848 -2.104 8.517 1.00 94.69 349 ARG A O 1
ATOM 2734 N N . TRP A 1 350 ? -18.299 -4.179 7.791 1.00 96.69 350 TRP A N 1
ATOM 2735 C CA . TRP A 1 350 ? -19.167 -4.592 8.886 1.00 96.69 350 TRP A CA 1
ATOM 2736 C C . TRP A 1 350 ? -18.513 -5.721 9.669 1.00 96.69 350 TRP A C 1
ATOM 2738 O O . TRP A 1 350 ? -18.007 -6.671 9.080 1.00 96.69 350 TRP A O 1
ATOM 2748 N N . VAL A 1 351 ? -18.570 -5.638 10.995 1.00 96.94 351 VAL A N 1
ATOM 2749 C CA . VAL A 1 351 ? -18.092 -6.692 11.892 1.00 96.94 351 VAL A CA 1
ATOM 2750 C C . VAL A 1 351 ? -19.239 -7.127 12.789 1.00 96.94 351 VAL A C 1
ATOM 2752 O O . VAL A 1 351 ? -19.781 -6.328 13.553 1.00 96.94 351 VAL A O 1
ATOM 2755 N N . MET A 1 352 ? -19.604 -8.400 12.708 1.00 97.94 352 MET A N 1
ATOM 2756 C CA . MET A 1 352 ? -20.561 -9.047 13.602 1.00 97.94 352 MET A CA 1
ATOM 2757 C C . MET A 1 352 ? -19.797 -9.976 14.530 1.00 97.94 352 MET A C 1
ATOM 2759 O O . MET A 1 352 ? -18.955 -10.738 14.078 1.00 97.94 352 MET A O 1
ATOM 2763 N N . SER A 1 353 ? -20.067 -9.915 15.825 1.00 97.00 353 SER A N 1
ATOM 2764 C CA . SER A 1 353 ? -19.250 -10.599 16.826 1.00 97.00 353 SER A CA 1
ATOM 2765 C C . SER A 1 353 ? -20.110 -11.233 17.908 1.00 97.00 353 SER A C 1
ATOM 2767 O O . SER A 1 353 ? -21.121 -10.670 18.335 1.00 97.00 353 SER A O 1
ATOM 2769 N N . ILE A 1 354 ? -19.708 -12.408 18.375 1.00 97.00 354 ILE A N 1
ATOM 2770 C CA . ILE A 1 354 ? -20.320 -13.097 19.509 1.00 97.00 354 ILE A CA 1
ATOM 2771 C C . ILE A 1 354 ? -19.219 -13.655 20.404 1.00 97.00 354 ILE A C 1
ATOM 2773 O O . ILE A 1 354 ? -18.278 -14.283 19.928 1.00 97.00 354 ILE A O 1
ATOM 2777 N N . ALA A 1 355 ? -19.332 -13.427 21.709 1.00 95.94 355 ALA A N 1
ATOM 2778 C CA . ALA A 1 355 ? -18.361 -13.918 22.673 1.00 95.94 355 ALA A CA 1
ATOM 2779 C C . ALA A 1 355 ? -19.025 -14.455 23.942 1.00 95.94 355 ALA A C 1
ATOM 2781 O O . ALA A 1 355 ? -19.991 -13.884 24.451 1.00 95.94 355 ALA A O 1
ATOM 2782 N N . GLY A 1 356 ? -18.467 -15.548 24.455 1.00 94.50 356 GLY A N 1
ATOM 2783 C CA . GLY A 1 356 ? -18.807 -16.183 25.718 1.00 94.50 356 GLY A CA 1
ATOM 2784 C C . GLY A 1 356 ? -17.658 -16.048 26.716 1.00 94.50 356 GLY A C 1
ATOM 2785 O O . GLY A 1 356 ? -16.523 -16.374 26.378 1.00 94.50 356 GLY A O 1
ATOM 2786 N N . VAL A 1 357 ? -17.937 -15.604 27.941 1.00 91.38 357 VAL A N 1
ATOM 2787 C CA . VAL A 1 357 ? -16.975 -15.555 29.054 1.00 91.38 357 VAL A CA 1
ATOM 2788 C C . VAL A 1 357 ? -17.529 -16.375 30.214 1.00 91.38 357 VAL A C 1
ATOM 2790 O O . VAL A 1 357 ? -18.503 -15.971 30.843 1.00 91.38 357 VAL A O 1
ATOM 2793 N N . VAL A 1 358 ? -16.911 -17.523 30.497 1.00 91.31 358 VAL A N 1
ATOM 2794 C CA . VAL A 1 358 ? -17.351 -18.464 31.540 1.00 91.31 358 VAL A CA 1
ATOM 2795 C C . VAL A 1 358 ? -16.383 -18.403 32.719 1.00 91.31 358 VAL A C 1
ATOM 2797 O O . VAL A 1 358 ? -15.184 -18.658 32.563 1.00 91.31 358 VAL A O 1
ATOM 2800 N N . ASP A 1 359 ? -16.902 -18.029 33.892 1.00 84.44 359 ASP A N 1
ATOM 2801 C CA . ASP A 1 359 ? -16.187 -17.950 35.178 1.00 84.44 359 ASP A CA 1
ATOM 2802 C C . ASP A 1 359 ? -14.846 -17.193 35.142 1.00 84.44 359 ASP A C 1
ATOM 2804 O O . ASP A 1 359 ? -13.951 -17.457 35.944 1.00 84.44 359 ASP A O 1
ATOM 2808 N N . ASN A 1 360 ? -14.672 -16.265 34.193 1.00 79.06 360 ASN A N 1
ATOM 2809 C CA . ASN A 1 360 ? -13.404 -15.576 33.910 1.00 79.06 360 ASN A CA 1
ATOM 2810 C C . ASN A 1 360 ? -12.203 -16.514 33.649 1.00 79.06 360 ASN A C 1
ATOM 2812 O O . ASN A 1 360 ? -11.056 -16.084 33.744 1.00 79.06 360 ASN A O 1
ATOM 2816 N N . ARG A 1 361 ? -12.447 -17.790 33.333 1.00 87.25 361 ARG A N 1
ATOM 2817 C CA . ARG A 1 361 ? -11.410 -18.804 33.064 1.00 87.25 361 ARG A CA 1
ATOM 2818 C C . ARG A 1 361 ? -11.381 -19.229 31.609 1.00 87.25 361 ARG A C 1
ATOM 2820 O O . ARG A 1 361 ? -10.341 -19.650 31.117 1.00 87.25 361 ARG A O 1
ATOM 2827 N N . PHE A 1 362 ? -12.525 -19.135 30.944 1.00 90.69 362 PHE A N 1
ATOM 2828 C CA . PHE A 1 362 ? -12.680 -19.553 29.567 1.00 90.69 362 PHE A CA 1
ATOM 2829 C C . PHE A 1 362 ? -13.356 -18.456 28.756 1.00 90.69 362 PHE A C 1
ATOM 2831 O O . PHE A 1 362 ? -14.353 -17.870 29.187 1.00 90.69 362 PHE A O 1
ATOM 2838 N N . ILE A 1 363 ? -12.793 -18.194 27.580 1.00 92.31 363 ILE A N 1
ATOM 2839 C CA . ILE A 1 363 ? -13.319 -17.244 26.614 1.00 92.31 363 ILE A CA 1
ATOM 2840 C C . ILE A 1 363 ? -13.431 -17.951 25.267 1.00 92.31 363 ILE A C 1
ATOM 2842 O O . ILE A 1 363 ? -12.461 -18.535 24.791 1.00 92.31 363 ILE A O 1
ATOM 2846 N N . ALA A 1 364 ? -14.602 -17.853 24.648 1.00 94.06 364 ALA A N 1
ATOM 2847 C CA . ALA A 1 364 ? -14.820 -18.211 23.253 1.00 94.06 364 ALA A CA 1
ATOM 2848 C C . ALA A 1 364 ? -15.324 -16.977 22.508 1.00 94.06 364 ALA A C 1
ATOM 2850 O O . ALA A 1 364 ? -16.166 -16.251 23.034 1.00 94.06 364 ALA A O 1
ATOM 2851 N N . SER A 1 365 ? -14.813 -16.729 21.307 1.00 94.75 365 SER A N 1
ATOM 2852 C CA . SER A 1 365 ? -15.171 -15.563 20.501 1.00 94.75 365 SER A CA 1
ATOM 2853 C C . SER A 1 365 ? -15.218 -15.943 19.028 1.00 94.75 365 SER A C 1
ATOM 2855 O O . SER A 1 365 ? -14.417 -16.762 18.577 1.00 94.75 365 SER A O 1
ATOM 2857 N N . LEU A 1 366 ? -16.165 -15.365 18.300 1.00 95.44 366 LEU A N 1
ATOM 2858 C CA . LEU A 1 366 ? -16.309 -15.495 16.859 1.00 95.44 366 LEU A CA 1
ATOM 2859 C C . LEU A 1 366 ? -16.660 -14.123 16.298 1.00 95.44 366 LEU A C 1
ATOM 2861 O O . LEU A 1 366 ? -17.672 -13.540 16.686 1.00 95.44 366 LEU A O 1
ATOM 2865 N N . ASP A 1 367 ? -15.844 -13.666 15.354 1.00 95.44 367 ASP A N 1
ATOM 2866 C CA . ASP A 1 367 ? -16.073 -12.451 14.584 1.00 95.44 367 ASP A CA 1
ATOM 2867 C C . ASP A 1 367 ? -16.283 -12.831 13.112 1.00 95.44 367 ASP A C 1
ATOM 2869 O O . ASP A 1 367 ? -15.603 -13.702 12.569 1.00 95.44 367 ASP A O 1
ATOM 2873 N N . TYR A 1 368 ? -17.247 -12.182 12.473 1.00 95.44 368 TYR A N 1
ATOM 2874 C CA . TYR A 1 368 ? -17.560 -12.305 11.060 1.00 95.44 368 TYR A CA 1
ATOM 2875 C C . TYR A 1 368 ? -17.460 -10.923 10.419 1.00 95.44 368 TYR A C 1
ATOM 2877 O O . TYR A 1 368 ? -18.191 -10.002 10.794 1.00 95.44 368 TYR A O 1
ATOM 2885 N N . GLU A 1 369 ? -16.531 -10.783 9.477 1.00 94.31 369 GLU A N 1
ATOM 2886 C CA . GLU A 1 369 ? -16.254 -9.536 8.769 1.00 94.31 369 GLU A CA 1
ATOM 2887 C C . GLU A 1 369 ? -16.821 -9.591 7.345 1.00 94.31 369 GLU A C 1
ATOM 2889 O O . GLU A 1 369 ? -16.605 -10.559 6.616 1.00 94.31 369 GLU A O 1
ATOM 2894 N N . ILE A 1 370 ? -17.521 -8.530 6.941 1.00 93.88 370 ILE A N 1
ATOM 2895 C CA . ILE A 1 370 ? -17.990 -8.318 5.570 1.00 93.88 370 ILE A CA 1
ATOM 2896 C C . ILE A 1 370 ? -17.407 -6.995 5.081 1.00 93.88 370 ILE A C 1
ATOM 2898 O O . ILE A 1 370 ? -17.706 -5.946 5.650 1.00 93.88 370 ILE A O 1
ATOM 2902 N N . THR A 1 371 ? -16.623 -7.040 4.007 1.00 92.00 371 THR A N 1
ATOM 2903 C CA . THR A 1 371 ? -16.021 -5.858 3.376 1.00 92.00 371 THR A CA 1
ATOM 2904 C C . THR A 1 371 ? -16.473 -5.780 1.918 1.00 92.00 371 THR A C 1
ATOM 2906 O O . THR A 1 371 ? -16.381 -6.770 1.195 1.00 92.00 371 THR A O 1
ATOM 2909 N N . ASN A 1 372 ? -16.984 -4.624 1.481 1.00 88.69 372 ASN A N 1
ATOM 2910 C CA . ASN A 1 372 ? -17.501 -4.442 0.119 1.00 88.69 372 ASN A CA 1
ATOM 2911 C C . ASN A 1 372 ? -16.468 -3.767 -0.795 1.00 88.69 372 ASN A C 1
ATOM 2913 O O . ASN A 1 372 ? -16.456 -2.543 -0.943 1.00 88.69 372 ASN A O 1
ATOM 2917 N N . TYR A 1 373 ? -15.619 -4.579 -1.422 1.00 85.88 373 TYR A N 1
ATOM 2918 C CA . TYR A 1 373 ? -14.547 -4.109 -2.303 1.00 85.88 373 TYR A CA 1
ATOM 2919 C C . TYR A 1 373 ? -15.041 -3.474 -3.616 1.00 85.88 373 TYR A C 1
ATOM 2921 O O . TYR A 1 373 ? -14.369 -2.574 -4.112 1.00 85.88 373 TYR A O 1
ATOM 2929 N N . HIS A 1 374 ? -16.250 -3.795 -4.102 1.00 82.56 374 HIS A N 1
ATOM 2930 C CA . HIS A 1 374 ? -16.809 -3.209 -5.336 1.00 82.56 374 HIS A CA 1
ATOM 2931 C C . HIS A 1 374 ? -16.988 -1.680 -5.264 1.00 82.56 374 HIS A C 1
ATOM 2933 O O . HIS A 1 374 ? -17.199 -1.005 -6.270 1.00 82.56 374 HIS A O 1
ATOM 2939 N N . LYS A 1 375 ? -17.011 -1.113 -4.051 1.00 81.81 375 LYS A N 1
ATOM 2940 C CA . LYS A 1 375 ? -17.213 0.326 -3.820 1.00 81.81 375 LYS A CA 1
ATOM 2941 C C . LYS A 1 375 ? -15.914 1.115 -3.691 1.00 81.81 375 LYS A C 1
ATOM 2943 O O . LYS A 1 375 ? -15.987 2.322 -3.430 1.00 81.81 375 LYS A O 1
ATOM 2948 N N . MET A 1 376 ? -14.760 0.463 -3.831 1.00 88.31 376 MET A N 1
ATOM 2949 C CA . MET A 1 376 ? -13.488 1.170 -3.927 1.00 88.31 376 MET A CA 1
ATOM 2950 C C . MET A 1 376 ? -13.494 2.065 -5.159 1.00 88.31 376 MET A C 1
ATOM 2952 O O . MET A 1 376 ? -14.055 1.698 -6.188 1.00 88.31 376 MET A O 1
ATOM 2956 N N . LYS A 1 377 ? -12.925 3.264 -5.032 1.00 86.69 377 LYS A N 1
ATOM 2957 C CA . LYS A 1 377 ? -12.855 4.213 -6.146 1.00 86.69 377 LYS A CA 1
ATOM 2958 C C . LYS A 1 377 ? -11.605 5.069 -6.079 1.00 86.69 377 LYS A C 1
ATOM 2960 O O . LYS A 1 377 ? -11.292 5.597 -5.009 1.00 86.69 377 LYS A O 1
ATOM 2965 N N . PHE A 1 378 ? -10.980 5.275 -7.228 1.00 83.38 378 PHE A N 1
ATOM 2966 C CA . PHE A 1 378 ? -10.005 6.331 -7.458 1.00 83.38 378 PHE A CA 1
ATOM 2967 C C . PHE A 1 378 ? -10.668 7.537 -8.113 1.00 83.38 378 PHE A C 1
ATOM 2969 O O . PHE A 1 378 ? -11.669 7.418 -8.826 1.00 83.38 378 PHE A O 1
ATOM 2976 N N . LYS A 1 379 ? -10.121 8.717 -7.848 1.00 82.62 379 LYS A N 1
ATOM 2977 C CA . LYS A 1 379 ? -10.519 9.965 -8.490 1.00 82.62 379 LYS A CA 1
ATOM 2978 C C . LYS A 1 379 ? -9.296 10.857 -8.634 1.00 82.62 379 LYS A C 1
ATOM 2980 O O . LYS A 1 379 ? -8.575 11.031 -7.656 1.00 82.62 379 LYS A O 1
ATOM 2985 N N . GLY A 1 380 ? -9.097 11.449 -9.807 1.00 70.94 380 GLY A N 1
ATOM 2986 C CA . GLY A 1 380 ? -8.017 12.406 -10.019 1.00 70.94 380 GLY A CA 1
ATOM 2987 C C . GLY A 1 380 ? -8.184 13.675 -9.181 1.00 70.94 380 GLY A C 1
ATOM 2988 O O . GLY A 1 380 ? -9.257 13.951 -8.606 1.00 70.94 380 GLY A O 1
ATOM 2989 N N . ASP A 1 381 ? -7.108 14.451 -9.102 1.00 68.25 381 ASP A N 1
ATOM 2990 C CA . ASP A 1 381 ? -7.148 15.784 -8.511 1.00 68.25 381 ASP A CA 1
ATOM 2991 C C . ASP A 1 381 ? -8.021 16.747 -9.337 1.00 68.25 381 ASP A C 1
ATOM 2993 O O . ASP A 1 381 ? -8.098 16.647 -10.561 1.00 68.25 381 ASP A O 1
ATOM 2997 N N . SER A 1 382 ? -8.730 17.661 -8.668 1.00 55.56 382 SER A N 1
ATOM 2998 C CA . SER A 1 382 ? -9.770 18.507 -9.275 1.00 55.56 382 SER A CA 1
ATOM 2999 C C . SER A 1 382 ? -9.274 19.462 -10.359 1.00 55.56 382 SER A C 1
ATOM 3001 O O . SER A 1 382 ? -10.097 19.939 -11.137 1.00 55.56 382 SER A O 1
ATOM 3003 N N . ASP A 1 383 ? -7.967 19.720 -10.417 1.00 54.97 383 ASP A N 1
ATOM 3004 C CA . ASP A 1 383 ? -7.354 20.637 -11.381 1.00 54.97 383 ASP A CA 1
ATOM 3005 C C . ASP A 1 383 ? -6.959 19.946 -12.703 1.00 54.97 383 ASP A C 1
ATOM 3007 O O . ASP A 1 383 ? -6.531 20.608 -13.652 1.00 54.97 383 ASP A O 1
ATOM 3011 N N . ALA A 1 384 ? -7.138 18.622 -12.813 1.00 54.53 384 ALA A N 1
ATOM 3012 C CA . ALA A 1 384 ? -6.960 17.899 -14.067 1.00 54.53 384 ALA A CA 1
ATOM 3013 C C . ALA A 1 384 ? -8.174 18.087 -14.997 1.00 54.53 384 ALA A C 1
ATOM 3015 O O . ALA A 1 384 ? -9.323 17.939 -14.579 1.00 54.53 384 ALA A O 1
ATOM 3016 N N . ILE A 1 385 ? -7.903 18.351 -16.284 1.00 49.41 385 ILE A N 1
ATOM 3017 C CA . ILE A 1 385 ? -8.895 18.604 -17.354 1.00 49.41 385 ILE A CA 1
ATOM 3018 C C . ILE A 1 385 ? -9.949 17.481 -17.453 1.00 49.41 385 ILE A C 1
ATOM 3020 O O . ILE A 1 385 ? -11.059 17.734 -17.914 1.00 49.41 385 ILE A O 1
ATOM 3024 N N . ASP A 1 386 ? -9.630 16.275 -16.968 1.00 56.50 386 ASP A N 1
ATOM 3025 C CA . ASP A 1 386 ? -10.535 15.126 -16.966 1.00 56.50 386 ASP A CA 1
ATOM 3026 C C . ASP A 1 386 ? -10.362 14.220 -15.725 1.00 56.50 386 ASP A C 1
ATOM 3028 O O . ASP A 1 386 ? -10.168 13.007 -15.797 1.00 56.50 386 ASP A O 1
ATOM 3032 N N . ALA A 1 387 ? -10.383 14.832 -14.536 1.00 55.91 387 ALA A N 1
ATOM 3033 C CA . ALA A 1 387 ? -10.151 14.158 -13.251 1.00 55.91 387 ALA A CA 1
ATOM 3034 C C . ALA A 1 387 ? -11.106 12.984 -12.938 1.00 55.91 387 ALA A C 1
ATOM 3036 O O . ALA A 1 387 ? -10.797 12.144 -12.087 1.00 55.91 387 ALA A O 1
ATOM 3037 N N . GLU A 1 388 ? -12.290 12.957 -13.561 1.00 57.06 388 GLU A N 1
ATOM 3038 C CA . GLU A 1 388 ? -13.254 11.861 -13.412 1.00 57.06 388 GLU A CA 1
ATOM 3039 C C . GLU A 1 388 ? -13.002 10.723 -14.402 1.00 57.06 388 GLU A C 1
ATOM 3041 O O . GLU A 1 388 ? -13.003 9.577 -13.959 1.00 57.06 388 GLU A O 1
ATOM 3046 N N . SER A 1 389 ? -12.695 11.005 -15.675 1.00 60.69 389 SER A N 1
ATOM 3047 C CA . SER A 1 389 ? -12.501 9.940 -16.669 1.00 60.69 389 SER A CA 1
ATOM 3048 C C . SER A 1 389 ? -11.194 9.167 -16.492 1.00 60.69 389 SER A C 1
ATOM 3050 O O . SER A 1 389 ? -11.109 8.001 -16.879 1.00 60.69 389 SER A O 1
ATOM 3052 N N . MET A 1 390 ? -10.187 9.784 -15.861 1.00 66.25 390 MET A N 1
ATOM 3053 C CA . MET A 1 390 ? -8.841 9.215 -15.768 1.00 66.25 390 MET A CA 1
ATOM 3054 C C . MET A 1 390 ? -8.807 7.828 -15.108 1.00 66.25 390 MET A C 1
ATOM 3056 O O . MET A 1 390 ? -8.006 6.987 -15.499 1.00 66.25 390 MET A O 1
ATOM 3060 N N . TYR A 1 391 ? -9.704 7.580 -14.147 1.00 73.12 391 TYR A N 1
ATOM 3061 C CA . TYR A 1 391 ? -9.825 6.297 -13.447 1.00 73.12 391 TYR A CA 1
ATOM 3062 C C . TYR A 1 391 ? -11.118 5.545 -13.787 1.00 73.12 391 TYR A C 1
ATOM 3064 O O . TYR A 1 391 ? -11.458 4.585 -13.098 1.00 73.12 391 TYR A O 1
ATOM 3072 N N . ASP A 1 392 ? -11.881 5.947 -14.808 1.00 76.81 392 ASP A N 1
ATOM 3073 C CA . ASP A 1 392 ? -13.154 5.284 -15.137 1.00 76.81 392 ASP A CA 1
ATOM 3074 C C . ASP A 1 392 ? -12.951 3.813 -15.507 1.00 76.81 392 ASP A C 1
ATOM 3076 O O . ASP A 1 392 ? -13.745 2.955 -15.119 1.00 76.81 392 ASP A O 1
ATOM 3080 N N . SER A 1 393 ? -11.854 3.509 -16.204 1.00 69.94 393 SER A N 1
ATOM 3081 C CA . SER A 1 393 ? -11.491 2.132 -16.528 1.00 69.94 393 SER A CA 1
ATOM 3082 C C . SER A 1 393 ? -11.151 1.330 -15.268 1.00 69.94 393 SER A C 1
ATOM 3084 O O . SER A 1 393 ? -11.741 0.270 -15.062 1.00 69.94 393 SER A O 1
ATOM 3086 N N . ASP A 1 394 ? -10.272 1.843 -14.400 1.00 74.44 394 ASP A N 1
ATOM 3087 C CA . ASP A 1 394 ? -9.897 1.174 -13.144 1.00 74.44 394 ASP A CA 1
ATOM 3088 C C . ASP A 1 394 ? -11.110 0.973 -12.226 1.00 74.44 394 ASP A C 1
ATOM 3090 O O . ASP A 1 394 ? -11.334 -0.110 -11.690 1.00 74.44 394 ASP A O 1
ATOM 3094 N N . ASN A 1 395 ? -11.944 2.005 -12.083 1.00 79.56 395 ASN A N 1
ATOM 3095 C CA . ASN A 1 395 ? -13.156 1.972 -11.270 1.00 79.56 395 ASN A CA 1
ATOM 3096 C C . ASN A 1 395 ? -14.196 0.986 -11.811 1.00 79.56 395 ASN A C 1
ATOM 3098 O O . ASN A 1 395 ? -14.919 0.372 -11.023 1.00 79.56 395 ASN A O 1
ATOM 3102 N N . ARG A 1 396 ? -14.292 0.834 -13.137 1.00 80.38 396 ARG A N 1
ATOM 3103 C CA . ARG A 1 396 ? -15.155 -0.169 -13.761 1.00 80.38 396 ARG A CA 1
ATOM 3104 C C . ARG A 1 396 ? -14.663 -1.578 -13.445 1.00 80.38 396 ARG A C 1
ATOM 3106 O O . ARG A 1 396 ? -15.472 -2.363 -12.961 1.00 80.38 396 ARG A O 1
ATOM 3113 N N . TYR A 1 397 ? -13.373 -1.869 -13.624 1.00 77.25 397 TYR A N 1
ATOM 3114 C CA . TYR A 1 397 ? -12.814 -3.189 -13.298 1.00 77.25 397 TYR A CA 1
ATOM 3115 C C . TYR A 1 397 ? -12.975 -3.525 -11.816 1.00 77.25 397 TYR A C 1
ATOM 3117 O O . TYR A 1 397 ? -13.517 -4.571 -11.484 1.00 77.25 397 TYR A O 1
ATOM 3125 N N . ILE A 1 398 ? -12.684 -2.579 -10.916 1.00 79.69 398 ILE A N 1
ATOM 3126 C CA . ILE A 1 398 ? -12.959 -2.738 -9.478 1.00 79.69 398 ILE A CA 1
ATOM 3127 C C . ILE A 1 398 ? -14.422 -3.127 -9.209 1.00 79.69 398 ILE A C 1
ATOM 3129 O O . ILE A 1 398 ? -14.693 -3.900 -8.294 1.00 79.69 398 ILE A O 1
ATOM 3133 N N . SER A 1 399 ? -15.374 -2.574 -9.965 1.00 80.19 399 SER A N 1
ATOM 3134 C CA . SER A 1 399 ? -16.798 -2.870 -9.782 1.00 80.19 399 SER A CA 1
ATOM 3135 C C . SER A 1 399 ? -17.269 -4.180 -10.424 1.00 80.19 399 SER A C 1
ATOM 3137 O O . SER A 1 399 ? -18.328 -4.673 -10.039 1.00 80.19 399 SER A O 1
ATOM 3139 N N . GLU A 1 400 ? -16.528 -4.698 -11.407 1.00 81.56 400 GLU A N 1
ATOM 3140 C CA . GLU A 1 400 ? -16.829 -5.938 -12.134 1.00 81.56 400 GLU A CA 1
ATOM 3141 C C . GLU A 1 400 ? -16.157 -7.166 -11.495 1.00 81.56 400 GLU A C 1
ATOM 3143 O O . GLU A 1 400 ? -16.764 -8.239 -11.475 1.00 81.56 400 GLU A O 1
ATOM 3148 N N . ASP A 1 401 ? -14.935 -7.007 -10.973 1.00 76.25 401 ASP A N 1
ATOM 3149 C CA . ASP A 1 401 ? -14.072 -8.109 -10.523 1.00 76.25 401 ASP A CA 1
ATOM 3150 C C . ASP A 1 401 ? -14.195 -8.445 -9.028 1.00 76.25 401 ASP A C 1
ATOM 3152 O O . ASP A 1 401 ? -13.979 -9.597 -8.630 1.00 76.25 401 ASP A O 1
ATOM 3156 N N . TYR A 1 402 ? -14.542 -7.464 -8.188 1.00 66.62 402 TYR A N 1
ATOM 3157 C CA . TYR A 1 402 ? -14.908 -7.712 -6.787 1.00 66.62 402 TYR A CA 1
ATOM 3158 C C . TYR A 1 402 ? -16.371 -8.029 -6.662 1.00 66.62 402 TYR A C 1
ATOM 3160 O O . TYR A 1 402 ? -16.698 -8.707 -5.652 1.00 66.62 402 TYR A O 1
#

Solvent-accessible surface area (backbone atoms only — not comparable to full-atom values): 20757 Å² total; per-residue (Å²): 144,86,76,71,70,70,62,66,68,70,68,74,78,82,77,74,70,98,60,61,63,58,43,58,47,50,53,60,73,58,56,69,53,95,56,43,35,69,71,29,49,76,54,76,58,40,23,37,28,66,26,62,41,71,32,8,26,75,63,10,24,10,11,44,36,58,48,88,56,62,46,76,51,73,28,77,45,79,48,76,50,76,50,73,58,93,90,48,74,49,78,48,78,47,81,44,80,36,26,40,34,38,37,45,58,43,81,42,101,38,78,57,47,43,34,46,26,41,33,42,36,42,34,45,38,31,74,43,74,43,77,49,76,50,75,43,82,57,55,98,69,56,71,39,48,52,33,10,48,55,37,26,74,67,49,50,60,70,81,71,37,40,64,92,72,48,76,34,43,88,77,43,98,54,64,44,60,38,30,49,32,48,77,60,64,34,30,45,82,45,79,59,99,91,45,35,40,42,40,39,69,69,88,74,66,34,34,38,38,38,40,38,39,35,35,49,37,34,36,36,43,34,43,34,37,18,25,29,50,50,94,37,37,20,33,16,38,27,47,34,40,35,40,41,39,40,35,42,39,35,40,39,35,40,40,43,75,68,53,86,85,15,32,39,36,46,34,41,38,39,36,39,39,40,44,24,44,32,42,33,40,16,38,30,41,33,93,48,96,38,41,25,40,14,45,18,43,35,50,40,33,50,29,45,38,37,40,38,37,36,42,35,40,38,37,24,58,55,78,81,42,35,92,85,37,80,85,65,71,71,48,73,54,66,47,55,83,46,77,50,58,33,32,41,31,37,41,37,37,39,38,42,18,40,22,39,45,48,93,89,77,46,77,50,58,49,58,48,77,49,69,48,57,42,66,31,40,63,35,45,38,89,87,46,98,54,21,68,66,77,30,46,65,32,35,47,49,30,49,72,76,90

Secondary structure (DSSP, 8-state):
--SSSSSSSSSTTS---S--HHHHHHHHHHPPPP-S-HHHHHTTT--TTT-SSHHHHHH-GGGGGG--S-EEEEEEEEEEEEEEETTEEEEEEEEEEEEEEEEEEEE-S-SSS-EEEEEEEEEEEEE--EEEEEEEES-SS-HHHHHHHHHHHTT--GGGT-HHHHS-GGGSSS-HHHHHHHHTTSEEEEE-SS-EEEEES--S-EEEEEEEEEEEEEEEEEEEEEEEETTTEEEEEEEEEEEEEEEEEEEEEEEESSSTT-EEEEEEEEEEEEEEEEEEEEEEE-SSSSEEEEEEEEPPPEEEEEEEEEEEEEEE-HHHHTTT-TT---EEEE---EEEEEEEEPPPEEEEEEEEEETTTEEEEEEEEEE-GGG-EEEE-TTSTTTTGGGHHHHHHHHHH-

pLDDT: mean 86.71, std 14.71, range [25.5, 98.56]

Sequence (402 aa):
MKKIIAILSFVLIFVSYSHAQGEVEAGRMSRNDLYGTARGMAMGGAFGALGGDLTGVAINPAGIAVYRSSEVVGTVDLSQESSKVGNVNRDKTTFKFDNLGFVGYFPLRSNAIPFINFGFSYNKVKSFNKSIAAYNDSPKTSLMDYMAEISTRENIDPAKLDFDIVKNPFKSEVPWLSIFGFNSYLIDPHEDQLGYHYTPLHEESINNSLALVEKGSVNNYDFTLGTALGKKVNVGLTLSVTDIYYKLSSRYSEEFENGEDAGFDLRNYLTTEGAGVGAKIGVIFRPINELRIGVAYHTPVWCSLTDTYSAEMEENVTEYVIDNYPDYEPGVTSSGVYGYDYRFRTPDRWVMSIAGVVDNRFIASLDYEITNYHKMKFKGDSDAIDAESMYDSDNRYISEDY

Mean predicted aligned error: 8.69 Å

Nearest PDB structures (foldseek):
  3dzm-assembly1_A  TM=2.230E-01  e=2.682E+00  Thermus thermophilus HB27
  3dzm-assembly2_B  TM=2.061E-01  e=3.151E+00  Thermus thermophilus HB27
  4ql0-assembly1_A  TM=9.935E-02  e=1.020E+00  Bordetella pertussis Tohama I

Radius of gyration: 27.62 Å; Cα contacts (8 Å, |Δi|>4): 992; chains: 1; bounding box: 62×56×86 Å